Protein AF-0000000081153667 (afdb_homodimer)

Sequence (544 aa):
MLESWKVSISFTFALSAQAVTCLVVIIVNDRLPDRKEYPPLPDIILDNLPYASWGSTAAEMCLLILTILILSLTVVHKNRAIMARRVFALMGTMYLLRCVCIIVTSVPVPDPNKECDVFPAANIWHKLFRAFQMFSRMGVAVMGNRTCGDYIFSGHTAMLTILNLFLNEYTPKSWKIFHFFCWTLNIMGMFFILLHRGHYSIDVVVAFYISFQMFGNYHALAESRLASWRERRWSCICFPLLTFFESESDGPVANELCWPNWKSKLSSALSVMLESWKVSISFTFALSAQAVTCLVVIIVNDRLPDRKEYPPLPDIILDNLPYASWGSTAAEMCLLILTILILSLTVVHKNRAIMARRVFALMGTMYLLRCVCIIVTSVPVPDPNKECDVFPAANIWHKLFRAFQMFSRMGVAVMGNRTCGDYIFSGHTAMLTILNLFLNEYTPKSWKIFHFFCWTLNIMGMFFILLHRGHYSIDVVVAFYISFQMFGNYHALAESRLASWRERRWSCICFPLLTFFESESDGPVANELCWPNWKSKLSSALSV

Organism: Pinctada imbricata (NCBI:txid66713)

Radius of gyration: 24.71 Å; Cα contacts (8 Å, |Δi|>4): 793; chains: 2; bounding box: 78×56×61 Å

Nearest PDB structures (foldseek):
  8ijq-assembly1_A  TM=9.021E-01  e=1.041E-17  Homo sapiens
  9jq0-assembly1_A  TM=6.361E-01  e=3.289E-01  Klebsiella pneumoniae 342
  8ijq-assembly1_A  TM=8.998E-01  e=7.095E-18  Homo sapiens
  9jq0-assembly1_A  TM=7.270E-01  e=5.706E-01  Klebsiella pneumoniae 342

Structure (mmCIF, N/CA/C/O backbone):
data_AF-0000000081153667-model_v1
#
loop_
_entity.id
_entity.type
_entity.pdbx_description
1 polymer 'Sphingomyelin synthase-like domain-containing protein'
#
loop_
_atom_site.group_PDB
_atom_site.id
_atom_site.type_symbol
_atom_site.label_atom_id
_atom_site.label_alt_id
_atom_site.label_comp_id
_atom_site.label_asym_id
_atom_site.label_entity_id
_atom_site.label_seq_id
_atom_site.pdbx_PDB_ins_code
_atom_site.Cartn_x
_atom_site.Cartn_y
_atom_site.Cartn_z
_atom_site.occupancy
_atom_site.B_iso_or_equiv
_atom_site.auth_seq_id
_atom_site.auth_comp_id
_atom_site.auth_asym_id
_atom_site.auth_atom_id
_atom_site.pdbx_PDB_model_num
ATOM 1 N N . MET A 1 1 ? 19.984 19.281 22.797 1 43.62 1 MET A N 1
ATOM 2 C CA . MET A 1 1 ? 20.219 18.188 23.734 1 43.62 1 MET A CA 1
ATOM 3 C C . MET A 1 1 ? 19.047 17.219 23.734 1 43.62 1 MET A C 1
ATOM 5 O O . MET A 1 1 ? 19.234 16 23.734 1 43.62 1 MET A O 1
ATOM 9 N N . LEU A 1 2 ? 17.766 17.859 23.734 1 51.84 2 LEU A N 1
ATOM 10 C CA . LEU A 1 2 ? 16.5 17.188 24.047 1 51.84 2 LEU A CA 1
ATOM 11 C C . LEU A 1 2 ? 16.094 16.25 22.922 1 51.84 2 LEU A C 1
ATOM 13 O O . LEU A 1 2 ? 15.484 15.203 23.172 1 51.84 2 LEU A O 1
ATOM 17 N N . GLU A 1 3 ? 16.766 16.406 21.641 1 70.25 3 GLU A N 1
ATOM 18 C CA . GLU A 1 3 ? 16.266 15.641 20.5 1 70.25 3 GLU A CA 1
ATOM 19 C C . GLU A 1 3 ? 17.141 14.422 20.219 1 70.25 3 GLU A C 1
ATOM 21 O O . GLU A 1 3 ? 16.688 13.453 19.609 1 70.25 3 GLU A O 1
ATOM 26 N N . SER A 1 4 ? 18.156 14.242 21.109 1 78.25 4 SER A N 1
ATOM 27 C CA . SER A 1 4 ? 19.125 13.188 20.781 1 78.25 4 SER A CA 1
ATOM 28 C C . SER A 1 4 ? 18.625 11.828 21.281 1 78.25 4 SER A C 1
ATOM 30 O O . SER A 1 4 ? 18.844 10.805 20.625 1 78.25 4 SER A O 1
ATOM 32 N N . TRP A 1 5 ? 17.938 11.852 22.375 1 89.31 5 TRP A N 1
ATOM 33 C CA . TRP A 1 5 ? 17.484 10.555 22.891 1 89.31 5 TRP A CA 1
ATOM 34 C C . TRP A 1 5 ? 16.406 9.961 22 1 89.31 5 TRP A C 1
ATOM 36 O O . TRP A 1 5 ? 16.297 8.734 21.859 1 89.31 5 TRP A O 1
ATOM 46 N N . LYS A 1 6 ? 15.664 10.719 21.359 1 90.94 6 LYS A N 1
ATOM 47 C CA . LYS A 1 6 ? 14.641 10.234 20.438 1 90.94 6 LYS A CA 1
ATOM 48 C C . LYS A 1 6 ? 15.281 9.602 19.203 1 90.94 6 LYS A C 1
ATOM 50 O O . LYS A 1 6 ? 14.727 8.664 18.625 1 90.94 6 LYS A O 1
ATOM 55 N N . VAL A 1 7 ? 16.438 10.125 18.859 1 93.19 7 VAL A N 1
ATOM 56 C CA . VAL A 1 7 ? 17.172 9.547 17.734 1 93.19 7 VAL A CA 1
ATOM 57 C C . VAL A 1 7 ? 17.625 8.133 18.094 1 93.19 7 VAL A C 1
ATOM 59 O O . VAL A 1 7 ? 17.531 7.215 17.266 1 93.19 7 VAL A O 1
ATOM 62 N N . SER A 1 8 ? 18.031 7.98 19.359 1 94.81 8 SER A N 1
ATOM 63 C CA . SER A 1 8 ? 18.453 6.66 19.812 1 94.81 8 SER A CA 1
ATOM 64 C C . SER A 1 8 ? 17.281 5.676 19.828 1 94.81 8 SER A C 1
ATOM 66 O O . SER A 1 8 ? 17.438 4.516 19.438 1 94.81 8 SER A O 1
ATOM 68 N N . ILE A 1 9 ? 16.188 6.113 20.203 1 95.19 9 ILE A N 1
ATOM 69 C CA . ILE A 1 9 ? 15.016 5.258 20.25 1 95.19 9 ILE A CA 1
ATOM 70 C C . ILE A 1 9 ? 14.609 4.867 18.828 1 95.19 9 ILE A C 1
ATOM 72 O O . ILE A 1 9 ? 14.297 3.703 18.562 1 95.19 9 ILE A O 1
ATOM 76 N N . SER A 1 10 ? 14.562 5.84 17.953 1 95.69 10 SER A N 1
ATOM 77 C CA . SER A 1 10 ? 14.195 5.543 16.578 1 95.69 10 SER A CA 1
ATOM 78 C C . SER A 1 10 ? 15.219 4.621 15.922 1 95.69 10 SER A C 1
ATOM 80 O O . SER A 1 10 ? 14.859 3.762 15.109 1 95.69 10 SER A O 1
ATOM 82 N N . PHE A 1 11 ? 16.469 4.82 16.312 1 96 11 PHE A N 1
ATOM 83 C CA . PHE A 1 11 ? 17.531 3.957 15.797 1 96 11 PHE A CA 1
ATOM 84 C C . PHE A 1 11 ? 17.328 2.521 16.281 1 96 11 PHE A C 1
ATOM 86 O O . PHE A 1 11 ? 17.422 1.583 15.477 1 96 11 PHE A O 1
ATOM 93 N N . THR A 1 12 ? 17.094 2.371 17.5 1 96.56 12 THR A N 1
ATOM 94 C CA . THR A 1 12 ? 16.859 1.045 18.062 1 96.56 12 THR A CA 1
ATOM 95 C C . THR A 1 12 ? 15.617 0.408 17.453 1 96.56 12 THR A C 1
ATOM 97 O O . THR A 1 12 ? 15.594 -0.795 17.188 1 96.56 12 THR A O 1
ATOM 100 N N . PHE A 1 13 ? 14.633 1.198 17.234 1 96.88 13 PHE A N 1
ATOM 101 C CA . PHE A 1 13 ? 13.422 0.724 16.594 1 96.88 13 PHE A CA 1
ATOM 102 C C . PHE A 1 13 ? 13.719 0.196 15.188 1 96.88 13 PHE A C 1
ATOM 104 O O . PHE A 1 13 ? 13.312 -0.911 14.836 1 96.88 13 PHE A O 1
ATOM 111 N N . ALA A 1 14 ? 14.445 0.937 14.438 1 95.81 14 ALA A N 1
ATOM 112 C CA . ALA A 1 14 ? 14.789 0.54 13.078 1 95.81 14 ALA A CA 1
ATOM 113 C C . ALA A 1 14 ? 15.633 -0.728 13.07 1 95.81 14 ALA A C 1
ATOM 115 O O . ALA A 1 14 ? 15.406 -1.631 12.258 1 95.81 14 ALA A O 1
ATOM 116 N N . LEU A 1 15 ? 16.609 -0.778 13.992 1 95.38 15 LEU A N 1
ATOM 117 C CA . LEU A 1 15 ? 17.484 -1.942 14.078 1 95.38 15 LEU A CA 1
ATOM 118 C C . LEU A 1 15 ? 16.688 -3.188 14.469 1 95.38 15 LEU A C 1
ATOM 120 O O . LEU A 1 15 ? 16.906 -4.27 13.914 1 95.38 15 LEU A O 1
ATOM 124 N N . SER A 1 16 ? 15.82 -3.035 15.406 1 96.56 16 SER A N 1
ATOM 125 C CA . SER A 1 16 ? 14.992 -4.156 15.828 1 96.56 16 SER A CA 1
ATOM 126 C C . SER A 1 16 ? 14.07 -4.621 14.703 1 96.56 16 SER A C 1
ATOM 128 O O . SER A 1 16 ? 13.906 -5.824 14.492 1 96.56 16 SER A O 1
ATOM 130 N N . ALA A 1 17 ? 13.484 -3.652 14.047 1 96.25 17 ALA A N 1
ATOM 131 C CA . ALA A 1 17 ? 12.617 -3.982 12.922 1 96.25 17 ALA A CA 1
ATOM 132 C C . ALA A 1 17 ? 13.391 -4.715 11.828 1 96.25 17 ALA A C 1
ATOM 134 O O . ALA A 1 17 ? 12.883 -5.672 11.234 1 96.25 17 ALA A O 1
ATOM 135 N N . GLN A 1 18 ? 14.586 -4.258 11.586 1 94.5 18 GLN A N 1
ATOM 136 C CA . GLN A 1 18 ? 15.422 -4.91 10.586 1 94.5 18 GLN A CA 1
ATOM 137 C C . GLN A 1 18 ? 15.773 -6.332 11.008 1 94.5 18 GLN A C 1
ATOM 139 O O . GLN A 1 18 ? 15.789 -7.25 10.188 1 94.5 18 GLN A O 1
ATOM 144 N N . ALA A 1 19 ? 16.078 -6.5 12.219 1 94.31 19 ALA A N 1
ATOM 145 C CA . ALA A 1 19 ? 16.391 -7.828 12.742 1 94.31 19 ALA A CA 1
ATOM 146 C C . ALA A 1 19 ? 15.203 -8.773 12.602 1 94.31 19 ALA A C 1
ATOM 148 O O . ALA A 1 19 ? 15.359 -9.914 12.172 1 94.31 19 ALA A O 1
ATOM 149 N N . VAL A 1 20 ? 14.062 -8.32 12.945 1 95.62 20 VAL A N 1
ATOM 150 C CA . VAL A 1 20 ? 12.852 -9.117 12.805 1 95.62 20 VAL A CA 1
ATOM 151 C C . VAL A 1 20 ? 12.617 -9.461 11.336 1 95.62 20 VAL A C 1
ATOM 153 O O . VAL A 1 20 ? 12.234 -10.586 11 1 95.62 20 VAL A O 1
ATOM 156 N N . THR A 1 21 ? 12.82 -8.492 10.508 1 94.31 21 THR A N 1
ATOM 157 C CA . THR A 1 21 ? 12.633 -8.711 9.078 1 94.31 21 THR A CA 1
ATOM 158 C C . THR A 1 21 ? 13.578 -9.797 8.57 1 94.31 21 THR A C 1
ATOM 160 O O . THR A 1 21 ? 13.195 -10.641 7.754 1 94.31 21 THR A O 1
ATOM 163 N N . CYS A 1 22 ? 14.828 -9.773 9.031 1 92.75 22 CYS A N 1
ATOM 164 C CA . CYS A 1 22 ? 15.766 -10.812 8.633 1 92.75 22 CYS A CA 1
ATOM 165 C C . CYS A 1 22 ? 15.266 -12.188 9.047 1 92.75 22 CYS A C 1
ATOM 167 O O . CYS A 1 22 ? 15.352 -13.148 8.273 1 92.75 22 CYS A O 1
ATOM 169 N N . LEU A 1 23 ? 14.758 -12.266 10.203 1 92.44 23 LEU A N 1
ATOM 170 C CA . LEU A 1 23 ? 14.219 -13.531 10.68 1 92.44 23 LEU A CA 1
ATOM 171 C C . LEU A 1 23 ? 13.031 -13.969 9.82 1 92.44 23 LEU A C 1
ATOM 173 O O . LEU A 1 23 ? 12.945 -15.133 9.43 1 92.44 23 LEU A O 1
ATOM 177 N N . VAL A 1 24 ? 12.172 -13.062 9.555 1 93.38 24 VAL A N 1
ATOM 178 C CA . VAL A 1 24 ? 10.984 -13.375 8.773 1 93.38 24 VAL A CA 1
ATOM 179 C C . VAL A 1 24 ? 11.383 -13.797 7.359 1 93.38 24 VAL A C 1
ATOM 181 O O . VAL A 1 24 ? 10.805 -14.727 6.793 1 93.38 24 VAL A O 1
ATOM 184 N N . VAL A 1 25 ? 12.328 -13.148 6.82 1 92.12 25 VAL A N 1
ATOM 185 C CA . VAL A 1 25 ? 12.797 -13.484 5.48 1 92.12 25 VAL A CA 1
ATOM 186 C C . VAL A 1 25 ? 13.336 -14.914 5.465 1 92.12 25 VAL A C 1
ATOM 188 O O . VAL A 1 25 ? 13.109 -15.656 4.508 1 92.12 25 VAL A O 1
ATOM 191 N N . ILE A 1 26 ? 14.055 -15.312 6.508 1 90.62 26 ILE A N 1
ATOM 192 C CA . ILE A 1 26 ? 14.586 -16.672 6.602 1 90.62 26 ILE A CA 1
ATOM 193 C C . ILE A 1 26 ? 13.43 -17.672 6.688 1 90.62 26 ILE A C 1
ATOM 195 O O . ILE A 1 26 ? 13.461 -18.719 6.039 1 90.62 26 ILE A O 1
ATOM 199 N N . ILE A 1 27 ? 12.453 -17.312 7.445 1 90 27 ILE A N 1
ATOM 200 C CA . ILE A 1 27 ? 11.297 -18.188 7.609 1 90 27 ILE A CA 1
ATOM 201 C C . ILE A 1 27 ? 10.578 -18.344 6.27 1 90 27 ILE A C 1
ATOM 203 O O . ILE A 1 27 ? 10.195 -19.453 5.895 1 90 27 ILE A O 1
ATOM 207 N N . VAL A 1 28 ? 10.406 -17.312 5.555 1 90.56 28 VAL A N 1
ATOM 208 C CA . VAL A 1 28 ? 9.688 -17.328 4.285 1 90.56 28 VAL A CA 1
ATOM 209 C C . VAL A 1 28 ? 10.516 -18.062 3.23 1 90.56 28 VAL A C 1
ATOM 211 O O . VAL A 1 28 ? 9.969 -18.75 2.371 1 90.56 28 VAL A O 1
ATOM 214 N N . ASN A 1 29 ? 11.773 -17.875 3.309 1 89 29 ASN A N 1
ATOM 215 C CA . ASN A 1 29 ? 12.656 -18.594 2.402 1 89 29 ASN A CA 1
ATOM 216 C C . ASN A 1 29 ? 12.484 -20.109 2.531 1 89 29 ASN A C 1
ATOM 218 O O . ASN A 1 29 ? 12.586 -20.828 1.543 1 89 29 ASN A O 1
ATOM 222 N N . ASP A 1 30 ? 12.195 -20.531 3.658 1 85.69 30 ASP A N 1
ATOM 223 C CA . ASP A 1 30 ? 12.008 -21.953 3.92 1 85.69 30 ASP A CA 1
ATOM 224 C C . ASP A 1 30 ? 10.688 -22.453 3.33 1 85.69 30 ASP A C 1
ATOM 226 O O . ASP A 1 30 ? 10.516 -23.641 3.082 1 85.69 30 ASP A O 1
ATOM 230 N N . ARG A 1 31 ? 9.836 -21.562 3.074 1 86.94 31 ARG A N 1
ATOM 231 C CA . ARG A 1 31 ? 8.508 -21.938 2.584 1 86.94 31 ARG A CA 1
ATOM 232 C C . ARG A 1 31 ? 8.359 -21.609 1.103 1 86.94 31 ARG A C 1
ATOM 234 O O . ARG A 1 31 ? 7.246 -21.516 0.589 1 86.94 31 ARG A O 1
ATOM 241 N N . LEU A 1 32 ? 9.406 -21.484 0.433 1 88 32 LEU A N 1
ATOM 242 C CA . LEU A 1 32 ? 9.375 -21.156 -0.989 1 88 32 LEU A CA 1
ATOM 243 C C . LEU A 1 32 ? 8.703 -22.266 -1.784 1 88 32 LEU A C 1
ATOM 245 O O . LEU A 1 32 ? 8.961 -23.453 -1.546 1 88 32 LEU A O 1
ATOM 249 N N . PRO A 1 33 ? 7.828 -21.844 -2.682 1 88.31 33 PRO A N 1
ATOM 250 C CA . PRO A 1 33 ? 7.223 -22.875 -3.539 1 88.31 33 PRO A CA 1
ATOM 251 C C . PRO A 1 33 ? 8.25 -23.578 -4.43 1 88.31 33 PRO A C 1
ATOM 253 O O . PRO A 1 33 ? 9.203 -22.953 -4.895 1 88.31 33 PRO A O 1
ATOM 256 N N . ASP A 1 34 ? 7.98 -24.844 -4.621 1 87.38 34 ASP A N 1
ATOM 257 C CA . ASP A 1 34 ? 8.844 -25.625 -5.5 1 87.38 34 ASP A CA 1
ATOM 258 C C . ASP A 1 34 ? 8.82 -25.078 -6.926 1 87.38 34 ASP A C 1
ATOM 260 O O . ASP A 1 34 ? 7.754 -24.969 -7.535 1 87.38 34 ASP A O 1
ATOM 264 N N . ARG A 1 35 ? 9.898 -24.859 -7.492 1 86.38 35 ARG A N 1
ATOM 265 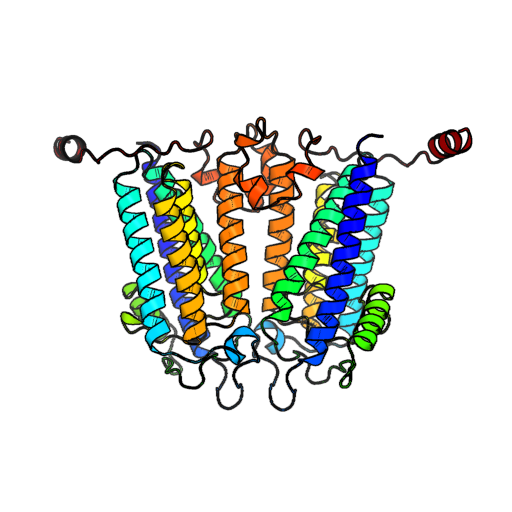C CA . ARG A 1 35 ? 10.023 -24.25 -8.812 1 86.38 35 ARG A CA 1
ATOM 266 C C . ARG A 1 35 ? 9.5 -25.172 -9.898 1 86.38 35 ARG A C 1
ATOM 268 O O . ARG A 1 35 ? 9.094 -24.719 -10.969 1 86.38 35 ARG A O 1
ATOM 275 N N . LYS A 1 36 ? 9.539 -26.359 -9.617 1 86.56 36 LYS A N 1
ATOM 276 C CA . LYS A 1 36 ? 9.047 -27.328 -10.586 1 86.56 36 LYS A CA 1
ATOM 277 C C . LYS A 1 36 ? 7.523 -27.312 -10.648 1 86.56 36 LYS A C 1
ATOM 279 O O . LYS A 1 36 ? 6.938 -27.484 -11.719 1 86.56 36 LYS A O 1
ATOM 284 N N . GLU A 1 37 ? 6.961 -27.016 -9.547 1 89.5 37 GLU A N 1
ATOM 285 C CA . GLU A 1 37 ? 5.504 -27.016 -9.453 1 89.5 37 GLU A CA 1
ATOM 286 C C . GLU A 1 37 ? 4.926 -25.625 -9.688 1 89.5 37 GLU A C 1
ATOM 288 O O . GLU A 1 37 ? 3.807 -25.5 -10.188 1 89.5 37 GLU A O 1
ATOM 293 N N . TYR A 1 38 ? 5.742 -24.656 -9.336 1 91.31 38 TYR A N 1
ATOM 294 C CA . TYR A 1 38 ? 5.273 -23.281 -9.43 1 91.31 38 TYR A CA 1
ATOM 295 C C . TYR A 1 38 ? 6.172 -22.453 -10.352 1 91.31 38 TYR A C 1
ATOM 297 O O . TYR A 1 38 ? 7.125 -21.828 -9.898 1 91.31 38 TYR A O 1
ATOM 305 N N . PRO A 1 39 ? 5.785 -22.422 -11.578 1 92.06 39 PRO A N 1
ATOM 306 C CA . PRO A 1 39 ? 6.562 -21.594 -12.5 1 92.06 39 PRO A CA 1
ATOM 307 C C . PRO A 1 39 ? 6.41 -20.094 -12.227 1 92.06 39 PRO A C 1
ATOM 309 O O . PRO A 1 39 ? 5.504 -19.688 -11.484 1 92.06 39 PRO A O 1
ATOM 312 N N . PRO A 1 40 ? 7.32 -19.281 -12.836 1 93.5 40 PRO A N 1
ATOM 313 C CA . PRO A 1 40 ? 7.18 -17.844 -12.641 1 93.5 40 PRO A CA 1
ATOM 314 C C . PRO A 1 40 ? 5.844 -17.312 -13.148 1 93.5 40 PRO A C 1
ATOM 316 O O . PRO A 1 40 ? 5.344 -17.766 -14.18 1 93.5 40 PRO A O 1
ATOM 319 N N . LEU A 1 41 ? 5.312 -16.391 -12.477 1 94.81 41 LEU A N 1
ATOM 320 C CA . LEU A 1 41 ? 4.016 -15.812 -12.812 1 94.81 41 LEU A CA 1
ATOM 321 C C . LEU A 1 41 ? 4.121 -14.93 -14.055 1 94.81 41 LEU A C 1
ATOM 323 O O . LEU A 1 41 ? 5.152 -14.297 -14.281 1 94.81 41 LEU A O 1
ATOM 327 N N . PRO A 1 42 ? 3.045 -14.953 -14.836 1 94.25 42 PRO A N 1
ATOM 328 C CA . PRO A 1 42 ? 3.027 -14 -15.945 1 94.25 42 PRO A CA 1
ATOM 329 C C . PRO A 1 42 ? 3.082 -12.547 -15.477 1 94.25 42 PRO A C 1
ATOM 331 O O . PRO A 1 42 ? 2.361 -12.164 -14.555 1 94.25 42 PRO A O 1
ATOM 334 N N . ASP A 1 43 ? 3.938 -11.781 -16.047 1 95.94 43 ASP A N 1
ATOM 335 C CA . ASP A 1 43 ? 4.191 -10.391 -15.695 1 95.94 43 ASP A CA 1
ATOM 336 C C . ASP A 1 43 ? 4.422 -9.547 -16.953 1 95.94 43 ASP A C 1
ATOM 338 O O . ASP A 1 43 ? 5.277 -9.875 -17.781 1 95.94 43 ASP A O 1
ATOM 342 N N . ILE A 1 44 ? 3.721 -8.5 -17.031 1 95.06 44 ILE A N 1
ATOM 343 C CA . ILE A 1 44 ? 3.701 -7.715 -18.25 1 95.06 44 ILE A CA 1
ATOM 344 C C . ILE A 1 44 ? 5.09 -7.141 -18.531 1 95.06 44 ILE A C 1
ATOM 346 O O . ILE A 1 44 ? 5.551 -7.125 -19.672 1 95.06 44 ILE A O 1
ATOM 350 N N . ILE A 1 45 ? 5.781 -6.68 -17.516 1 96 45 ILE A N 1
ATOM 351 C CA . ILE A 1 45 ? 7.082 -6.047 -17.703 1 96 45 ILE A CA 1
ATOM 352 C C . ILE A 1 45 ? 8.156 -7.121 -17.859 1 96 45 ILE A C 1
ATOM 354 O O . ILE A 1 45 ? 8.977 -7.066 -18.781 1 96 45 ILE A O 1
ATOM 358 N N . LEU A 1 46 ? 8.133 -8.109 -17.031 1 95.94 46 LEU A N 1
ATOM 359 C CA . LEU A 1 46 ? 9.148 -9.156 -17.062 1 95.94 46 LEU A CA 1
ATOM 360 C C . LEU A 1 46 ? 9.078 -9.938 -18.375 1 95.94 46 LEU A C 1
ATOM 362 O O . LEU A 1 46 ? 10.109 -10.328 -18.922 1 95.94 46 LEU A O 1
ATOM 366 N N . ASP A 1 47 ? 7.91 -10.141 -18.844 1 95.12 47 ASP A N 1
ATOM 367 C CA . ASP A 1 47 ? 7.715 -10.914 -20.062 1 95.12 47 ASP A CA 1
ATOM 368 C C . ASP A 1 47 ? 8.219 -10.148 -21.281 1 95.12 47 ASP A C 1
ATOM 370 O O . ASP A 1 47 ? 8.477 -10.742 -22.344 1 95.12 47 ASP A O 1
ATOM 374 N N . ASN A 1 48 ? 8.344 -8.859 -21.188 1 95.25 48 ASN A N 1
ATOM 375 C CA . ASN A 1 48 ? 8.75 -8.039 -22.328 1 95.25 48 ASN A CA 1
ATOM 376 C C . ASN A 1 48 ? 10.125 -7.422 -22.125 1 95.25 48 ASN A C 1
ATOM 378 O O . ASN A 1 48 ? 10.555 -6.559 -22.891 1 95.25 48 ASN A O 1
ATOM 382 N N . LEU A 1 49 ? 10.789 -7.793 -21.094 1 94.06 49 LEU A N 1
ATOM 383 C CA . LEU A 1 49 ? 12.125 -7.301 -20.797 1 94.06 49 LEU A CA 1
ATOM 384 C C . LEU A 1 49 ? 13.148 -8.43 -20.891 1 94.06 49 LEU A C 1
ATOM 386 O O . LEU A 1 49 ? 12.891 -9.547 -20.453 1 94.06 49 LEU A O 1
ATOM 390 N N . PRO A 1 50 ? 14.273 -8.125 -21.562 1 94.56 50 PRO A N 1
ATOM 391 C CA . PRO A 1 50 ? 15.328 -9.141 -21.562 1 94.56 50 PRO A CA 1
ATOM 392 C C . PRO A 1 50 ? 15.922 -9.367 -20.172 1 94.56 50 PRO A C 1
ATOM 394 O O . PRO A 1 50 ? 15.844 -8.484 -19.312 1 94.56 50 PRO A O 1
ATOM 397 N N . TYR A 1 51 ? 16.469 -10.508 -19.938 1 94.56 51 TYR A N 1
ATOM 398 C CA . TYR A 1 51 ? 17.109 -10.836 -18.672 1 94.56 51 TYR A CA 1
ATOM 399 C C . TYR A 1 51 ? 18.562 -10.383 -18.656 1 94.56 51 TYR A C 1
ATOM 401 O O . TYR A 1 51 ? 19.266 -10.547 -19.641 1 94.56 51 TYR A O 1
ATOM 409 N N . ALA A 1 52 ? 19 -9.758 -17.562 1 94.19 52 ALA A N 1
ATOM 410 C CA . ALA A 1 52 ? 20.391 -9.391 -17.359 1 94.19 52 ALA A CA 1
ATOM 411 C C . ALA A 1 52 ? 20.828 -9.656 -15.914 1 94.19 52 ALA A C 1
ATOM 413 O O . ALA A 1 52 ? 20.359 -8.992 -14.984 1 94.19 52 ALA A O 1
ATOM 414 N N . SER A 1 53 ? 21.781 -10.492 -15.727 1 90.06 53 SER A N 1
ATOM 415 C CA . SER A 1 53 ? 22.234 -10.875 -14.391 1 90.06 53 SER A CA 1
ATOM 416 C C . SER A 1 53 ? 22.922 -9.719 -13.68 1 90.06 53 SER A C 1
ATOM 418 O O . SER A 1 53 ? 22.875 -9.609 -12.453 1 90.06 53 SER A O 1
ATOM 420 N N . TRP A 1 54 ? 23.562 -8.891 -14.461 1 92.06 54 TRP A N 1
ATOM 421 C CA . TRP A 1 54 ? 24.297 -7.781 -13.859 1 92.06 54 TRP A CA 1
ATOM 422 C C . TRP A 1 54 ? 23.344 -6.766 -13.242 1 92.06 54 TRP A C 1
ATOM 424 O O . TRP A 1 54 ? 23.766 -5.852 -12.539 1 92.06 54 TRP A O 1
ATOM 434 N N . GLY A 1 55 ? 22.047 -6.895 -13.5 1 93.56 55 GLY A N 1
ATOM 435 C CA . GLY A 1 55 ? 21.047 -5.996 -12.953 1 93.56 55 GLY A CA 1
ATOM 436 C C . GLY A 1 55 ? 21 -5.996 -11.438 1 93.56 55 GLY A C 1
ATOM 437 O O . GLY A 1 55 ? 20.703 -4.973 -10.82 1 93.56 55 GLY A O 1
ATOM 438 N N . SER A 1 56 ? 21.25 -7.152 -10.852 1 91.44 56 SER A N 1
ATOM 439 C CA . SER A 1 56 ? 21.25 -7.246 -9.398 1 91.44 56 SER A CA 1
ATOM 440 C C . SER A 1 56 ? 22.312 -6.348 -8.781 1 91.44 56 SER A C 1
ATOM 442 O O . SER A 1 56 ? 22.031 -5.562 -7.875 1 91.44 56 SER A O 1
ATOM 444 N N . THR A 1 57 ? 23.531 -6.418 -9.305 1 93 57 THR A N 1
ATOM 445 C CA . THR A 1 57 ? 24.625 -5.59 -8.812 1 93 57 THR A CA 1
ATOM 446 C C . THR A 1 57 ? 24.359 -4.113 -9.078 1 93 57 THR A C 1
ATOM 448 O O . THR A 1 57 ? 24.609 -3.264 -8.227 1 93 57 THR A O 1
ATOM 451 N N . ALA A 1 58 ? 23.828 -3.818 -10.211 1 96.25 58 ALA A N 1
ATOM 452 C CA . ALA A 1 58 ? 23.531 -2.436 -10.57 1 96.25 58 ALA A CA 1
ATOM 453 C C . ALA A 1 58 ? 22.469 -1.849 -9.633 1 96.25 58 ALA A C 1
ATOM 455 O O . ALA A 1 58 ? 22.578 -0.692 -9.219 1 96.25 58 ALA A O 1
ATOM 456 N N . ALA A 1 59 ? 21.453 -2.629 -9.359 1 95.5 59 ALA A N 1
ATOM 457 C CA . ALA A 1 59 ? 20.422 -2.172 -8.43 1 95.5 59 ALA A CA 1
ATOM 458 C C . ALA A 1 59 ? 21.016 -1.88 -7.055 1 95.5 59 ALA A C 1
ATOM 460 O O . ALA A 1 59 ? 20.703 -0.858 -6.441 1 95.5 59 ALA A O 1
ATOM 461 N N . GLU A 1 60 ? 21.891 -2.693 -6.57 1 94.31 60 GLU A N 1
ATOM 462 C CA . GLU A 1 60 ? 22.5 -2.52 -5.262 1 94.31 60 GLU A CA 1
ATOM 463 C C . GLU A 1 60 ? 23.438 -1.317 -5.246 1 94.31 60 GLU A C 1
ATOM 465 O O . GLU A 1 60 ? 23.562 -0.637 -4.227 1 94.31 60 GLU A O 1
ATOM 470 N N . MET A 1 61 ? 24.094 -1.12 -6.363 1 96.31 61 MET A N 1
ATOM 471 C CA . MET A 1 61 ? 24.953 0.06 -6.461 1 96.31 61 MET A CA 1
ATOM 472 C C . MET A 1 61 ? 24.125 1.338 -6.359 1 96.31 61 MET A C 1
ATOM 474 O O . MET A 1 61 ? 24.547 2.303 -5.715 1 96.31 61 MET A O 1
ATOM 478 N N . CYS A 1 62 ? 22.984 1.356 -7.062 1 97.56 62 CYS A N 1
ATOM 479 C CA . CYS A 1 62 ? 22.094 2.508 -6.941 1 97.56 62 CYS A CA 1
ATOM 480 C C . CYS A 1 62 ? 21.703 2.74 -5.484 1 97.56 62 CYS A C 1
ATOM 482 O O . CYS A 1 62 ? 21.734 3.873 -5.004 1 97.56 62 CYS A O 1
ATOM 484 N N . LEU A 1 63 ? 21.375 1.688 -4.836 1 96.31 63 LEU A N 1
ATOM 485 C CA . LEU A 1 63 ? 20.984 1.763 -3.432 1 96.31 63 LEU A CA 1
ATOM 486 C C . LEU A 1 63 ? 22.141 2.234 -2.566 1 96.31 63 LEU A C 1
ATOM 488 O O . LEU A 1 63 ? 21.953 3.062 -1.671 1 96.31 63 LEU A O 1
ATOM 492 N N . LEU A 1 64 ? 23.312 1.728 -2.822 1 95.56 64 LEU A N 1
ATOM 493 C CA . LEU A 1 64 ? 24.5 2.098 -2.061 1 95.56 64 LEU A CA 1
ATOM 494 C C . LEU A 1 64 ? 24.812 3.582 -2.227 1 95.56 64 LEU A C 1
ATOM 496 O O . LEU A 1 64 ? 25.109 4.27 -1.248 1 95.56 64 LEU A O 1
ATOM 500 N N . ILE A 1 65 ? 24.75 4.023 -3.416 1 97.88 65 ILE A N 1
ATOM 501 C CA . ILE A 1 65 ? 25.031 5.43 -3.686 1 97.88 65 ILE A CA 1
ATOM 502 C C . ILE A 1 65 ? 24.047 6.309 -2.924 1 97.88 65 ILE A C 1
ATOM 504 O O . ILE A 1 65 ? 24.438 7.262 -2.252 1 97.88 65 ILE A O 1
ATOM 508 N N . LEU A 1 66 ? 22.75 5.988 -2.988 1 98.19 66 LEU A N 1
ATOM 509 C CA . LEU A 1 66 ? 21.75 6.766 -2.277 1 98.19 66 LEU A CA 1
ATOM 510 C C . LEU A 1 66 ? 21.984 6.711 -0.771 1 98.19 66 LEU A C 1
ATOM 512 O O . LEU A 1 66 ? 21.781 7.707 -0.071 1 98.19 66 LEU A O 1
ATOM 516 N N . THR A 1 67 ? 22.391 5.547 -0.296 1 96.38 67 THR A N 1
ATOM 517 C CA . THR A 1 67 ? 22.672 5.387 1.128 1 96.38 67 THR A CA 1
ATOM 518 C C . THR A 1 67 ? 23.828 6.27 1.557 1 96.38 67 THR A C 1
ATOM 520 O O . THR A 1 67 ? 23.75 6.957 2.576 1 96.38 67 THR A O 1
ATOM 523 N N . ILE A 1 68 ? 24.875 6.289 0.778 1 97.44 68 ILE A N 1
ATOM 524 C CA . ILE A 1 68 ? 26.047 7.105 1.079 1 97.44 68 ILE A CA 1
ATOM 525 C C . ILE A 1 68 ? 25.656 8.586 1.062 1 97.44 68 ILE A C 1
ATOM 527 O O . ILE A 1 68 ? 26.094 9.352 1.92 1 97.44 68 ILE A O 1
ATOM 531 N N . LEU A 1 69 ? 24.859 8.938 0.123 1 97.69 69 LEU A N 1
ATOM 532 C CA . LEU A 1 69 ? 24.422 10.328 0.013 1 97.69 69 LEU A CA 1
ATOM 533 C C . LEU A 1 69 ? 23.594 10.742 1.232 1 97.69 69 LEU A C 1
ATOM 535 O O . LEU A 1 69 ? 23.781 11.836 1.766 1 97.69 69 LEU A O 1
ATOM 539 N N . ILE A 1 70 ? 22.703 9.906 1.688 1 97.06 70 ILE A N 1
ATOM 540 C CA . ILE A 1 70 ? 21.875 10.227 2.848 1 97.06 70 ILE A CA 1
ATOM 541 C C . ILE A 1 70 ? 22.734 10.297 4.098 1 97.06 70 ILE A C 1
ATOM 543 O O . ILE A 1 70 ? 22.531 11.156 4.957 1 97.06 70 ILE A O 1
ATOM 547 N N . LEU A 1 71 ? 23.719 9.375 4.238 1 95.69 71 LEU A N 1
ATOM 548 C CA . LEU A 1 71 ? 24.625 9.406 5.379 1 95.69 71 LEU A CA 1
ATOM 549 C C . LEU A 1 71 ? 25.453 10.68 5.383 1 95.69 71 LEU A C 1
ATOM 551 O O . LEU A 1 71 ? 25.609 11.32 6.426 1 95.69 71 LEU A O 1
ATOM 555 N N . SER A 1 72 ? 25.922 11.07 4.285 1 95.88 72 SER A N 1
ATOM 556 C CA . SER A 1 72 ? 26.688 12.305 4.156 1 95.88 72 SER A CA 1
ATOM 557 C C . SER A 1 72 ? 25.828 13.523 4.484 1 95.88 72 SER A C 1
ATOM 559 O O . SER A 1 72 ? 26.281 14.43 5.191 1 95.88 72 SER A O 1
ATOM 561 N N . LEU A 1 73 ? 24.609 13.508 3.967 1 95.38 73 LEU A N 1
ATOM 562 C CA . LEU A 1 73 ? 23.688 14.625 4.219 1 95.38 73 LEU A CA 1
ATOM 563 C C . LEU A 1 73 ? 23.359 14.727 5.703 1 95.38 73 LEU A C 1
ATOM 565 O O . LEU A 1 73 ? 23.281 15.836 6.246 1 95.38 73 LEU A O 1
ATOM 569 N N . THR A 1 74 ? 23.172 13.617 6.309 1 92.62 74 THR A N 1
ATOM 570 C CA . THR A 1 74 ? 22.828 13.602 7.727 1 92.62 74 THR A CA 1
ATOM 571 C C . THR A 1 74 ? 23.953 14.211 8.555 1 92.62 74 THR A C 1
ATOM 573 O O . THR A 1 74 ? 23.703 14.883 9.562 1 92.62 74 THR A O 1
ATOM 576 N N . VAL A 1 75 ? 25.156 14.07 8.156 1 90.88 75 VAL A N 1
ATOM 577 C CA . VAL A 1 75 ? 26.297 14.594 8.883 1 90.88 75 VAL A CA 1
ATOM 578 C C . VAL A 1 75 ? 26.391 16.109 8.711 1 90.88 75 VAL A C 1
ATOM 580 O O . VAL A 1 75 ? 26.688 16.828 9.664 1 90.88 75 VAL A O 1
ATOM 583 N N . VAL A 1 76 ? 26 16.609 7.625 1 92.25 76 VAL A N 1
ATOM 584 C CA . VAL A 1 76 ? 26.266 18.016 7.316 1 92.25 76 VAL A CA 1
ATOM 585 C C . VAL A 1 76 ? 25 18.844 7.539 1 92.25 76 VAL A C 1
ATOM 587 O O . VAL A 1 76 ? 25.047 20.078 7.559 1 92.25 76 VAL A O 1
ATOM 590 N N . HIS A 1 77 ? 23.875 18.219 7.688 1 91.94 77 HIS A N 1
ATOM 591 C CA . HIS A 1 77 ? 22.625 18.953 7.844 1 91.94 77 HIS A CA 1
ATOM 592 C C . HIS A 1 77 ? 22.5 19.547 9.242 1 91.94 77 HIS A C 1
ATOM 594 O O . HIS A 1 77 ? 22.828 18.891 10.234 1 91.94 77 HIS A O 1
ATOM 600 N N . LYS A 1 78 ? 22.062 20.75 9.383 1 89.81 78 LYS A N 1
ATOM 601 C CA . LYS A 1 78 ? 21.938 21.453 10.656 1 89.81 78 LYS A CA 1
ATOM 602 C C . LYS A 1 78 ? 20.953 20.734 11.57 1 89.81 78 LYS A C 1
ATOM 604 O O . LYS A 1 78 ? 21.172 20.641 12.781 1 89.81 78 LYS A O 1
ATOM 609 N N . ASN A 1 79 ? 19.906 20.25 10.953 1 89.88 79 ASN A N 1
ATOM 610 C CA . ASN A 1 79 ? 18.891 19.516 11.695 1 89.88 79 ASN A CA 1
ATOM 611 C C . ASN A 1 79 ? 19.031 18.016 11.539 1 89.88 79 ASN A C 1
ATOM 613 O O . ASN A 1 79 ? 18.047 17.312 11.32 1 89.88 79 ASN A O 1
ATOM 617 N N . ARG A 1 80 ? 20.203 17.516 11.727 1 91.12 80 ARG A N 1
ATOM 618 C CA . ARG A 1 80 ? 20.547 16.125 11.453 1 91.12 80 ARG A CA 1
ATOM 619 C C . ARG A 1 80 ? 19.812 15.18 12.398 1 91.12 80 ARG A C 1
ATOM 621 O O . ARG A 1 80 ? 19.469 14.062 12.031 1 91.12 80 ARG A O 1
ATOM 628 N N . ALA A 1 81 ? 19.531 15.625 13.547 1 90.31 81 ALA A N 1
ATOM 629 C CA . ALA A 1 81 ? 18.859 14.758 14.516 1 90.31 81 ALA A CA 1
ATOM 630 C C . ALA A 1 81 ? 17.422 14.477 14.086 1 90.31 81 ALA A C 1
ATOM 632 O O . ALA A 1 81 ? 16.969 13.336 14.164 1 90.31 81 ALA A O 1
ATOM 633 N N . ILE A 1 82 ? 16.703 15.461 13.641 1 90.5 82 ILE A N 1
ATOM 634 C CA . ILE A 1 82 ? 15.336 15.297 13.172 1 90.5 82 ILE A CA 1
ATOM 635 C C . ILE A 1 82 ? 15.32 14.422 11.914 1 90.5 82 ILE A C 1
ATOM 637 O O . ILE A 1 82 ? 14.492 13.523 11.797 1 90.5 82 ILE A O 1
ATOM 641 N N . MET A 1 83 ? 16.219 14.75 11.102 1 92 83 MET A N 1
ATOM 642 C CA . MET A 1 83 ? 16.312 13.984 9.859 1 92 83 MET A CA 1
ATOM 643 C C . MET A 1 83 ? 16.578 12.516 10.141 1 92 83 MET A C 1
ATOM 645 O O . MET A 1 83 ? 15.883 11.641 9.617 1 92 83 MET A O 1
ATOM 649 N N . ALA A 1 84 ? 17.578 12.266 10.977 1 94.19 84 ALA A N 1
ATOM 650 C CA . ALA A 1 84 ? 17.938 10.891 11.305 1 94.19 84 ALA A CA 1
ATOM 651 C C . ALA A 1 84 ? 16.766 10.164 11.969 1 94.19 84 ALA A C 1
ATOM 653 O O . ALA A 1 84 ? 16.469 9.016 11.641 1 94.19 84 ALA A O 1
ATOM 654 N N . ARG A 1 85 ? 16.125 10.828 12.852 1 94.5 85 ARG A N 1
ATOM 655 C CA . ARG A 1 85 ? 14.984 10.242 13.547 1 94.5 85 ARG A CA 1
ATOM 656 C C . ARG A 1 85 ? 13.891 9.844 12.555 1 94.5 85 ARG A C 1
ATOM 658 O O . ARG A 1 85 ? 13.328 8.758 12.664 1 94.5 85 ARG A O 1
ATOM 665 N N . ARG A 1 86 ? 13.648 10.648 11.617 1 93.75 86 ARG A N 1
ATOM 666 C CA . ARG A 1 86 ? 12.609 10.391 10.625 1 93.75 86 ARG A CA 1
ATOM 667 C C . ARG A 1 86 ? 13 9.242 9.703 1 93.75 86 ARG A C 1
ATOM 669 O O . ARG A 1 86 ? 12.164 8.414 9.344 1 93.75 86 ARG A O 1
ATOM 676 N N . VAL A 1 87 ? 14.266 9.242 9.352 1 96.12 87 VAL A N 1
ATOM 677 C CA . VAL A 1 87 ? 14.75 8.164 8.5 1 96.12 87 VAL A CA 1
ATOM 678 C C . VAL A 1 87 ? 14.57 6.82 9.211 1 96.12 87 VAL A C 1
ATOM 680 O O . VAL A 1 87 ? 14.008 5.883 8.641 1 96.12 87 VAL A O 1
ATOM 683 N N . PHE A 1 88 ? 14.977 6.785 10.453 1 96.31 88 PHE A N 1
ATOM 684 C CA . PHE A 1 88 ? 14.906 5.543 11.211 1 96.31 88 PHE A CA 1
ATOM 685 C C . PHE A 1 88 ? 13.461 5.145 11.469 1 96.31 88 PHE A C 1
ATOM 687 O O . PHE A 1 88 ? 13.109 3.967 11.383 1 96.31 88 PHE A O 1
ATOM 694 N N . ALA A 1 89 ? 12.633 6.059 11.742 1 94.94 89 ALA A N 1
ATOM 695 C CA . ALA A 1 89 ? 11.227 5.781 12.023 1 94.94 89 ALA A CA 1
ATOM 696 C C . ALA A 1 89 ? 10.531 5.203 10.797 1 94.94 89 ALA A C 1
ATOM 698 O O . ALA A 1 89 ? 9.789 4.223 10.898 1 94.94 89 ALA A O 1
ATOM 699 N N . LEU A 1 90 ? 10.766 5.797 9.695 1 96.31 90 LEU A N 1
ATOM 700 C CA . LEU A 1 90 ? 10.102 5.348 8.477 1 96.31 90 LEU A CA 1
ATOM 701 C C . LEU A 1 90 ? 10.672 4.016 8 1 96.31 90 LEU A C 1
ATOM 703 O O . LEU A 1 90 ? 9.93 3.145 7.543 1 96.31 90 LEU A O 1
ATOM 707 N N . MET A 1 91 ? 11.969 3.865 8.117 1 95.62 91 MET A N 1
ATOM 708 C CA . MET A 1 91 ? 12.586 2.594 7.742 1 95.62 91 MET A CA 1
ATOM 709 C C . MET A 1 91 ? 12.055 1.457 8.609 1 95.62 91 MET A C 1
ATOM 711 O O . MET A 1 91 ? 11.695 0.395 8.102 1 95.62 91 MET A O 1
ATOM 715 N N . GLY A 1 92 ? 12.07 1.725 9.898 1 95.88 92 GLY A N 1
ATOM 716 C CA . GLY A 1 92 ? 11.555 0.708 10.805 1 95.88 92 GLY A CA 1
ATOM 717 C C . GLY A 1 92 ? 10.117 0.327 10.516 1 95.88 92 GLY A C 1
ATOM 718 O O . GLY A 1 92 ? 9.766 -0.856 10.516 1 95.88 92 GLY A O 1
ATOM 719 N N . THR A 1 93 ? 9.25 1.296 10.297 1 95.81 93 THR A N 1
ATOM 720 C CA . THR A 1 93 ? 7.848 1.056 9.992 1 95.81 93 THR A CA 1
ATOM 721 C C . THR A 1 93 ? 7.703 0.259 8.695 1 95.81 93 THR A C 1
ATOM 723 O O . THR A 1 93 ? 6.891 -0.667 8.617 1 95.81 93 THR A O 1
ATOM 726 N N . MET A 1 94 ? 8.492 0.6 7.73 1 95.81 94 MET A N 1
ATOM 727 C CA . MET A 1 94 ? 8.461 -0.097 6.449 1 95.81 94 MET A CA 1
ATOM 728 C C . MET A 1 94 ? 8.867 -1.557 6.613 1 95.81 94 MET A C 1
ATOM 730 O O . MET A 1 94 ? 8.258 -2.447 6.02 1 95.81 94 MET A O 1
ATOM 734 N N . TYR A 1 95 ? 9.867 -1.795 7.418 1 95.19 95 TYR A N 1
ATOM 735 C CA . TYR A 1 95 ? 10.344 -3.154 7.648 1 95.19 95 TYR A CA 1
ATOM 736 C C . TYR A 1 95 ? 9.281 -3.996 8.344 1 95.19 95 TYR A C 1
ATOM 738 O O . TYR A 1 95 ? 9.055 -5.152 7.98 1 95.19 95 TYR A O 1
ATOM 746 N N . LEU A 1 96 ? 8.648 -3.447 9.258 1 96.12 96 LEU A N 1
ATOM 747 C CA . LEU A 1 96 ? 7.621 -4.188 9.977 1 96.12 96 LEU A CA 1
ATOM 748 C C . LEU A 1 96 ? 6.43 -4.48 9.07 1 96.12 96 LEU A C 1
ATOM 750 O O . LEU A 1 96 ? 5.863 -5.574 9.117 1 96.12 96 LEU A O 1
ATOM 754 N N . LEU A 1 97 ? 6.051 -3.486 8.305 1 96.19 97 LEU A N 1
ATOM 755 C CA . LEU A 1 97 ? 4.973 -3.703 7.352 1 96.19 97 LEU A CA 1
ATOM 756 C C . LEU A 1 97 ? 5.332 -4.816 6.371 1 96.19 97 LEU A C 1
ATOM 758 O O . LEU A 1 97 ? 4.484 -5.641 6.027 1 96.19 97 LEU A O 1
ATOM 762 N N . ARG A 1 98 ? 6.512 -4.812 5.926 1 96.06 98 ARG A N 1
ATOM 763 C CA . ARG A 1 98 ? 6.996 -5.844 5.012 1 96.06 98 ARG A CA 1
ATOM 764 C C . ARG A 1 98 ? 6.871 -7.23 5.633 1 96.06 98 ARG A C 1
ATOM 766 O O . ARG A 1 98 ? 6.496 -8.188 4.957 1 96.06 98 ARG A O 1
ATOM 773 N N . CYS A 1 99 ? 7.188 -7.359 6.906 1 95.88 99 CYS A N 1
ATOM 774 C CA . CYS A 1 99 ? 7.086 -8.641 7.602 1 95.88 99 CYS A CA 1
ATOM 775 C C . CYS A 1 99 ? 5.668 -9.195 7.52 1 95.88 99 CYS A C 1
ATOM 777 O O . CYS A 1 99 ? 5.477 -10.367 7.203 1 95.88 99 CYS A O 1
ATOM 779 N N . VAL A 1 100 ? 4.715 -8.375 7.688 1 95.88 100 VAL A N 1
ATOM 780 C CA . VAL A 1 100 ? 3.311 -8.773 7.656 1 95.88 100 VAL A CA 1
ATOM 781 C C . VAL A 1 100 ? 2.936 -9.234 6.25 1 95.88 100 VAL A C 1
ATOM 783 O O . VAL A 1 100 ? 2.199 -10.203 6.078 1 95.88 100 VAL A O 1
ATOM 786 N N . CYS A 1 101 ? 3.482 -8.625 5.27 1 95.56 101 CYS A N 1
ATOM 787 C CA . CYS A 1 101 ? 3.092 -8.883 3.889 1 95.56 101 CYS A CA 1
ATOM 788 C C . CYS A 1 101 ? 3.75 -10.148 3.359 1 95.56 101 CYS A C 1
ATOM 790 O O . CYS A 1 101 ? 3.09 -10.984 2.742 1 95.56 101 CYS A O 1
ATOM 792 N N . ILE A 1 102 ? 5.008 -10.336 3.66 1 95.38 102 ILE A N 1
ATOM 793 C CA . ILE A 1 102 ? 5.734 -11.398 2.984 1 95.38 102 ILE A CA 1
ATOM 794 C C . ILE A 1 102 ? 5.402 -12.742 3.631 1 95.38 102 ILE A C 1
ATOM 796 O O . ILE A 1 102 ? 5.602 -13.797 3.023 1 95.38 102 ILE A O 1
ATOM 800 N N . ILE A 1 103 ? 4.879 -12.742 4.832 1 94.81 103 ILE A N 1
ATOM 801 C CA . ILE A 1 103 ? 4.699 -13.992 5.559 1 94.81 103 ILE A CA 1
ATOM 802 C C . ILE A 1 103 ? 3.398 -14.656 5.117 1 94.81 103 ILE A C 1
ATOM 804 O O . ILE A 1 103 ? 3.244 -15.875 5.25 1 94.81 103 ILE A O 1
ATOM 808 N N . VAL A 1 104 ? 2.461 -13.977 4.535 1 95.5 104 VAL A N 1
ATOM 809 C CA . VAL A 1 104 ? 1.099 -14.492 4.445 1 95.5 104 VAL A CA 1
ATOM 810 C C . VAL A 1 104 ? 0.946 -15.328 3.178 1 95.5 104 VAL A C 1
ATOM 812 O O . VAL A 1 104 ? 0.275 -16.359 3.188 1 95.5 104 VAL A O 1
ATOM 815 N N . THR A 1 105 ? 1.479 -14.922 2.098 1 95.81 105 THR A N 1
ATOM 816 C CA . THR A 1 105 ? 1.374 -15.641 0.834 1 95.81 105 THR A CA 1
ATOM 817 C C . THR A 1 105 ? 2.75 -15.828 0.203 1 95.81 105 THR A C 1
ATOM 819 O O . THR A 1 105 ? 3.543 -14.891 0.136 1 95.81 105 THR A O 1
ATOM 822 N N . SER A 1 106 ? 3.066 -17.016 -0.246 1 93.88 106 SER A N 1
ATOM 823 C CA . SER A 1 106 ? 4.336 -17.297 -0.906 1 93.88 106 SER A CA 1
ATOM 824 C C . SER A 1 106 ? 4.199 -17.219 -2.422 1 93.88 106 SER A C 1
ATOM 826 O O . SER A 1 106 ? 3.359 -17.906 -3.014 1 93.88 106 SER A O 1
ATOM 828 N N . VAL A 1 107 ? 4.984 -16.453 -3.018 1 94.12 107 VAL A N 1
ATOM 829 C CA . VAL A 1 107 ? 4.988 -16.25 -4.461 1 94.12 107 VAL A CA 1
ATOM 830 C C . VAL A 1 107 ? 6.215 -16.922 -5.078 1 94.12 107 VAL A C 1
ATOM 832 O O . VAL A 1 107 ? 7.297 -16.906 -4.492 1 94.12 107 VAL A O 1
ATOM 835 N N . PRO A 1 108 ? 6.031 -17.531 -6.258 1 93.94 108 PRO A N 1
ATOM 836 C CA . PRO A 1 108 ? 7.176 -18.203 -6.887 1 93.94 108 PRO A CA 1
ATOM 837 C C . PRO A 1 108 ? 8.289 -17.219 -7.258 1 93.94 108 PRO A C 1
ATOM 839 O O . PRO A 1 108 ? 8.039 -16.031 -7.43 1 93.94 108 PRO A O 1
ATOM 842 N N . VAL A 1 109 ? 9.469 -17.766 -7.359 1 92.75 109 VAL A N 1
ATOM 843 C CA . VAL A 1 109 ? 10.641 -16.969 -7.699 1 92.75 109 VAL A CA 1
ATOM 844 C C . VAL A 1 109 ? 10.555 -16.516 -9.156 1 92.75 109 VAL A C 1
ATOM 846 O O . VAL A 1 109 ? 10.305 -17.344 -10.047 1 92.75 109 VAL A O 1
ATOM 849 N N . PRO A 1 110 ? 10.68 -15.273 -9.391 1 93.12 110 PRO A N 1
ATOM 850 C CA . PRO A 1 110 ? 10.555 -14.773 -10.766 1 93.12 110 PRO A CA 1
ATOM 851 C C . PRO A 1 110 ? 11.648 -15.305 -11.688 1 93.12 110 PRO A C 1
ATOM 853 O O . PRO A 1 110 ? 11.414 -15.461 -12.891 1 93.12 110 PRO A O 1
ATOM 856 N N . ASP A 1 111 ? 12.812 -15.484 -11.172 1 89.12 111 ASP A N 1
ATOM 857 C CA . ASP A 1 111 ? 13.914 -16.062 -11.938 1 89.12 111 ASP A CA 1
ATOM 858 C C . ASP A 1 111 ? 14.023 -17.562 -11.688 1 89.12 111 ASP A C 1
ATOM 860 O O . ASP A 1 111 ? 14.43 -18 -10.609 1 89.12 111 ASP A O 1
ATOM 864 N N . PRO A 1 112 ? 13.758 -18.312 -12.719 1 82 112 PRO A N 1
ATOM 865 C CA . PRO A 1 112 ? 13.805 -19.75 -12.516 1 82 112 PRO A CA 1
ATOM 866 C C . PRO A 1 112 ? 15.219 -20.281 -12.281 1 82 112 PRO A C 1
ATOM 868 O O . PRO A 1 112 ? 15.398 -21.359 -11.727 1 82 112 PRO A O 1
ATOM 871 N N . ASN A 1 113 ? 16.188 -19.5 -12.656 1 81.19 113 ASN A N 1
ATOM 872 C CA . ASN A 1 113 ? 17.562 -19.984 -12.547 1 81.19 113 ASN A CA 1
ATOM 873 C C . ASN A 1 113 ? 18.281 -19.375 -11.352 1 81.19 113 ASN A C 1
ATOM 875 O O . ASN A 1 113 ? 19.484 -19.594 -11.156 1 81.19 113 ASN A O 1
ATOM 879 N N . LYS A 1 114 ? 17.5 -18.688 -10.609 1 82 114 LYS A N 1
ATOM 880 C CA . LYS A 1 114 ? 18.125 -18.047 -9.453 1 82 114 LYS A CA 1
ATOM 881 C C . LYS A 1 114 ? 18.5 -19.062 -8.383 1 82 114 LYS A C 1
ATOM 883 O O . LYS A 1 114 ? 17.703 -19.969 -8.078 1 82 114 LYS A O 1
ATOM 888 N N . GLU A 1 115 ? 19.703 -18.922 -7.93 1 80.56 115 GLU A N 1
ATOM 889 C CA . GLU A 1 115 ? 20.141 -19.781 -6.832 1 80.56 115 GLU A CA 1
ATOM 890 C C . GLU A 1 115 ? 19.656 -19.234 -5.488 1 80.56 115 GLU A C 1
ATOM 892 O O . GLU A 1 115 ? 19.938 -18.094 -5.133 1 80.56 115 GLU A O 1
ATOM 897 N N . CYS A 1 116 ? 18.828 -20 -4.801 1 82.06 116 CYS A N 1
ATOM 898 C CA . CYS A 1 116 ? 18.281 -19.609 -3.502 1 82.06 116 CYS A CA 1
ATOM 899 C C . CYS A 1 116 ? 18.906 -20.422 -2.379 1 82.06 116 CYS A C 1
ATOM 901 O O . CYS A 1 116 ? 19.172 -21.609 -2.541 1 82.06 116 CYS A O 1
ATOM 903 N N . ASP A 1 117 ? 19.156 -19.719 -1.366 1 77.56 117 ASP A N 1
ATOM 904 C CA . ASP A 1 117 ? 19.688 -20.406 -0.194 1 77.56 117 ASP A CA 1
ATOM 905 C C . ASP A 1 117 ? 18.719 -21.469 0.306 1 77.56 117 ASP A C 1
ATOM 907 O O . ASP A 1 117 ? 17.5 -21.266 0.302 1 77.56 117 ASP A O 1
ATOM 911 N N . VAL A 1 118 ? 19.234 -22.656 0.516 1 70.19 118 VAL A N 1
ATOM 912 C CA . VAL A 1 118 ? 18.438 -23.734 1.064 1 70.19 118 VAL A CA 1
ATOM 913 C C . VAL A 1 118 ? 18.766 -23.922 2.547 1 70.19 118 VAL A C 1
ATOM 915 O O . VAL A 1 118 ? 19.922 -23.984 2.934 1 70.19 118 VAL A O 1
ATOM 918 N N . PHE A 1 119 ? 17.703 -23.594 3.264 1 67 119 PHE A N 1
ATOM 919 C CA . PHE A 1 119 ? 17.906 -23.797 4.695 1 67 119 PHE A CA 1
ATOM 920 C C . PHE A 1 119 ? 17.266 -25.094 5.156 1 67 119 PHE A C 1
ATOM 922 O O . PHE A 1 119 ? 16.078 -25.109 5.516 1 67 119 PHE A O 1
ATOM 929 N N . PRO A 1 120 ? 17.953 -26.188 4.973 1 60 120 PRO A N 1
ATOM 930 C CA . PRO A 1 120 ? 17.344 -27.438 5.414 1 60 120 PRO A CA 1
ATOM 931 C C . PRO A 1 120 ? 16.812 -27.359 6.844 1 60 120 PRO A C 1
ATOM 933 O O . PRO A 1 120 ? 17.406 -26.688 7.691 1 60 120 PRO A O 1
ATOM 936 N N . ALA A 1 121 ? 15.578 -28.078 7.164 1 60.34 121 ALA A N 1
ATOM 937 C CA . ALA A 1 121 ? 14.789 -28.328 8.367 1 60.34 121 ALA A CA 1
ATOM 938 C C . ALA A 1 121 ? 15.5 -27.781 9.609 1 60.34 121 ALA A C 1
ATOM 940 O O . ALA A 1 121 ? 15.945 -28.547 10.461 1 60.34 121 ALA A O 1
ATOM 941 N N . ALA A 1 122 ? 15.812 -26.516 9.477 1 66.88 122 ALA A N 1
ATOM 942 C CA . ALA A 1 122 ? 16.688 -26 10.531 1 66.88 122 ALA A CA 1
ATOM 943 C C . ALA A 1 122 ? 15.883 -25.625 11.773 1 66.88 122 ALA A C 1
ATOM 945 O O . ALA A 1 122 ? 14.711 -25.234 11.672 1 66.88 122 ALA A O 1
ATOM 946 N N . ASN A 1 123 ? 16.203 -26.094 12.922 1 82.88 123 ASN A N 1
ATOM 947 C CA . ASN A 1 123 ? 15.672 -25.672 14.219 1 82.88 123 ASN A CA 1
ATOM 948 C C . ASN A 1 123 ? 15.711 -24.156 14.391 1 82.88 123 ASN A C 1
ATOM 950 O O . ASN A 1 123 ? 16.234 -23.453 13.523 1 82.88 123 ASN A O 1
ATOM 954 N N . ILE A 1 124 ? 14.984 -23.672 15.289 1 85.12 124 ILE A N 1
ATOM 955 C CA . ILE A 1 124 ? 14.805 -22.25 15.523 1 85.12 124 ILE A CA 1
ATOM 956 C C . ILE A 1 124 ? 16.156 -21.578 15.727 1 85.12 124 ILE A C 1
ATOM 958 O O . ILE A 1 124 ? 16.375 -20.438 15.297 1 85.12 124 ILE A O 1
ATOM 962 N N . TRP A 1 125 ? 17.109 -22.25 16.281 1 87.5 125 TRP A N 1
ATOM 963 C CA . TRP A 1 125 ? 18.438 -21.672 16.531 1 87.5 125 TRP A CA 1
ATOM 964 C C . TRP A 1 125 ? 19.203 -21.469 15.234 1 87.5 125 TRP A C 1
ATOM 966 O O . TRP A 1 125 ? 19.891 -20.453 15.07 1 87.5 125 TRP A O 1
ATOM 976 N N . HIS A 1 126 ? 19.031 -22.375 14.422 1 87.12 126 HIS A N 1
ATOM 977 C CA . HIS A 1 126 ? 19.672 -22.25 13.117 1 87.12 126 HIS A CA 1
ATOM 978 C C . HIS A 1 126 ? 19.094 -21.078 12.328 1 87.12 126 HIS A C 1
ATOM 980 O O . HIS A 1 126 ? 19.828 -20.359 11.656 1 87.12 126 HIS A O 1
ATOM 986 N N . LYS A 1 127 ? 17.875 -20.969 12.438 1 87.88 127 LYS A N 1
ATOM 987 C CA . LYS A 1 127 ? 17.219 -19.859 11.734 1 87.88 127 LYS A CA 1
ATOM 988 C C . LYS A 1 127 ? 17.656 -18.516 12.305 1 87.88 127 LYS A C 1
ATOM 990 O O . LYS A 1 127 ? 17.891 -17.562 11.555 1 87.88 127 LYS A O 1
ATOM 995 N N . LEU A 1 128 ? 17.781 -18.5 13.602 1 90.06 128 LEU A N 1
ATOM 996 C CA . LEU A 1 128 ? 18.234 -17.281 14.258 1 90.06 128 LEU A CA 1
ATOM 997 C C . LEU A 1 128 ? 19.656 -16.953 13.852 1 90.06 128 LEU A C 1
ATOM 999 O O . LEU A 1 128 ? 19.984 -15.781 13.625 1 90.06 128 LEU A O 1
ATOM 1003 N N . PHE A 1 129 ? 20.453 -17.906 13.734 1 88.25 129 PHE A N 1
ATOM 1004 C CA . PHE A 1 129 ? 21.844 -17.703 13.328 1 88.25 129 PHE A CA 1
ATOM 1005 C C . PHE A 1 129 ? 21.922 -17.188 11.898 1 88.25 129 PHE A C 1
ATOM 1007 O O . PHE A 1 129 ? 22.688 -16.266 11.609 1 88.25 129 PHE A O 1
ATOM 1014 N N . ARG A 1 130 ? 21.172 -17.703 11.102 1 86.19 130 ARG A N 1
ATOM 1015 C CA . ARG A 1 130 ? 21.141 -17.25 9.711 1 86.19 130 ARG A CA 1
ATOM 1016 C C . ARG A 1 130 ? 20.609 -15.828 9.602 1 86.19 130 ARG A C 1
ATOM 1018 O O . ARG A 1 130 ? 21.078 -15.047 8.773 1 86.19 130 ARG A O 1
ATOM 1025 N N . ALA A 1 131 ? 19.625 -15.648 10.352 1 88.94 131 ALA A N 1
ATOM 1026 C CA . ALA A 1 131 ? 19.078 -14.289 10.391 1 88.94 131 ALA A CA 1
ATOM 1027 C C . ALA A 1 131 ? 20.156 -13.289 10.828 1 88.94 131 ALA A C 1
ATOM 1029 O O . ALA A 1 131 ? 20.25 -12.195 10.273 1 88.94 131 ALA A O 1
ATOM 1030 N N . PHE A 1 132 ? 20.906 -13.695 11.781 1 89.25 132 PHE A N 1
ATOM 1031 C CA . PHE A 1 132 ? 21.984 -12.844 12.258 1 89.25 132 PHE A CA 1
ATOM 1032 C C . PHE A 1 132 ? 23.031 -12.633 11.164 1 89.25 132 PHE A C 1
ATOM 1034 O O . PHE A 1 132 ? 23.547 -11.531 11 1 89.25 132 PHE A O 1
ATOM 1041 N N . GLN A 1 133 ? 23.312 -13.633 10.445 1 86.19 133 GLN A N 1
ATOM 1042 C CA . GLN A 1 133 ? 24.25 -13.516 9.328 1 86.19 133 GLN A CA 1
ATOM 1043 C C . GLN A 1 133 ? 23.734 -12.547 8.281 1 86.19 133 GLN A C 1
ATOM 1045 O O . GLN A 1 133 ? 24.484 -11.703 7.773 1 86.19 133 GLN A O 1
ATOM 1050 N N . MET A 1 134 ? 22.516 -12.695 7.996 1 85.5 134 MET A N 1
ATOM 1051 C CA . MET A 1 134 ? 21.906 -11.805 7.023 1 85.5 134 MET A 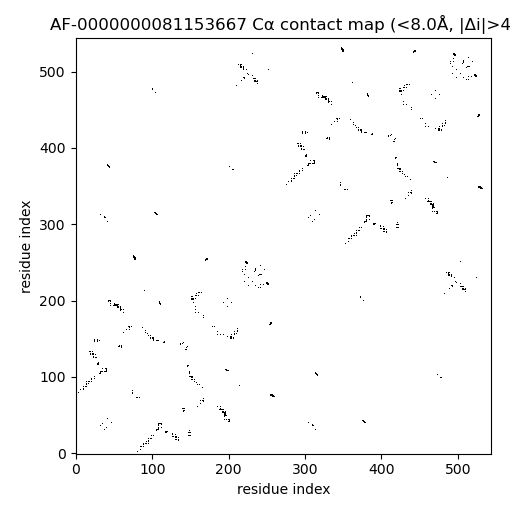CA 1
ATOM 1052 C C . MET A 1 134 ? 21.922 -10.359 7.52 1 85.5 134 MET A C 1
ATOM 1054 O O . MET A 1 134 ? 22.234 -9.445 6.758 1 85.5 134 MET A O 1
ATOM 1058 N N . PHE A 1 135 ? 21.578 -10.242 8.719 1 86.88 135 PHE A N 1
ATOM 1059 C CA . PHE A 1 135 ? 21.578 -8.93 9.344 1 86.88 135 PHE A CA 1
ATOM 1060 C C . PHE A 1 135 ? 22.953 -8.281 9.266 1 86.88 135 PHE A C 1
ATOM 1062 O O . PHE A 1 135 ? 23.078 -7.113 8.906 1 86.88 135 PHE A O 1
ATOM 1069 N N . SER A 1 136 ? 23.953 -9.039 9.547 1 82.69 136 SER A N 1
ATOM 1070 C CA . SER A 1 136 ? 25.328 -8.539 9.555 1 82.69 136 SER A CA 1
ATOM 1071 C C . SER A 1 136 ? 25.797 -8.188 8.148 1 82.69 136 SER A C 1
ATOM 1073 O O . SER A 1 136 ? 26.656 -7.32 7.977 1 82.69 136 SER A O 1
ATOM 1075 N N . ARG A 1 137 ? 25.141 -8.789 7.211 1 77.5 137 ARG A N 1
ATOM 1076 C CA . ARG A 1 137 ? 25.484 -8.539 5.816 1 77.5 137 ARG A CA 1
ATOM 1077 C C . ARG A 1 137 ? 24.547 -7.504 5.199 1 77.5 137 ARG A C 1
ATOM 1079 O O . ARG A 1 137 ? 24.531 -7.32 3.979 1 77.5 137 ARG A O 1
ATOM 1086 N N . MET A 1 138 ? 23.766 -6.941 5.973 1 74.38 138 MET A N 1
ATOM 1087 C CA . MET A 1 138 ? 22.859 -5.855 5.598 1 74.38 138 MET A CA 1
ATOM 1088 C C . MET A 1 138 ? 21.859 -6.324 4.555 1 74.38 138 MET A C 1
ATOM 1090 O O . MET A 1 138 ? 21.344 -5.52 3.771 1 74.38 138 MET A O 1
ATOM 1094 N N . GLY A 1 139 ? 21.797 -7.605 4.43 1 70.88 139 GLY A N 1
ATOM 1095 C CA . GLY A 1 139 ? 20.766 -8.188 3.578 1 70.88 139 GLY A CA 1
ATOM 1096 C C . GLY A 1 139 ? 21.047 -7.984 2.1 1 70.88 139 GLY A C 1
ATOM 1097 O O . GLY A 1 139 ? 20.109 -8.016 1.286 1 70.88 139 GLY A O 1
ATOM 1098 N N . VAL A 1 140 ? 22.219 -7.676 1.712 1 75.12 140 VAL A N 1
ATOM 1099 C CA . VAL A 1 140 ? 22.5 -7.355 0.316 1 75.12 140 VAL A CA 1
ATOM 1100 C C . VAL A 1 140 ? 23.172 -8.547 -0.365 1 75.12 140 VAL A C 1
ATOM 1102 O O . VAL A 1 140 ? 23.922 -9.289 0.271 1 75.12 140 VAL A O 1
ATOM 1105 N N . ALA A 1 141 ? 22.891 -8.742 -1.592 1 74.06 141 ALA A N 1
ATOM 1106 C CA . ALA A 1 141 ? 23.328 -9.891 -2.379 1 74.06 141 ALA A CA 1
ATOM 1107 C C . ALA A 1 141 ? 24.844 -9.859 -2.592 1 74.06 141 ALA A C 1
ATOM 1109 O O . ALA A 1 141 ? 25.5 -10.898 -2.574 1 74.06 141 ALA A O 1
ATOM 1110 N N . VAL A 1 142 ? 25.375 -8.797 -2.715 1 70.94 142 VAL A N 1
ATOM 1111 C CA . VAL A 1 142 ? 26.797 -8.672 -2.986 1 70.94 142 VAL A CA 1
ATOM 1112 C C . VAL A 1 142 ? 27.609 -9.219 -1.805 1 70.94 142 VAL A C 1
ATOM 1114 O O . VAL A 1 142 ? 28.703 -9.734 -1.981 1 70.94 142 VAL A O 1
ATOM 1117 N N . MET A 1 143 ? 26.969 -9.203 -0.721 1 72.69 143 MET A N 1
ATOM 1118 C CA . MET A 1 143 ? 27.641 -9.711 0.472 1 72.69 143 MET A CA 1
ATOM 1119 C C . MET A 1 143 ? 27.328 -11.188 0.684 1 72.69 143 MET A C 1
ATOM 1121 O O . MET A 1 143 ? 27.625 -11.742 1.746 1 72.69 143 MET A O 1
ATOM 1125 N N . GLY A 1 144 ? 26.625 -11.797 -0.35 1 72.31 144 GLY A N 1
ATOM 1126 C CA . GLY A 1 144 ? 26.453 -13.242 -0.319 1 72.31 144 GLY A CA 1
ATOM 1127 C C . GLY A 1 144 ? 25.047 -13.672 0.06 1 72.31 144 GLY A C 1
ATOM 1128 O O . GLY A 1 144 ? 24.766 -14.867 0.161 1 72.31 144 GLY A O 1
ATOM 1129 N N . ASN A 1 145 ? 24.25 -12.742 0.294 1 74.5 145 ASN A N 1
ATOM 1130 C CA . ASN A 1 145 ? 22.875 -13.109 0.629 1 74.5 145 ASN A CA 1
ATOM 1131 C C . ASN A 1 145 ? 22.094 -13.562 -0.606 1 74.5 145 ASN A C 1
ATOM 1133 O O . ASN A 1 145 ? 22.016 -12.828 -1.592 1 74.5 145 ASN A O 1
ATOM 1137 N N . ARG A 1 146 ? 21.672 -14.875 -0.593 1 77.31 146 ARG A N 1
ATOM 1138 C CA . ARG A 1 146 ? 20.906 -15.422 -1.704 1 77.31 146 ARG A CA 1
ATOM 1139 C C . ARG A 1 146 ? 19.531 -15.922 -1.235 1 77.31 146 ARG A C 1
ATOM 1141 O O . ARG A 1 146 ? 19.125 -17.031 -1.577 1 77.31 146 ARG A O 1
ATOM 1148 N N . THR A 1 147 ? 18.938 -15.047 -0.384 1 78.94 147 THR A N 1
ATOM 1149 C CA . THR A 1 147 ? 17.594 -15.391 0.064 1 78.94 147 THR A CA 1
ATOM 1150 C C . THR A 1 147 ? 16.562 -15.008 -0.991 1 78.94 147 THR A C 1
ATOM 1152 O O . THR A 1 147 ? 16.734 -14.016 -1.701 1 78.94 147 THR A O 1
ATOM 1155 N N . CYS A 1 148 ? 15.664 -15.945 -1.041 1 81.5 148 CYS A N 1
ATOM 1156 C CA . CYS A 1 148 ? 14.555 -15.711 -1.954 1 81.5 148 CYS A CA 1
ATOM 1157 C C . CYS A 1 148 ? 13.219 -15.75 -1.212 1 81.5 148 CYS A C 1
ATOM 1159 O O . CYS A 1 148 ? 13.18 -16.016 -0.01 1 81.5 148 CYS A O 1
ATOM 1161 N N . GLY A 1 149 ? 12.195 -15.195 -1.784 1 81.56 149 GLY A N 1
ATOM 1162 C CA . GLY A 1 149 ? 10.867 -15.375 -1.229 1 81.56 149 GLY A CA 1
ATOM 1163 C C . GLY A 1 149 ? 10.297 -14.102 -0.635 1 81.56 149 GLY A C 1
ATOM 1164 O O . GLY A 1 149 ? 9.117 -14.047 -0.271 1 81.56 149 GLY A O 1
ATOM 1165 N N . ASP A 1 150 ? 11.141 -13.188 -0.461 1 83.56 150 ASP A N 1
ATOM 1166 C CA . ASP A 1 150 ? 10.633 -11.938 0.11 1 83.56 150 ASP A CA 1
ATOM 1167 C C . ASP A 1 150 ? 9.961 -11.078 -0.957 1 83.56 150 ASP A C 1
ATOM 1169 O O . ASP A 1 150 ? 10.383 -9.953 -1.217 1 83.56 150 ASP A O 1
ATOM 1173 N N . TYR A 1 151 ? 8.773 -11.773 -1.337 1 88.88 151 TYR A N 1
ATOM 1174 C CA . TYR A 1 151 ? 8.031 -11.109 -2.404 1 88.88 151 TYR A CA 1
ATOM 1175 C C . TYR A 1 151 ? 6.809 -10.391 -1.851 1 88.88 151 TYR A C 1
ATOM 1177 O O . TYR A 1 151 ? 6.188 -10.859 -0.894 1 88.88 151 TYR A O 1
ATOM 1185 N N . ILE A 1 152 ? 6.391 -9.289 -2.473 1 88.5 152 ILE A N 1
ATOM 1186 C CA . ILE A 1 152 ? 5.324 -8.336 -2.184 1 88.5 152 ILE A CA 1
ATOM 1187 C C . ILE A 1 152 ? 5.488 -7.789 -0.768 1 88.5 152 ILE A C 1
ATOM 1189 O O . ILE A 1 152 ? 4.945 -8.344 0.189 1 88.5 152 ILE A O 1
ATOM 1193 N N . PHE A 1 153 ? 6.125 -6.93 -0.609 1 93.25 153 PHE A N 1
ATOM 1194 C CA . PHE A 1 153 ? 6.641 -6.035 -1.637 1 93.25 153 PHE A CA 1
ATOM 1195 C C . PHE A 1 153 ? 8.156 -5.914 -1.54 1 93.25 153 PHE A C 1
ATOM 1197 O O . PHE A 1 153 ? 8.766 -6.41 -0.589 1 93.25 153 PHE A O 1
ATOM 1204 N N . SER A 1 154 ? 8.758 -5.301 -2.477 1 95.38 154 SER A N 1
ATOM 1205 C CA . SER A 1 154 ? 10.203 -5.199 -2.623 1 95.38 154 SER A CA 1
ATOM 1206 C C . SER A 1 154 ? 10.797 -4.234 -1.601 1 95.38 154 SER A C 1
ATOM 1208 O O . SER A 1 154 ? 10.547 -3.029 -1.656 1 95.38 154 SER A O 1
ATOM 1210 N N . GLY A 1 155 ? 11.633 -4.734 -0.78 1 93.56 155 GLY A N 1
ATOM 1211 C CA . GLY A 1 155 ? 12.32 -3.898 0.191 1 93.56 155 GLY A CA 1
ATOM 1212 C C . GLY A 1 155 ? 13.297 -2.932 -0.443 1 93.56 155 GLY A C 1
ATOM 1213 O O . GLY A 1 155 ? 13.422 -1.786 -0.006 1 93.56 155 GLY A O 1
ATOM 1214 N N . HIS A 1 156 ? 14.039 -3.41 -1.449 1 94.12 156 HIS A N 1
ATOM 1215 C CA . HIS A 1 156 ? 14.992 -2.561 -2.154 1 94.12 156 HIS A CA 1
ATOM 1216 C C . HIS A 1 156 ? 14.297 -1.359 -2.785 1 94.12 156 HIS A C 1
ATOM 1218 O O . HIS A 1 156 ? 14.781 -0.231 -2.684 1 94.12 156 HIS A O 1
ATOM 1224 N N . THR A 1 157 ? 13.18 -1.641 -3.375 1 97.19 157 THR A N 1
ATOM 1225 C CA . THR A 1 157 ? 12.43 -0.549 -3.979 1 97.19 157 THR A CA 1
ATOM 1226 C C . THR A 1 157 ? 11.984 0.454 -2.916 1 97.19 157 THR A C 1
ATOM 1228 O O . THR A 1 157 ? 12.094 1.666 -3.115 1 97.19 157 THR A O 1
ATOM 1231 N N . ALA A 1 158 ? 11.453 -0.075 -1.835 1 96.94 158 ALA A N 1
ATOM 1232 C CA . ALA A 1 158 ? 11 0.798 -0.753 1 96.94 158 ALA A CA 1
ATOM 1233 C C . ALA A 1 158 ? 12.141 1.676 -0.246 1 96.94 158 ALA A C 1
ATOM 1235 O O . ALA A 1 158 ? 11.969 2.881 -0.05 1 96.94 158 ALA A O 1
ATOM 1236 N N . MET A 1 159 ? 13.32 1.094 -0.106 1 95.88 159 MET A N 1
ATOM 1237 C CA . MET A 1 159 ? 14.461 1.836 0.415 1 95.88 159 MET A CA 1
ATOM 1238 C C . MET A 1 159 ? 14.969 2.846 -0.609 1 95.88 159 MET A C 1
ATOM 1240 O O . MET A 1 159 ? 15.305 3.979 -0.257 1 95.88 159 MET A O 1
ATOM 1244 N N . LEU A 1 160 ? 15.031 2.418 -1.852 1 98 160 LEU A N 1
ATOM 1245 C CA . LEU A 1 160 ? 15.398 3.342 -2.918 1 98 160 LEU A CA 1
ATOM 1246 C C . LEU A 1 160 ? 14.523 4.586 -2.887 1 98 160 LEU A C 1
ATOM 1248 O O . LEU A 1 160 ? 15.023 5.711 -2.938 1 98 160 LEU A O 1
ATOM 1252 N N . THR A 1 161 ? 13.25 4.352 -2.729 1 98.31 161 THR A N 1
ATOM 1253 C CA . THR A 1 161 ? 12.273 5.434 -2.795 1 98.31 161 THR A CA 1
ATOM 1254 C C . THR A 1 161 ? 12.375 6.332 -1.564 1 98.31 161 THR A C 1
ATOM 1256 O O . THR A 1 161 ? 12.422 7.555 -1.686 1 98.31 161 THR A O 1
ATOM 1259 N N . ILE A 1 162 ? 12.43 5.727 -0.411 1 97.81 162 ILE A N 1
ATOM 1260 C CA . ILE A 1 162 ? 12.484 6.488 0.831 1 97.81 162 ILE A CA 1
ATOM 1261 C C . ILE A 1 162 ? 13.75 7.344 0.854 1 97.81 162 ILE A C 1
ATOM 1263 O O . ILE A 1 162 ? 13.695 8.531 1.167 1 97.81 162 ILE A O 1
ATOM 1267 N N . LEU A 1 163 ? 14.883 6.754 0.502 1 98 163 LEU A N 1
ATOM 1268 C CA . LEU A 1 163 ? 16.141 7.488 0.513 1 98 163 LEU A CA 1
ATOM 1269 C C . LEU A 1 163 ? 16.125 8.625 -0.499 1 98 163 LEU A C 1
ATOM 1271 O O . LEU A 1 163 ? 16.562 9.742 -0.198 1 98 163 LEU A O 1
ATOM 1275 N N . ASN A 1 164 ? 15.617 8.344 -1.62 1 98.44 164 ASN A N 1
ATOM 1276 C CA . ASN A 1 164 ? 15.469 9.375 -2.645 1 98.44 164 ASN A CA 1
ATOM 1277 C C . ASN A 1 164 ? 14.617 10.539 -2.154 1 98.44 164 ASN A C 1
ATOM 1279 O O . ASN A 1 164 ? 14.992 11.703 -2.332 1 98.44 164 ASN A O 1
ATOM 1283 N N . LEU A 1 165 ? 13.508 10.227 -1.534 1 97.69 165 LEU A N 1
ATOM 1284 C CA . LEU A 1 165 ? 12.586 11.258 -1.08 1 97.69 165 LEU A CA 1
ATOM 1285 C C . LEU A 1 165 ? 13.211 12.078 0.047 1 97.69 165 LEU A C 1
ATOM 1287 O O . LEU A 1 165 ? 13 13.297 0.126 1 97.69 165 LEU A O 1
ATOM 1291 N N . PHE A 1 166 ? 13.961 11.422 0.891 1 97.38 166 PHE A N 1
ATOM 1292 C CA . PHE A 1 166 ? 14.641 12.156 1.95 1 97.38 166 PHE A CA 1
ATOM 1293 C C . PHE A 1 166 ? 15.664 13.125 1.367 1 97.38 166 PHE A C 1
ATOM 1295 O O . PHE A 1 166 ? 15.773 14.266 1.824 1 97.38 166 PHE A O 1
ATOM 1302 N N . LEU A 1 167 ? 16.406 12.68 0.388 1 97.69 167 LEU A N 1
ATOM 1303 C CA . LEU A 1 167 ? 17.391 13.547 -0.249 1 97.69 167 LEU A CA 1
ATOM 1304 C C . LEU A 1 167 ? 16.734 14.742 -0.914 1 97.69 167 LEU A C 1
ATOM 1306 O O . LEU A 1 167 ? 17.234 15.859 -0.834 1 97.69 167 LEU A O 1
ATOM 1310 N N . ASN A 1 168 ? 15.617 14.516 -1.479 1 95.44 168 ASN A N 1
ATOM 1311 C CA . ASN A 1 168 ? 14.875 15.594 -2.127 1 95.44 168 ASN A CA 1
ATOM 1312 C C . ASN A 1 168 ? 14.305 16.578 -1.104 1 95.44 168 ASN A C 1
ATOM 1314 O O . ASN A 1 168 ? 14.273 17.781 -1.345 1 95.44 168 ASN A O 1
ATOM 1318 N N . GLU A 1 169 ? 13.898 16.078 0.02 1 93.75 169 GLU A N 1
ATOM 1319 C CA . GLU A 1 169 ? 13.211 16.891 1.02 1 93.75 169 GLU A CA 1
ATOM 1320 C C . GLU A 1 169 ? 14.203 17.719 1.842 1 93.75 169 GLU A C 1
ATOM 1322 O O . GLU A 1 169 ? 13.906 18.844 2.234 1 93.75 169 GLU A O 1
ATOM 1327 N N . TYR A 1 170 ? 15.398 17.203 2.07 1 94.44 170 TYR A N 1
ATOM 1328 C CA . TYR A 1 170 ? 16.266 17.812 3.068 1 94.44 170 TYR A CA 1
ATOM 1329 C C . TYR A 1 170 ? 17.484 18.453 2.412 1 94.44 170 TYR A C 1
ATOM 1331 O O . TYR A 1 170 ? 18.5 18.688 3.068 1 94.44 170 TYR A O 1
ATOM 1339 N N . THR A 1 171 ? 17.406 18.656 1.138 1 95.19 171 THR A N 1
ATOM 1340 C CA . THR A 1 171 ? 18.375 19.484 0.414 1 95.19 171 THR A CA 1
ATOM 1341 C C . THR A 1 171 ? 17.703 20.703 -0.19 1 95.19 171 THR A C 1
ATOM 1343 O O . THR A 1 171 ? 16.484 20.719 -0.38 1 95.19 171 THR A O 1
ATOM 1346 N N . PRO A 1 172 ? 18.438 21.766 -0.379 1 92.12 172 PRO A N 1
ATOM 1347 C CA . PRO A 1 172 ? 17.844 22.984 -0.93 1 92.12 172 PRO A CA 1
ATOM 1348 C C . PRO A 1 172 ? 17.094 22.734 -2.236 1 92.12 172 PRO A C 1
ATOM 1350 O O . PRO A 1 172 ? 17.547 21.938 -3.072 1 92.12 172 PRO A O 1
ATOM 1353 N N . LYS A 1 173 ? 15.984 23.344 -2.434 1 90.38 173 LYS A N 1
ATOM 1354 C CA . LYS A 1 173 ? 15.125 23.156 -3.602 1 90.38 173 LYS A CA 1
ATOM 1355 C C . LYS A 1 173 ? 15.82 23.641 -4.875 1 90.38 173 LYS A C 1
ATOM 1357 O O . LYS A 1 173 ? 15.461 23.219 -5.977 1 90.38 173 LYS A O 1
ATOM 1362 N N . SER A 1 174 ? 16.859 24.469 -4.762 1 93.62 174 SER A N 1
ATOM 1363 C CA . SER A 1 174 ? 17.594 24.984 -5.91 1 93.62 174 SER A CA 1
ATOM 1364 C C . SER A 1 174 ? 18.469 23.906 -6.531 1 93.62 174 SER A C 1
ATOM 1366 O O . SER A 1 174 ? 18.953 24.078 -7.656 1 93.62 174 SER A O 1
ATOM 1368 N N . TRP A 1 175 ? 18.766 22.812 -5.82 1 95.94 175 TRP A N 1
ATOM 1369 C CA . TRP A 1 175 ? 19.625 21.75 -6.316 1 95.94 175 TRP A CA 1
ATOM 1370 C C . TRP A 1 175 ? 18.875 20.844 -7.293 1 95.94 175 TRP A C 1
ATOM 1372 O O . TRP A 1 175 ? 18.859 19.625 -7.129 1 95.94 175 TRP A O 1
ATOM 1382 N N . LYS A 1 176 ? 18.438 21.344 -8.391 1 96.44 176 LYS A N 1
ATOM 1383 C CA . LYS A 1 176 ? 17.578 20.641 -9.336 1 96.44 176 LYS A CA 1
ATOM 1384 C C . LYS A 1 176 ? 18.328 19.484 -9.992 1 96.44 176 LYS A C 1
ATOM 1386 O O . LYS A 1 176 ? 17.766 18.406 -10.195 1 96.44 176 LYS A O 1
ATOM 1391 N N . ILE A 1 177 ? 19.547 19.703 -10.375 1 97.44 177 ILE A N 1
ATOM 1392 C CA . ILE A 1 177 ? 20.344 18.656 -11.023 1 97.44 177 ILE A CA 1
ATOM 1393 C C . ILE A 1 177 ? 20.562 17.5 -10.055 1 97.44 177 ILE A C 1
ATOM 1395 O O . ILE A 1 177 ? 20.5 16.328 -10.453 1 97.44 177 ILE A O 1
ATOM 1399 N N . PHE A 1 178 ? 20.828 17.844 -8.773 1 97.5 178 PHE A N 1
ATOM 1400 C CA . PHE A 1 178 ? 21.016 16.828 -7.75 1 97.5 178 PHE A CA 1
ATOM 1401 C C . PHE A 1 178 ? 19.75 16.016 -7.555 1 97.5 178 PHE A C 1
ATOM 1403 O O . PHE A 1 178 ? 19.797 14.781 -7.473 1 97.5 178 PHE A O 1
ATOM 1410 N N . HIS A 1 179 ? 18.656 16.656 -7.504 1 97.81 179 HIS A N 1
ATOM 1411 C CA . HIS A 1 179 ? 17.375 15.961 -7.359 1 97.81 179 HIS A CA 1
ATOM 1412 C C . HIS A 1 179 ? 17.109 15.047 -8.555 1 97.81 179 HIS A C 1
ATOM 1414 O O . HIS A 1 179 ? 16.625 13.922 -8.383 1 97.81 179 HIS A O 1
ATOM 1420 N N . PHE A 1 180 ? 17.391 15.609 -9.719 1 98.06 180 PHE A N 1
ATOM 1421 C CA . PHE A 1 180 ? 17.234 14.812 -10.93 1 98.06 180 PHE A CA 1
ATOM 1422 C C . PHE A 1 180 ? 18.109 13.562 -10.883 1 98.06 180 PHE A C 1
ATOM 1424 O O . PHE A 1 180 ? 17.656 12.469 -11.234 1 98.06 180 PHE A O 1
ATOM 1431 N N . PHE A 1 181 ? 19.281 13.727 -10.469 1 98.56 181 PHE A N 1
ATOM 1432 C CA . PHE A 1 181 ? 20.219 12.609 -10.336 1 98.56 181 PHE A CA 1
ATOM 1433 C C . PHE A 1 181 ? 19.688 11.57 -9.359 1 98.56 181 PHE A C 1
ATOM 1435 O O . PHE A 1 181 ? 19.719 10.375 -9.648 1 98.56 181 PHE A O 1
ATOM 1442 N N . CYS A 1 182 ? 19.156 11.969 -8.195 1 98.44 182 CYS A N 1
ATOM 1443 C CA . CYS A 1 182 ? 18.625 11.055 -7.195 1 98.44 182 CYS A CA 1
ATOM 1444 C C . CYS A 1 182 ? 17.422 10.297 -7.734 1 98.44 182 CYS A C 1
ATOM 1446 O O . CYS A 1 182 ? 17.297 9.086 -7.531 1 98.44 182 CYS A O 1
ATOM 1448 N N . TRP A 1 183 ? 16.562 10.992 -8.438 1 98.56 183 TRP A N 1
ATOM 1449 C CA . TRP A 1 183 ? 15.406 10.344 -9.031 1 98.56 183 TRP A CA 1
ATOM 1450 C C . TRP A 1 183 ? 15.828 9.344 -10.102 1 98.56 183 TRP A C 1
ATOM 1452 O O . TRP A 1 183 ? 15.211 8.289 -10.25 1 98.56 183 TRP A O 1
ATOM 1462 N N . THR A 1 184 ? 16.828 9.695 -10.859 1 98.69 184 THR A N 1
ATOM 1463 C CA . THR A 1 184 ? 17.344 8.773 -11.867 1 98.69 184 THR A CA 1
ATOM 1464 C C . THR A 1 184 ? 17.859 7.496 -11.211 1 98.69 184 THR A C 1
ATOM 1466 O O . THR A 1 184 ? 17.578 6.391 -11.688 1 98.69 184 THR A O 1
ATOM 1469 N N . LEU A 1 185 ? 18.594 7.633 -10.109 1 98.69 185 LEU A N 1
ATOM 1470 C CA . LEU A 1 185 ? 19.078 6.469 -9.383 1 98.69 185 LEU A CA 1
ATOM 1471 C C . LEU A 1 185 ? 17.922 5.617 -8.883 1 98.69 185 LEU A C 1
ATOM 1473 O O . LEU A 1 185 ? 17.969 4.387 -8.953 1 98.69 185 LEU A O 1
ATOM 1477 N N . ASN A 1 186 ? 16.875 6.262 -8.375 1 98.69 186 ASN A N 1
ATOM 1478 C CA . ASN A 1 186 ? 15.688 5.57 -7.891 1 98.69 186 ASN A CA 1
ATOM 1479 C C . ASN A 1 186 ? 15.016 4.766 -9 1 98.69 186 ASN A C 1
ATOM 1481 O O . ASN A 1 186 ? 14.82 3.557 -8.867 1 98.69 186 ASN A O 1
ATOM 1485 N N . ILE A 1 187 ? 14.789 5.426 -10.133 1 98.56 187 ILE A N 1
ATOM 1486 C CA . ILE A 1 187 ? 14.07 4.816 -11.25 1 98.56 187 ILE A CA 1
ATOM 1487 C C . ILE A 1 187 ? 14.938 3.734 -11.891 1 98.56 187 ILE A C 1
ATOM 1489 O O . ILE A 1 187 ? 14.453 2.646 -12.203 1 98.56 187 ILE A O 1
ATOM 1493 N N . MET A 1 188 ? 16.203 4.004 -12.031 1 98.44 188 MET A N 1
ATOM 1494 C CA . MET A 1 188 ? 17.125 3.01 -12.586 1 98.44 188 MET A CA 1
ATOM 1495 C C . MET A 1 188 ? 17.25 1.812 -11.648 1 98.44 188 MET A C 1
ATOM 1497 O O . MET A 1 188 ? 17.297 0.667 -12.094 1 98.44 188 MET A O 1
ATOM 1501 N N . GLY A 1 189 ? 17.375 2.094 -10.367 1 98.38 189 GLY A N 1
ATOM 1502 C CA . GLY A 1 189 ? 17.406 0.993 -9.414 1 98.38 189 GLY A CA 1
ATOM 1503 C C . GLY A 1 189 ? 16.203 0.072 -9.531 1 98.38 189 GLY A C 1
ATOM 1504 O O . GLY A 1 189 ? 16.359 -1.151 -9.562 1 98.38 189 GLY A O 1
ATOM 1505 N N . MET A 1 190 ? 15.016 0.67 -9.617 1 98.25 190 MET A N 1
ATOM 1506 C CA . MET A 1 190 ? 13.789 -0.112 -9.781 1 98.25 190 MET A CA 1
ATOM 1507 C C . MET A 1 190 ? 13.82 -0.899 -11.094 1 98.25 190 MET A C 1
ATOM 1509 O O . MET A 1 190 ? 13.422 -2.064 -11.125 1 98.25 190 MET A O 1
ATOM 1513 N N . PHE A 1 191 ? 14.305 -0.247 -12.117 1 98.12 191 PHE A N 1
ATOM 1514 C CA . PHE A 1 191 ? 14.406 -0.892 -13.414 1 98.12 191 PHE A CA 1
ATOM 1515 C C . PHE A 1 191 ? 15.352 -2.09 -13.359 1 98.12 191 PHE A C 1
ATOM 1517 O O . PHE A 1 191 ? 15.047 -3.152 -13.906 1 98.12 191 PHE A O 1
ATOM 1524 N N . PHE A 1 192 ? 16.438 -1.976 -12.703 1 97.81 192 PHE A N 1
ATOM 1525 C CA . PHE A 1 192 ? 17.422 -3.051 -12.617 1 97.81 192 PHE A CA 1
ATOM 1526 C C . PHE A 1 192 ? 16.891 -4.207 -11.781 1 97.81 192 PHE A C 1
ATOM 1528 O O . PHE A 1 192 ? 17.188 -5.371 -12.055 1 97.81 192 PHE A O 1
ATOM 1535 N N . ILE A 1 193 ? 16.062 -3.9 -10.758 1 96.25 193 ILE A N 1
ATOM 1536 C CA . ILE A 1 193 ? 15.422 -4.941 -9.953 1 96.25 193 ILE A CA 1
ATOM 1537 C C . ILE A 1 193 ? 14.555 -5.82 -10.852 1 96.25 193 ILE A C 1
ATOM 1539 O O . ILE A 1 193 ? 14.531 -7.043 -10.695 1 96.25 193 ILE A O 1
ATOM 1543 N N . LEU A 1 194 ? 13.883 -5.168 -11.805 1 97.44 194 LEU A N 1
ATOM 1544 C CA . LEU A 1 194 ? 13.023 -5.902 -12.727 1 97.44 194 LEU A CA 1
ATOM 1545 C C . LEU A 1 194 ? 13.852 -6.578 -13.812 1 97.44 194 LEU A C 1
ATOM 1547 O O . LEU A 1 194 ? 13.547 -7.699 -14.227 1 97.44 194 LEU A O 1
ATOM 1551 N N . LEU A 1 195 ? 14.914 -5.961 -14.172 1 96.69 195 LEU A N 1
ATOM 1552 C CA . LEU A 1 195 ? 15.75 -6.449 -15.258 1 96.69 195 LEU A CA 1
ATOM 1553 C C . LEU A 1 195 ? 16.375 -7.793 -14.906 1 96.69 195 LEU A C 1
ATOM 1555 O O . LEU A 1 195 ? 16.484 -8.68 -15.758 1 96.69 195 LEU A O 1
ATOM 1559 N N . HIS A 1 196 ? 16.766 -7.977 -13.719 1 93.62 196 HIS A N 1
ATOM 1560 C CA . HIS A 1 196 ? 17.391 -9.242 -13.336 1 93.62 196 HIS A CA 1
ATOM 1561 C C . HIS A 1 196 ? 1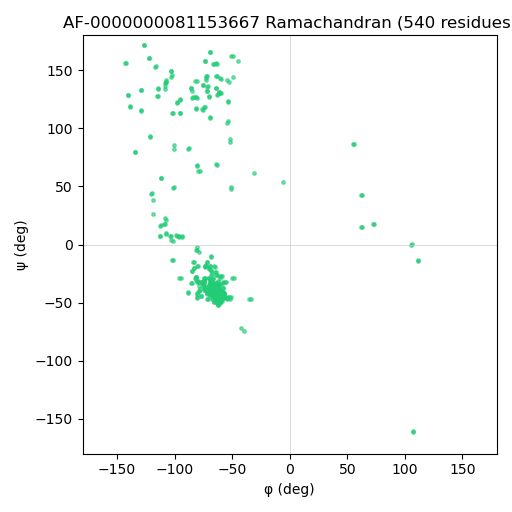6.375 -10.188 -12.711 1 93.62 196 HIS A C 1
ATOM 1563 O O . HIS A 1 196 ? 16.75 -11.195 -12.102 1 93.62 196 HIS A O 1
ATOM 1569 N N . ARG A 1 197 ? 15.102 -9.805 -12.742 1 94.88 197 ARG A N 1
ATOM 1570 C CA . ARG A 1 197 ? 13.992 -10.625 -12.273 1 94.88 197 ARG A CA 1
ATOM 1571 C C . ARG A 1 197 ? 14.117 -10.922 -10.781 1 94.88 197 ARG A C 1
ATOM 1573 O O . ARG A 1 197 ? 13.914 -12.055 -10.352 1 94.88 197 ARG A O 1
ATOM 1580 N N . GLY A 1 198 ? 14.492 -9.891 -10.07 1 92.25 198 GLY A N 1
ATOM 1581 C CA . GLY A 1 198 ? 14.555 -10.016 -8.617 1 92.25 198 GLY A CA 1
ATOM 1582 C C . GLY A 1 198 ? 13.188 -9.977 -7.957 1 92.25 198 GLY A C 1
ATOM 1583 O O . GLY A 1 198 ? 12.984 -10.562 -6.895 1 92.25 198 GLY A O 1
ATOM 1584 N N . HIS A 1 199 ? 12.305 -9.234 -8.547 1 95.38 199 HIS A N 1
ATOM 1585 C CA . HIS A 1 199 ? 10.938 -9.062 -8.07 1 95.38 199 HIS A CA 1
ATOM 1586 C C . HIS A 1 199 ? 9.953 -8.977 -9.234 1 95.38 199 HIS A C 1
ATOM 1588 O O . HIS A 1 199 ? 10.344 -8.703 -10.367 1 95.38 199 HIS A O 1
ATOM 1594 N N . TYR A 1 200 ? 8.727 -9.297 -8.945 1 96.81 200 TYR A N 1
ATOM 1595 C CA . TYR A 1 200 ? 7.656 -9.055 -9.898 1 96.81 200 TYR A CA 1
ATOM 1596 C C . TYR A 1 200 ? 7.32 -7.566 -9.977 1 96.81 200 TYR A C 1
ATOM 1598 O O . TYR A 1 200 ? 7.621 -6.812 -9.047 1 96.81 200 TYR A O 1
ATOM 1606 N N . SER A 1 201 ? 6.715 -7.168 -11.078 1 97.56 201 SER A N 1
ATOM 1607 C CA . SER A 1 201 ? 6.332 -5.77 -11.258 1 97.56 201 SER A CA 1
ATOM 1608 C C . SER A 1 201 ? 5.395 -5.305 -10.148 1 97.56 201 SER A C 1
ATOM 1610 O O . SER A 1 201 ? 5.488 -4.168 -9.688 1 97.56 201 SER A O 1
ATOM 1612 N N . ILE A 1 202 ? 4.5 -6.18 -9.703 1 97.12 202 ILE A N 1
ATOM 1613 C CA . ILE A 1 202 ? 3.541 -5.812 -8.664 1 97.12 202 ILE A CA 1
ATOM 1614 C C . ILE A 1 202 ? 4.281 -5.512 -7.367 1 97.12 202 ILE A C 1
ATOM 1616 O O . ILE A 1 202 ? 3.883 -4.625 -6.609 1 97.12 202 ILE A O 1
ATOM 1620 N N . ASP A 1 203 ? 5.43 -6.211 -7.082 1 97.31 203 ASP A N 1
ATOM 1621 C CA . ASP A 1 203 ? 6.25 -5.949 -5.906 1 97.31 203 ASP A CA 1
ATOM 1622 C C . ASP A 1 203 ? 6.789 -4.52 -5.918 1 97.31 203 ASP A C 1
ATOM 1624 O O . ASP A 1 203 ? 6.762 -3.832 -4.898 1 97.31 203 ASP A O 1
ATOM 1628 N N . VAL A 1 204 ? 7.23 -4.211 -7.062 1 97.94 204 VAL A N 1
ATOM 1629 C CA . VAL A 1 204 ? 7.875 -2.912 -7.23 1 97.94 204 VAL A CA 1
ATOM 1630 C C . VAL A 1 204 ? 6.824 -1.804 -7.168 1 97.94 204 VAL A C 1
ATOM 1632 O O . VAL A 1 204 ? 7.023 -0.79 -6.496 1 97.94 204 VAL A O 1
ATOM 1635 N N . VAL A 1 205 ? 5.68 -2.02 -7.777 1 97.44 205 VAL A N 1
ATOM 1636 C CA . VAL A 1 205 ? 4.617 -1.021 -7.828 1 97.44 205 VAL A CA 1
ATOM 1637 C C . VAL A 1 205 ? 4.074 -0.777 -6.422 1 97.44 205 VAL A C 1
ATOM 1639 O O . VAL A 1 205 ? 3.955 0.37 -5.984 1 97.44 205 VAL A O 1
ATOM 1642 N N . VAL A 1 206 ? 3.771 -1.799 -5.75 1 96.88 206 VAL A N 1
ATOM 1643 C CA . VAL A 1 206 ? 3.207 -1.681 -4.41 1 96.88 206 VAL A CA 1
ATOM 1644 C C . VAL A 1 206 ? 4.234 -1.06 -3.467 1 96.88 206 VAL A C 1
ATOM 1646 O O . VAL A 1 206 ? 3.9 -0.184 -2.664 1 96.88 206 VAL A O 1
ATOM 1649 N N . ALA A 1 207 ? 5.496 -1.48 -3.621 1 97.81 207 ALA A N 1
ATOM 1650 C CA . ALA A 1 207 ? 6.555 -0.939 -2.775 1 97.81 207 ALA A CA 1
ATOM 1651 C C . ALA A 1 207 ? 6.727 0.561 -3 1 97.81 207 ALA A C 1
ATOM 1653 O O . ALA A 1 207 ? 6.859 1.326 -2.043 1 97.81 207 ALA A O 1
ATOM 1654 N N . PHE A 1 208 ? 6.766 0.915 -4.246 1 97.94 208 PHE A N 1
ATOM 1655 C CA . PHE A 1 208 ? 6.914 2.326 -4.582 1 97.94 208 PHE A CA 1
ATOM 1656 C C . PHE A 1 208 ? 5.766 3.143 -4.004 1 97.94 208 PHE A C 1
ATOM 1658 O O . PHE A 1 208 ? 5.988 4.176 -3.369 1 97.94 208 PHE A O 1
ATOM 1665 N N . TYR A 1 209 ? 4.586 2.699 -4.211 1 96.81 209 TYR A N 1
ATOM 1666 C CA . TYR A 1 209 ? 3.41 3.438 -3.756 1 96.81 209 TYR A CA 1
ATOM 1667 C C . TYR A 1 209 ? 3.402 3.564 -2.236 1 96.81 209 TYR A C 1
ATOM 1669 O O . TYR A 1 209 ? 3.219 4.66 -1.7 1 96.81 209 TYR A O 1
ATOM 1677 N N . ILE A 1 210 ? 3.537 2.479 -1.502 1 95.69 210 ILE A N 1
ATOM 1678 C CA . ILE A 1 210 ? 3.445 2.48 -0.046 1 95.69 210 ILE A CA 1
ATOM 1679 C C . ILE A 1 210 ? 4.547 3.359 0.539 1 95.69 210 ILE A C 1
ATOM 1681 O O . ILE A 1 210 ? 4.297 4.168 1.437 1 95.69 210 ILE A O 1
ATOM 1685 N N . SER A 1 211 ? 5.781 3.23 0.003 1 96.69 211 SER A N 1
ATOM 1686 C CA . SER A 1 211 ? 6.883 4.027 0.534 1 96.69 211 SER A CA 1
ATOM 1687 C C . SER A 1 211 ? 6.695 5.508 0.219 1 96.69 211 SER A C 1
ATOM 1689 O O . SER A 1 211 ? 6.949 6.367 1.067 1 96.69 211 SER A O 1
ATOM 1691 N N . PHE A 1 212 ? 6.207 5.789 -0.948 1 96.44 212 PHE A N 1
ATOM 1692 C CA . PHE A 1 212 ? 5.965 7.168 -1.353 1 96.44 212 PHE A CA 1
ATOM 1693 C C . PHE A 1 212 ? 4.895 7.809 -0.475 1 96.44 212 PHE A C 1
ATOM 1695 O O . PHE A 1 212 ? 5.094 8.906 0.047 1 96.44 212 PHE A O 1
ATOM 1702 N N . GLN A 1 213 ? 3.84 7.055 -0.289 1 94.5 213 GLN A N 1
ATOM 1703 C CA . GLN A 1 213 ? 2.73 7.566 0.508 1 94.5 213 GLN A CA 1
ATOM 1704 C C . GLN A 1 213 ? 3.117 7.684 1.979 1 94.5 213 GLN A C 1
ATOM 1706 O O . GLN A 1 213 ? 2.715 8.625 2.66 1 94.5 213 GLN A O 1
ATOM 1711 N N . MET A 1 214 ? 3.814 6.727 2.459 1 94.19 214 MET A N 1
ATOM 1712 C CA . MET A 1 214 ? 4.238 6.766 3.855 1 94.19 214 MET A CA 1
ATOM 1713 C C . MET A 1 214 ? 5.125 7.98 4.121 1 94.19 214 MET A C 1
ATOM 1715 O O . MET A 1 214 ? 4.91 8.703 5.094 1 94.19 214 MET A O 1
ATOM 1719 N N . PHE A 1 215 ? 6.102 8.219 3.232 1 95 215 PHE A N 1
ATOM 1720 C CA . PHE A 1 215 ? 6.984 9.367 3.381 1 95 215 PHE A CA 1
ATOM 1721 C C . PHE A 1 215 ? 6.199 10.664 3.285 1 95 215 PHE A C 1
ATOM 1723 O O . PHE A 1 215 ? 6.328 11.539 4.145 1 95 215 PHE A O 1
ATOM 1730 N N . GLY A 1 216 ? 5.402 10.797 2.285 1 91.31 216 GLY A N 1
ATOM 1731 C CA . GLY A 1 216 ? 4.656 12.016 2.047 1 91.31 216 GLY A CA 1
ATOM 1732 C C . GLY A 1 216 ? 3.686 12.352 3.166 1 91.31 216 GLY A C 1
ATOM 1733 O O . GLY A 1 216 ? 3.635 13.492 3.631 1 91.31 216 GLY A O 1
ATOM 1734 N N . ASN A 1 217 ? 2.936 11.359 3.568 1 88.5 217 ASN A N 1
ATOM 1735 C CA . ASN A 1 217 ? 1.95 11.602 4.617 1 88.5 217 ASN A CA 1
ATOM 1736 C C . ASN A 1 217 ? 2.617 11.891 5.961 1 88.5 217 ASN A C 1
ATOM 1738 O O . ASN A 1 217 ? 2.131 12.719 6.734 1 88.5 217 ASN A O 1
ATOM 1742 N N . TYR A 1 218 ? 3.678 11.18 6.227 1 89.31 218 TYR A N 1
ATOM 1743 C CA . TYR A 1 218 ? 4.418 11.453 7.449 1 89.31 218 TYR A CA 1
ATOM 1744 C C . TYR A 1 218 ? 4.895 12.898 7.492 1 89.31 218 TYR A C 1
ATOM 1746 O O . TYR A 1 218 ? 4.734 13.586 8.508 1 89.31 218 TYR A O 1
ATOM 1754 N N . HIS A 1 219 ? 5.438 13.398 6.43 1 88.69 219 HIS A N 1
ATOM 1755 C CA . HIS A 1 219 ? 5.984 14.742 6.387 1 88.69 219 HIS A CA 1
ATOM 1756 C C . HIS A 1 219 ? 4.875 15.789 6.324 1 88.69 219 HIS A C 1
ATOM 1758 O O . HIS A 1 219 ? 5.02 16.891 6.871 1 88.69 219 HIS A O 1
ATOM 1764 N N . ALA A 1 220 ? 3.787 15.43 5.645 1 83.94 220 ALA A N 1
ATOM 1765 C CA . ALA A 1 220 ? 2.643 16.344 5.641 1 83.94 220 ALA A CA 1
ATOM 1766 C C . ALA A 1 220 ? 2.111 16.562 7.055 1 83.94 220 ALA A C 1
ATOM 1768 O O . ALA A 1 220 ? 1.808 17.688 7.441 1 83.94 220 ALA A O 1
ATOM 1769 N N . LEU A 1 221 ? 2.07 15.539 7.746 1 80.62 221 LEU A N 1
ATOM 1770 C CA . LEU A 1 221 ? 1.55 15.609 9.109 1 80.62 221 LEU A CA 1
ATOM 1771 C C . LEU A 1 221 ? 2.562 16.266 10.039 1 80.62 221 LEU A C 1
ATOM 1773 O O . LEU A 1 221 ? 2.188 17.031 10.938 1 80.62 221 LEU A O 1
ATOM 1777 N N . ALA A 1 222 ? 3.816 15.969 9.852 1 81.31 222 ALA A N 1
ATOM 1778 C CA . ALA A 1 222 ? 4.863 16.547 10.68 1 81.31 222 ALA A CA 1
ATOM 1779 C C . ALA A 1 222 ? 4.945 18.062 10.484 1 81.31 222 ALA A C 1
ATOM 1781 O O . ALA A 1 222 ? 5.273 18.797 11.414 1 81.31 222 ALA A O 1
ATOM 1782 N N . GLU A 1 223 ? 4.688 18.453 9.328 1 77.81 223 GLU A N 1
ATOM 1783 C CA . GLU A 1 223 ? 4.801 19.875 9.008 1 77.81 223 GLU A CA 1
ATOM 1784 C C . GLU A 1 223 ? 3.523 20.625 9.375 1 77.81 223 GLU A C 1
ATOM 1786 O O . GLU A 1 223 ? 3.525 21.859 9.461 1 77.81 223 GLU A O 1
ATOM 1791 N N . SER A 1 224 ? 2.514 19.859 9.43 1 71.5 224 SER A N 1
ATOM 1792 C CA . SER A 1 224 ? 1.257 20.516 9.781 1 71.5 224 SER A CA 1
ATOM 1793 C C . SER A 1 224 ? 1.268 20.984 11.234 1 71.5 224 SER A C 1
ATOM 1795 O O . SER A 1 224 ? 1.897 20.359 12.094 1 71.5 224 SER A O 1
ATOM 1797 N N . ARG A 1 225 ? 1.337 22.359 11.484 1 56.97 225 ARG A N 1
ATOM 1798 C CA . ARG A 1 225 ? 1.292 22.953 12.812 1 56.97 225 ARG A CA 1
ATOM 1799 C C . ARG A 1 225 ? 0.105 22.422 13.609 1 56.97 225 ARG A C 1
ATOM 1801 O O . ARG A 1 225 ? -0.97 23.016 13.609 1 56.97 225 ARG A O 1
ATOM 1808 N N . LEU A 1 226 ? 0.009 21.219 13.57 1 53.25 226 LEU A N 1
ATOM 1809 C CA . LEU A 1 226 ? -1.197 20.703 14.203 1 53.25 226 LEU A CA 1
ATOM 1810 C C . LEU A 1 226 ? -1.351 21.266 15.617 1 53.25 226 LEU A C 1
ATOM 1812 O O . LEU A 1 226 ? -0.432 21.156 16.438 1 53.25 226 LEU A O 1
ATOM 1816 N N . ALA A 1 227 ? -2.035 22.359 15.719 1 49.75 227 ALA A N 1
ATOM 1817 C CA . ALA A 1 227 ? -2.254 22.984 17.016 1 49.75 227 ALA A CA 1
ATOM 1818 C C . ALA A 1 227 ? -2.512 21.938 18.094 1 49.75 227 ALA A C 1
ATOM 1820 O O . ALA A 1 227 ? -1.889 21.953 19.172 1 49.75 227 ALA A O 1
ATOM 1821 N N . SER A 1 228 ? -3.867 21.234 18.125 1 50.69 228 SER A N 1
ATOM 1822 C CA . SER A 1 228 ? -4.145 20.375 19.266 1 50.69 228 SER A CA 1
ATOM 1823 C C . SER A 1 228 ? -4.129 18.891 18.875 1 50.69 228 SER A C 1
ATOM 1825 O O . SER A 1 228 ? -4.387 18.562 17.719 1 50.69 228 SER A O 1
ATOM 1827 N N . TRP A 1 229 ? -3.418 18.016 19.719 1 49.84 229 TRP A N 1
ATOM 1828 C CA . TRP A 1 229 ? -3.336 16.562 19.703 1 49.84 229 TRP A CA 1
ATOM 1829 C C . TRP A 1 229 ? -4.652 15.945 19.25 1 49.84 229 TRP A C 1
ATOM 1831 O O . TRP A 1 229 ? -4.656 14.984 18.469 1 49.84 229 TRP A O 1
ATOM 1841 N N . ARG A 1 230 ? -5.723 16.469 19.859 1 49.59 230 ARG A N 1
ATOM 1842 C CA . ARG A 1 230 ? -7.086 15.969 19.688 1 49.59 230 ARG A CA 1
ATOM 1843 C C . ARG A 1 230 ? -7.543 16.078 18.25 1 49.59 230 ARG A C 1
ATOM 1845 O O . ARG A 1 230 ? -8.281 15.227 17.75 1 49.59 230 ARG A O 1
ATOM 1852 N N . GLU A 1 231 ? -6.902 17.094 17.578 1 56.44 231 GLU A N 1
ATOM 1853 C CA . GLU A 1 231 ? -7.309 17.406 16.203 1 56.44 231 GLU A CA 1
ATOM 1854 C C . GLU A 1 231 ? -6.656 16.453 15.211 1 56.44 231 GLU A C 1
ATOM 1856 O O . GLU A 1 231 ? -7.164 16.266 14.102 1 56.44 231 GLU A O 1
ATOM 1861 N N . ARG A 1 232 ? -5.711 15.531 15.805 1 63.81 232 ARG A N 1
ATOM 1862 C CA . ARG A 1 232 ? -4.957 14.742 14.836 1 63.81 232 ARG A CA 1
ATOM 1863 C C . ARG A 1 232 ? -5.223 13.25 15.016 1 63.81 232 ARG A C 1
ATOM 1865 O O . ARG A 1 232 ? -4.285 12.453 15.094 1 63.81 232 ARG A O 1
ATOM 1872 N N . ARG A 1 233 ? -6.434 12.836 15.312 1 74.06 233 ARG A N 1
ATOM 1873 C CA . ARG A 1 233 ? -6.777 11.445 15.609 1 74.06 233 ARG A CA 1
ATOM 1874 C C . ARG A 1 233 ? -6.246 10.508 14.531 1 74.06 233 ARG A C 1
ATOM 1876 O O . ARG A 1 233 ? -5.523 9.555 14.836 1 74.06 233 ARG A O 1
ATOM 1883 N N . TRP A 1 234 ? -6.441 10.898 13.414 1 75.62 234 TRP A N 1
ATOM 1884 C CA . TRP A 1 234 ? -6.062 10.008 12.32 1 75.62 234 TRP A CA 1
ATOM 1885 C C . TRP A 1 234 ? -4.551 9.984 12.133 1 75.62 234 TRP A C 1
ATOM 1887 O O . TRP A 1 234 ? -3.982 8.969 11.734 1 75.62 234 TRP A O 1
ATOM 1897 N N . SER A 1 235 ? -3.893 11.062 12.469 1 72.75 235 SER A N 1
ATOM 1898 C CA . SER A 1 235 ? -2.436 11.055 12.406 1 72.75 235 SER A CA 1
ATOM 1899 C C . SER A 1 235 ? -1.842 10.086 13.422 1 72.75 235 SER A C 1
ATOM 1901 O O . SER A 1 235 ? -0.89 9.359 13.117 1 72.75 235 SER A O 1
ATOM 1903 N N . CYS A 1 236 ? -2.572 10.039 14.562 1 75.56 236 CYS A N 1
ATOM 1904 C CA . CYS A 1 236 ? -2.104 9.141 15.617 1 75.56 236 CYS A CA 1
ATOM 1905 C C . CYS A 1 236 ? -2.393 7.688 15.258 1 75.56 236 CYS A C 1
ATOM 1907 O O . CYS A 1 236 ? -1.598 6.797 15.57 1 75.56 236 CYS A O 1
ATOM 1909 N N . ILE A 1 237 ? -3.432 7.52 14.562 1 76.88 237 ILE A N 1
ATOM 1910 C CA . ILE A 1 237 ? -3.842 6.16 14.211 1 76.88 237 ILE A CA 1
ATOM 1911 C C . ILE A 1 237 ? -3.002 5.648 13.047 1 76.88 237 ILE A C 1
ATOM 1913 O O . ILE A 1 237 ? -2.52 4.516 13.07 1 76.88 237 ILE A O 1
ATOM 1917 N N . CYS A 1 238 ? -2.73 6.523 12.062 1 78.88 238 CYS A N 1
ATOM 1918 C CA . CYS A 1 238 ? -2.002 6.113 10.867 1 78.88 238 CYS A CA 1
ATOM 1919 C C . CYS A 1 238 ? -0.502 6.074 11.125 1 78.88 238 CYS A C 1
ATOM 1921 O O . CYS A 1 238 ? 0.219 5.277 10.523 1 78.88 238 CYS A O 1
ATOM 1923 N N . PHE A 1 239 ? -0.091 6.992 12.062 1 82 239 PHE A N 1
ATOM 1924 C CA . PHE A 1 239 ? 1.32 7.062 12.414 1 82 239 PHE A CA 1
ATOM 1925 C C . PHE A 1 239 ? 1.495 7.145 13.93 1 82 239 PHE A C 1
ATOM 1927 O O . PHE A 1 239 ? 1.879 8.188 14.461 1 82 239 PHE A O 1
ATOM 1934 N N . PRO A 1 240 ? 1.396 6.082 14.555 1 78.62 240 PRO A N 1
ATOM 1935 C CA . PRO A 1 240 ? 1.435 6.102 16.016 1 78.62 240 PRO A CA 1
ATOM 1936 C C . PRO A 1 240 ? 2.771 6.594 16.562 1 78.62 240 PRO A C 1
ATOM 1938 O O . PRO A 1 240 ? 2.82 7.16 17.656 1 78.62 240 PRO A O 1
ATOM 1941 N N . LEU A 1 241 ? 3.832 6.453 15.859 1 82.38 241 LEU A N 1
ATOM 1942 C CA . LEU A 1 241 ? 5.145 6.879 16.328 1 82.38 241 LEU A CA 1
ATOM 1943 C C . LEU A 1 241 ? 5.352 8.367 16.078 1 82.38 241 LEU A C 1
ATOM 1945 O O . LEU A 1 241 ? 6.262 8.977 16.656 1 82.38 241 LEU A O 1
ATOM 1949 N N . LEU A 1 242 ? 4.535 8.914 15.266 1 80.69 242 LEU A N 1
ATOM 1950 C CA . LEU A 1 242 ? 4.691 10.305 14.852 1 80.69 242 LEU A CA 1
ATOM 1951 C C . LEU A 1 242 ? 4.492 11.242 16.047 1 80.69 242 LEU A C 1
ATOM 1953 O O . LEU A 1 242 ? 5.254 12.195 16.219 1 80.69 242 LEU A O 1
ATOM 1957 N N . THR A 1 243 ? 3.441 10.898 16.797 1 76 243 THR A N 1
ATOM 1958 C CA . THR A 1 243 ? 3.119 11.773 17.922 1 76 243 THR A CA 1
ATOM 1959 C C . THR A 1 243 ? 4.266 11.812 18.922 1 76 243 THR A C 1
ATOM 1961 O O . THR A 1 243 ? 4.551 12.859 19.516 1 76 243 THR A O 1
ATOM 1964 N N . PHE A 1 244 ? 4.871 10.734 19.047 1 82.81 244 PHE A N 1
ATOM 1965 C CA . PHE A 1 244 ? 5.992 10.656 19.969 1 82.81 244 PHE A CA 1
ATOM 1966 C C . PHE A 1 244 ? 7.238 11.297 19.375 1 82.81 244 PHE A C 1
ATOM 1968 O O . PHE A 1 244 ? 7.855 12.164 20 1 82.81 244 PHE A O 1
ATOM 1975 N N . PHE A 1 245 ? 7.586 11.102 18.203 1 85.56 245 PHE A N 1
ATOM 1976 C CA . PHE A 1 245 ? 8.828 11.547 17.594 1 85.56 245 PHE A CA 1
ATOM 1977 C C . PHE A 1 245 ? 8.734 13.008 17.172 1 85.56 245 PHE A C 1
ATOM 1979 O O . PHE A 1 245 ? 9.742 13.719 17.125 1 85.56 245 PHE A O 1
ATOM 1986 N N . GLU A 1 246 ? 7.492 13.445 16.859 1 83.38 246 GLU A N 1
ATOM 1987 C CA . GLU A 1 246 ? 7.336 14.805 16.359 1 83.38 246 GLU A CA 1
ATOM 1988 C C . GLU A 1 246 ? 6.676 15.703 17.406 1 83.38 246 GLU A C 1
ATOM 1990 O O . GLU A 1 246 ? 6.133 16.75 17.062 1 83.38 246 GLU A O 1
ATOM 1995 N N . SER A 1 247 ? 6.641 15.359 18.625 1 77.06 247 SER A N 1
ATOM 1996 C CA . SER A 1 247 ? 5.98 16.125 19.672 1 77.06 247 SER A CA 1
ATOM 1997 C C . SER A 1 247 ? 6.562 17.531 19.797 1 77.06 247 SER A C 1
ATOM 1999 O O . SER A 1 247 ? 5.855 18.469 20.156 1 77.06 247 SER A O 1
ATOM 2001 N N . GLU A 1 248 ? 7.859 17.641 19.391 1 72.69 248 GLU A N 1
ATOM 2002 C CA . GLU A 1 248 ? 8.5 18.938 19.547 1 72.69 248 GLU A CA 1
ATOM 2003 C C . GLU A 1 248 ? 8.695 19.625 18.203 1 72.69 248 GLU A C 1
ATOM 2005 O O . GLU A 1 248 ? 9.344 20.672 18.109 1 72.69 248 GLU A O 1
ATOM 2010 N N . SER A 1 249 ? 8.125 19.078 17.219 1 72.38 249 SER A N 1
ATOM 2011 C CA . SER A 1 249 ? 8.336 19.641 15.883 1 72.38 249 SER A CA 1
ATOM 2012 C C . SER A 1 249 ? 7.383 20.797 15.617 1 72.38 249 SER A C 1
ATOM 2014 O O . SER A 1 249 ? 6.215 20.75 15.992 1 72.38 249 SER A O 1
ATOM 2016 N N . ASP A 1 250 ? 7.98 21.875 15.242 1 67.88 250 ASP A N 1
ATOM 2017 C CA . ASP A 1 250 ? 7.199 23.078 14.992 1 67.88 250 ASP A CA 1
ATOM 2018 C C . ASP A 1 250 ? 7.207 23.438 13.508 1 67.88 250 ASP A C 1
ATOM 2020 O O . ASP A 1 250 ? 7.699 24.5 13.133 1 67.88 250 ASP A O 1
ATOM 2024 N N . GLY A 1 251 ? 6.742 22.484 12.609 1 69.19 251 GLY A N 1
ATOM 2025 C CA . GLY A 1 251 ? 6.625 22.875 11.211 1 69.19 251 GLY A CA 1
ATOM 2026 C C . GLY A 1 251 ? 7.695 22.25 10.336 1 69.19 251 GLY A C 1
ATOM 2027 O O . GLY A 1 251 ? 8.336 21.281 10.719 1 69.19 251 GLY A O 1
ATOM 2028 N N . PRO A 1 252 ? 7.852 22.891 9.172 1 75.06 252 PRO A N 1
ATOM 2029 C CA . PRO A 1 252 ? 8.836 22.344 8.227 1 75.06 252 PRO A CA 1
ATOM 2030 C C . PRO A 1 252 ? 10.273 22.594 8.664 1 75.06 252 PRO A C 1
ATOM 2032 O O . PRO A 1 252 ? 10.57 23.641 9.25 1 75.06 252 PRO A O 1
ATOM 2035 N N . VAL A 1 253 ? 11.133 21.656 8.422 1 79.25 253 VAL A N 1
ATOM 2036 C CA . VAL A 1 253 ? 12.547 21.734 8.766 1 79.25 253 VAL A CA 1
ATOM 2037 C C . VAL A 1 253 ? 13.305 22.531 7.707 1 79.25 253 VAL A C 1
ATOM 2039 O O . VAL A 1 253 ? 13.156 22.281 6.508 1 79.25 253 VAL A O 1
ATOM 2042 N N . ALA A 1 254 ? 14.016 23.516 8.148 1 80.81 254 ALA A N 1
ATOM 2043 C CA . ALA A 1 254 ? 14.812 24.328 7.223 1 80.81 254 ALA A CA 1
ATOM 2044 C C . ALA A 1 254 ? 16.016 23.547 6.699 1 80.81 254 ALA A C 1
ATOM 2046 O O . ALA A 1 254 ? 16.656 22.812 7.449 1 80.81 254 ALA A O 1
ATOM 2047 N N . ASN A 1 255 ? 16.266 23.641 5.402 1 87.06 255 ASN A N 1
ATOM 2048 C CA . ASN A 1 255 ? 17.406 22.969 4.789 1 87.06 255 ASN A CA 1
ATOM 2049 C C . ASN A 1 255 ? 18.656 23.828 4.855 1 87.06 255 ASN A C 1
ATOM 2051 O O . ASN A 1 255 ? 18.969 24.547 3.906 1 87.06 255 ASN A O 1
ATOM 2055 N N . GLU A 1 256 ? 19.328 23.781 5.969 1 86.62 256 GLU A N 1
ATOM 2056 C CA . GLU A 1 256 ? 20.609 24.469 6.191 1 86.62 256 GLU A CA 1
ATOM 2057 C C . GLU A 1 256 ? 21.734 23.469 6.422 1 86.62 256 GLU A C 1
ATOM 2059 O O . GLU A 1 256 ? 21.578 22.5 7.168 1 86.62 256 GLU A O 1
ATOM 2064 N N . LEU A 1 257 ? 22.75 23.719 5.594 1 84.5 257 LEU A N 1
ATOM 2065 C CA . LEU A 1 257 ? 23.891 22.828 5.703 1 84.5 257 LEU A CA 1
ATOM 2066 C C . LEU A 1 257 ? 24.984 23.453 6.562 1 84.5 257 LEU A C 1
ATOM 2068 O O . LEU A 1 257 ? 25.188 24.672 6.531 1 84.5 257 LEU A O 1
ATOM 2072 N N . CYS A 1 258 ? 25.375 22.828 7.586 1 78.31 258 CYS A N 1
ATOM 2073 C CA . CYS A 1 258 ? 26.469 23.297 8.445 1 78.31 258 CYS A CA 1
ATOM 2074 C C . CYS A 1 258 ? 27.484 22.203 8.68 1 78.31 258 CYS A C 1
ATOM 2076 O O . CYS A 1 258 ? 27.125 21.078 9.039 1 78.31 258 CYS A O 1
ATOM 2078 N N . TRP A 1 259 ? 28.734 22.5 8.133 1 71.06 259 TRP A N 1
ATOM 2079 C CA . TRP A 1 259 ? 29.781 21.531 8.43 1 71.06 259 TRP A CA 1
ATOM 2080 C C . TRP A 1 259 ? 29.906 21.297 9.93 1 71.06 259 TRP A C 1
ATOM 2082 O O . TRP A 1 259 ? 29.859 22.25 10.719 1 71.06 259 TRP A O 1
ATOM 2092 N N . PRO A 1 260 ? 29.766 20.047 10.344 1 65.44 260 PRO A N 1
ATOM 2093 C CA . PRO A 1 260 ? 29.859 19.797 11.781 1 65.44 260 PRO A CA 1
ATOM 2094 C C . PRO A 1 260 ? 31.141 20.344 12.398 1 65.44 260 PRO A C 1
ATOM 2096 O O . PRO A 1 260 ? 32.219 20.266 11.781 1 65.44 260 PRO A O 1
ATOM 2099 N N . ASN A 1 261 ? 31.125 21.312 13.07 1 58 261 ASN A N 1
ATOM 2100 C CA . ASN A 1 261 ? 32.312 21.703 13.828 1 58 261 ASN A CA 1
ATOM 2101 C C . ASN A 1 261 ? 32.656 20.656 14.891 1 58 261 ASN A C 1
ATOM 2103 O O . ASN A 1 261 ? 32.062 20.656 15.977 1 58 261 ASN A O 1
ATOM 2107 N N . TRP A 1 262 ? 33.062 19.609 14.391 1 49.06 262 TRP A N 1
ATOM 2108 C CA . TRP A 1 262 ? 33.375 18.547 15.336 1 49.06 262 TRP A CA 1
ATOM 2109 C C . TRP A 1 262 ? 34.281 19.078 16.453 1 49.06 262 TRP A C 1
ATOM 2111 O O . TRP A 1 262 ? 34.281 18.562 17.562 1 49.06 262 TRP A O 1
ATOM 2121 N N . LYS A 1 263 ? 35.062 20.047 16.188 1 50.91 263 LYS A N 1
ATOM 2122 C CA . LYS A 1 263 ? 36.062 20.469 17.156 1 50.91 263 LYS A CA 1
ATOM 2123 C C . LYS A 1 263 ? 35.406 20.969 18.438 1 50.91 263 LYS A C 1
ATOM 2125 O O . LYS A 1 263 ? 35.875 20.688 19.547 1 50.91 263 LYS A O 1
ATOM 2130 N N . SER A 1 264 ? 34.469 21.703 18.234 1 47.62 264 SER A N 1
ATOM 2131 C CA . SER A 1 264 ? 34.031 22.312 19.484 1 47.62 264 SER A CA 1
ATOM 2132 C C . SER A 1 264 ? 33.25 21.312 20.344 1 47.62 264 SER A C 1
ATOM 2134 O O . SER A 1 264 ? 33.375 21.328 21.562 1 47.62 264 SER A O 1
ATOM 2136 N N . LYS A 1 265 ? 32.438 20.391 19.734 1 49.59 265 LYS A N 1
ATOM 2137 C CA . LYS A 1 265 ? 31.625 19.5 20.562 1 49.59 265 LYS A CA 1
ATOM 2138 C C . LYS A 1 265 ? 32.469 18.359 21.109 1 49.59 265 LYS A C 1
ATOM 2140 O O . LYS A 1 265 ? 32.25 17.891 22.234 1 49.59 265 LYS A O 1
ATOM 2145 N N . LEU A 1 266 ? 33.406 17.875 20.344 1 44.22 266 LEU A N 1
ATOM 2146 C CA . LEU A 1 266 ? 34.344 16.922 20.906 1 44.22 266 LEU A CA 1
ATOM 2147 C C . LEU A 1 266 ? 35.156 17.562 22.016 1 44.22 266 LEU A C 1
ATOM 2149 O O . LEU A 1 266 ? 35.438 16.938 23.031 1 44.22 266 LEU A O 1
ATOM 2153 N N . SER A 1 267 ? 35.594 18.719 21.828 1 44.62 267 SER A N 1
ATOM 2154 C CA . SER A 1 267 ? 36.312 19.406 22.891 1 44.62 267 SER A CA 1
ATOM 2155 C C . SER A 1 267 ? 35.406 19.625 24.109 1 44.62 267 SER A C 1
ATOM 2157 O O . SER A 1 267 ? 35.875 19.5 25.25 1 44.62 267 SER A O 1
ATOM 2159 N N . SER A 1 268 ? 34.188 19.922 23.891 1 46.72 268 SER A N 1
ATOM 2160 C CA . SER A 1 268 ? 33.312 20.094 25.031 1 46.72 268 SER A CA 1
ATOM 2161 C C . SER A 1 268 ? 32.938 18.75 25.656 1 46.72 268 SER A C 1
ATOM 2163 O O . SER A 1 268 ? 32.688 18.656 26.859 1 46.72 268 SER A O 1
ATOM 2165 N N . ALA A 1 269 ? 32.75 17.703 24.844 1 45.12 269 ALA A N 1
ATOM 2166 C CA . ALA A 1 269 ? 32.5 16.375 25.375 1 45.12 269 ALA A CA 1
ATOM 2167 C C . ALA A 1 269 ? 33.75 15.805 26.062 1 45.12 269 ALA A C 1
ATOM 2169 O O . ALA A 1 269 ? 33.656 15.102 27.078 1 45.12 269 ALA A O 1
ATOM 2170 N N . LEU A 1 270 ? 34.906 16.141 25.594 1 43.47 270 LEU A N 1
ATOM 2171 C CA . LEU A 1 270 ? 36.156 15.719 26.219 1 43.47 270 LEU A CA 1
ATOM 2172 C C . LEU A 1 270 ? 36.5 16.625 27.391 1 43.47 270 LEU A C 1
ATOM 2174 O O . LEU A 1 270 ? 37.312 16.266 28.234 1 43.47 270 LEU A O 1
ATOM 2178 N N . SER A 1 271 ? 36.094 17.828 27.344 1 39.44 271 SER A N 1
ATOM 2179 C CA . SER A 1 271 ? 36.375 18.672 28.516 1 39.44 271 SER A CA 1
ATOM 2180 C C . SER A 1 271 ? 35.406 18.391 29.641 1 39.44 271 SER A C 1
ATOM 2182 O O . SER A 1 271 ? 35.406 19.078 30.672 1 39.44 271 SER A O 1
ATOM 2184 N N . VAL A 1 272 ? 34.406 17.547 29.344 1 33.69 272 VAL A N 1
ATOM 2185 C CA . VAL A 1 272 ? 33.75 17.156 30.562 1 33.69 272 VAL A CA 1
ATOM 2186 C C . VAL A 1 272 ? 34.469 15.969 31.203 1 33.69 272 VAL A C 1
ATOM 2188 O O . VAL A 1 272 ? 34.844 15.023 30.5 1 33.69 272 VAL A O 1
ATOM 2191 N N . MET B 1 1 ? -24.891 25.906 -1.226 1 43.19 1 MET B N 1
ATOM 2192 C CA . MET B 1 1 ? -25.016 25.906 -2.68 1 43.19 1 MET B CA 1
ATOM 2193 C C . MET B 1 1 ? -23.703 25.531 -3.35 1 43.19 1 MET B C 1
ATOM 2195 O O . MET B 1 1 ? -23.688 24.734 -4.297 1 43.19 1 MET B O 1
ATOM 2199 N N . LEU B 1 2 ? -22.547 26.141 -2.762 1 51.44 2 LEU B N 1
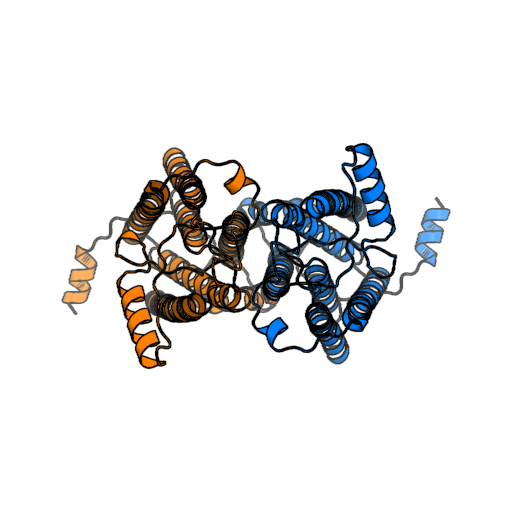ATOM 2200 C CA . LEU B 1 2 ? -21.219 26.203 -3.381 1 51.44 2 LEU B CA 1
ATOM 2201 C C . LEU B 1 2 ? -20.562 24.828 -3.375 1 51.44 2 LEU B C 1
ATOM 2203 O O . LEU B 1 2 ? -19.812 24.5 -4.289 1 51.44 2 LEU B O 1
ATOM 2207 N N . GLU B 1 3 ? -21.156 23.812 -2.498 1 69.81 3 GLU B N 1
ATOM 2208 C CA . GLU B 1 3 ? -20.422 22.562 -2.33 1 69.81 3 GLU B CA 1
ATOM 2209 C C . GLU B 1 3 ? -21.047 21.438 -3.154 1 69.81 3 GLU B C 1
ATOM 2211 O O . GLU B 1 3 ? -20.391 20.438 -3.455 1 69.81 3 GLU B O 1
ATOM 2216 N N . SER B 1 4 ? -22.094 21.812 -3.945 1 78.19 4 SER B N 1
ATOM 2217 C CA . SER B 1 4 ? -22.828 20.75 -4.625 1 78.19 4 SER B CA 1
ATOM 2218 C C . SER B 1 4 ? -22.141 20.375 -5.938 1 78.19 4 SER B C 1
ATOM 2220 O O . SER B 1 4 ? -22.125 19.188 -6.312 1 78.19 4 SER B O 1
ATOM 2222 N N . TRP B 1 5 ? -21.547 21.344 -6.562 1 89.19 5 TRP B N 1
ATOM 2223 C CA . TRP B 1 5 ? -20.922 21.016 -7.844 1 89.19 5 TRP B CA 1
ATOM 2224 C C . TRP B 1 5 ? -19.688 20.156 -7.641 1 89.19 5 TRP B C 1
ATOM 2226 O O . TRP B 1 5 ? -19.359 19.328 -8.492 1 89.19 5 TRP B O 1
ATOM 2236 N N . LYS B 1 6 ? -19.047 20.266 -6.594 1 90.88 6 LYS B N 1
ATOM 2237 C CA . LYS B 1 6 ? -17.891 19.422 -6.297 1 90.88 6 LYS B CA 1
ATOM 2238 C C . LYS B 1 6 ? -18.297 17.984 -6.047 1 90.88 6 LYS B C 1
ATOM 2240 O O . LYS B 1 6 ? -17.547 17.047 -6.355 1 90.88 6 LYS B O 1
ATOM 2245 N N . VAL B 1 7 ? -19.5 17.844 -5.535 1 93.12 7 VAL B N 1
ATOM 2246 C CA . VAL B 1 7 ? -20.016 16.5 -5.32 1 93.12 7 VAL B CA 1
ATOM 2247 C C . VAL B 1 7 ? -20.25 15.812 -6.668 1 93.12 7 VAL B C 1
ATOM 2249 O O . VAL B 1 7 ? -19.922 14.641 -6.84 1 93.12 7 VAL B O 1
ATOM 2252 N N . SER B 1 8 ? -20.719 16.625 -7.617 1 94.69 8 SER B N 1
ATOM 2253 C CA . SER B 1 8 ? -20.953 16.078 -8.953 1 94.69 8 SER B CA 1
ATOM 2254 C C . SER B 1 8 ? -19.641 15.68 -9.617 1 94.69 8 SER B C 1
ATOM 2256 O O . SER B 1 8 ? -19.547 14.641 -10.273 1 94.69 8 SER B O 1
ATOM 2258 N N . ILE B 1 9 ? -18.672 16.438 -9.438 1 95.19 9 ILE B N 1
ATOM 2259 C CA . ILE B 1 9 ? -17.359 16.156 -10.031 1 95.19 9 ILE B CA 1
ATOM 2260 C C . ILE B 1 9 ? -16.781 14.891 -9.391 1 95.19 9 ILE B C 1
ATOM 2262 O O . ILE B 1 9 ? -16.25 14.023 -10.086 1 95.19 9 ILE B O 1
ATOM 2266 N N . SER B 1 10 ? -16.844 14.836 -8.086 1 95.62 10 SER B N 1
ATOM 2267 C CA . SER B 1 10 ? -16.312 13.656 -7.402 1 95.62 10 SER B CA 1
ATOM 2268 C C . SER B 1 10 ? -17.109 12.406 -7.777 1 95.62 10 SER B C 1
ATOM 2270 O O . SER B 1 10 ? -16.531 11.312 -7.891 1 95.62 10 SER B O 1
ATOM 2272 N N . PHE B 1 11 ? -18.391 12.609 -7.98 1 95.94 11 PHE B N 1
ATOM 2273 C CA . PHE B 1 11 ? -19.25 11.5 -8.398 1 95.94 11 PHE B CA 1
ATOM 2274 C C . PHE B 1 11 ? -18.844 11.008 -9.789 1 95.94 11 PHE B C 1
ATOM 2276 O O . PHE B 1 11 ? -18.688 9.805 -10 1 95.94 11 PHE B O 1
ATOM 2283 N N . THR B 1 12 ? -18.672 11.898 -10.664 1 96.5 12 THR B N 1
ATOM 2284 C CA . THR B 1 12 ? -18.266 11.547 -12.016 1 96.5 12 THR B CA 1
ATOM 2285 C C . THR B 1 12 ? -16.875 10.898 -12.008 1 96.5 12 THR B C 1
ATOM 2287 O O . THR B 1 12 ? -16.625 9.953 -12.766 1 96.5 12 THR B O 1
ATOM 2290 N N . PHE B 1 13 ? -16.047 11.398 -11.18 1 96.88 13 PHE B N 1
ATOM 2291 C CA . PHE B 1 13 ? -14.711 10.82 -11.031 1 96.88 13 PHE B CA 1
ATOM 2292 C C . PHE B 1 13 ? -14.797 9.367 -10.57 1 96.88 13 PHE B C 1
ATOM 2294 O O . PHE B 1 13 ? -14.172 8.484 -11.164 1 96.88 13 PHE B O 1
ATOM 2301 N N . ALA B 1 14 ? -15.586 9.117 -9.594 1 95.75 14 ALA B N 1
ATOM 2302 C CA . ALA B 1 14 ? -15.742 7.766 -9.055 1 95.75 14 ALA B CA 1
ATOM 2303 C C . ALA B 1 14 ? -16.359 6.828 -10.094 1 95.75 14 ALA B C 1
ATOM 2305 O O . ALA B 1 14 ? -15.906 5.691 -10.258 1 95.75 14 ALA B O 1
ATOM 2306 N N . LEU B 1 15 ? -17.359 7.336 -10.812 1 95.31 15 LEU B N 1
ATOM 2307 C CA . LEU B 1 15 ? -18.031 6.527 -11.828 1 95.31 15 LEU B CA 1
ATOM 2308 C C . LEU B 1 15 ? -17.062 6.195 -12.969 1 95.31 15 LEU B C 1
ATOM 2310 O O . LEU B 1 15 ? -17.062 5.066 -13.461 1 95.31 15 LEU B O 1
ATOM 2314 N N . SER B 1 16 ? -16.312 7.164 -13.367 1 96.5 16 SER B N 1
ATOM 2315 C CA . SER B 1 16 ? -15.336 6.941 -14.43 1 96.5 16 SER B CA 1
ATOM 2316 C C . SER B 1 16 ? -14.266 5.949 -14 1 96.5 16 SER B C 1
ATOM 2318 O O . SER B 1 16 ? -13.875 5.074 -14.766 1 96.5 16 SER B O 1
ATOM 2320 N N . ALA B 1 17 ? -13.805 6.148 -12.781 1 96.19 17 ALA B N 1
ATOM 2321 C CA . ALA B 1 17 ? -12.797 5.23 -12.25 1 96.19 17 ALA B CA 1
ATOM 2322 C C . ALA B 1 17 ? -13.344 3.807 -12.18 1 96.19 17 ALA B C 1
ATOM 2324 O O . ALA B 1 17 ? -12.633 2.848 -12.492 1 96.19 17 ALA B O 1
ATOM 2325 N N . GLN B 1 18 ? -14.578 3.693 -11.773 1 94.38 18 GLN B N 1
ATOM 2326 C CA . GLN B 1 18 ? -15.203 2.379 -11.711 1 94.38 18 GLN B CA 1
ATOM 2327 C C . GLN B 1 18 ? -15.336 1.766 -13.102 1 94.38 18 GLN B C 1
ATOM 2329 O O . GLN B 1 18 ? -15.133 0.563 -13.273 1 94.38 18 GLN B O 1
ATOM 2334 N N . ALA B 1 19 ? -15.711 2.533 -14.023 1 94.25 19 ALA B N 1
ATOM 2335 C CA . ALA B 1 19 ? -15.836 2.062 -15.398 1 94.25 19 ALA B CA 1
ATOM 2336 C C . ALA B 1 19 ? -14.492 1.572 -15.938 1 94.25 19 ALA B C 1
ATOM 2338 O O . ALA B 1 19 ? -14.406 0.509 -16.547 1 94.25 19 ALA B O 1
ATOM 2339 N N . VAL B 1 20 ? -13.469 2.32 -15.703 1 95.56 20 VAL B N 1
ATOM 2340 C CA . VAL B 1 20 ? -12.125 1.93 -16.125 1 95.56 20 VAL B CA 1
ATOM 2341 C C . VAL B 1 20 ? -11.727 0.63 -15.438 1 95.56 20 VAL B C 1
ATOM 2343 O O . VAL B 1 20 ? -11.125 -0.252 -16.062 1 95.56 20 VAL B O 1
ATOM 2346 N N . THR B 1 21 ? -12.023 0.553 -14.188 1 94.19 21 THR B N 1
ATOM 2347 C CA . THR B 1 21 ? -11.688 -0.647 -13.43 1 94.19 21 THR B CA 1
ATOM 2348 C C . THR B 1 21 ? -12.383 -1.87 -14.023 1 94.19 21 THR B C 1
ATOM 2350 O O . THR B 1 21 ? -11.789 -2.945 -14.117 1 94.19 21 THR B O 1
ATOM 2353 N N . CYS B 1 22 ? -13.648 -1.723 -14.398 1 92.69 22 CYS B N 1
ATOM 2354 C CA . CYS B 1 22 ? -14.359 -2.83 -15.023 1 92.69 22 CYS B CA 1
ATOM 2355 C C . CYS B 1 22 ? -13.664 -3.277 -16.297 1 92.69 22 CYS B C 1
ATOM 2357 O O . CYS B 1 22 ? -13.523 -4.477 -16.547 1 92.69 22 CYS B O 1
ATOM 2359 N N . LEU B 1 23 ? -13.25 -2.332 -17.047 1 92.31 23 LEU B N 1
ATOM 2360 C CA . LEU B 1 23 ? -12.539 -2.656 -18.281 1 92.31 23 LEU B CA 1
ATOM 2361 C C . LEU B 1 23 ? -11.227 -3.379 -17.969 1 92.31 23 LEU B C 1
ATOM 2363 O O . LEU B 1 23 ? -10.906 -4.383 -18.609 1 92.31 23 LEU B O 1
ATOM 2367 N N . VAL B 1 24 ? -10.516 -2.883 -17.031 1 93.38 24 VAL B N 1
ATOM 2368 C CA . VAL B 1 24 ? -9.227 -3.465 -16.672 1 93.38 24 VAL B CA 1
ATOM 2369 C C . VAL B 1 24 ? -9.43 -4.879 -16.141 1 93.38 24 VAL B C 1
ATOM 2371 O O . VAL B 1 24 ? -8.648 -5.785 -16.438 1 93.38 24 VAL B O 1
ATOM 2374 N N . VAL B 1 25 ? -10.43 -5.055 -15.367 1 92 25 VAL B N 1
ATOM 2375 C CA . VAL B 1 25 ? -10.719 -6.375 -14.812 1 92 25 VAL B CA 1
ATOM 2376 C C . VAL B 1 25 ? -11 -7.363 -15.945 1 92 25 VAL B C 1
ATOM 2378 O O . VAL B 1 25 ? -10.562 -8.516 -15.891 1 92 25 VAL B O 1
ATOM 2381 N N . ILE B 1 26 ? -11.719 -6.934 -16.969 1 90.56 26 ILE B N 1
ATOM 2382 C CA . ILE B 1 26 ? -12.016 -7.789 -18.109 1 90.56 26 ILE B CA 1
ATOM 2383 C C . ILE B 1 26 ? -10.719 -8.141 -18.844 1 90.56 26 ILE B C 1
ATOM 2385 O O . ILE B 1 26 ? -10.516 -9.289 -19.234 1 90.56 26 ILE B O 1
ATOM 2389 N N . ILE B 1 27 ? -9.875 -7.172 -18.984 1 89.94 27 ILE B N 1
ATOM 2390 C CA . ILE B 1 27 ? -8.602 -7.379 -19.656 1 89.94 27 ILE B CA 1
ATOM 2391 C C . ILE B 1 27 ? -7.758 -8.383 -18.875 1 89.94 27 ILE B C 1
ATOM 2393 O O . ILE B 1 27 ? -7.16 -9.289 -19.453 1 89.94 27 ILE B O 1
ATOM 2397 N N . VAL B 1 28 ? -7.715 -8.258 -17.594 1 90.56 28 VAL B N 1
ATOM 2398 C CA . VAL B 1 28 ? -6.895 -9.117 -16.75 1 90.56 28 VAL B CA 1
ATOM 2399 C C . VAL B 1 28 ? -7.496 -10.523 -16.703 1 90.56 28 VAL B C 1
ATOM 2401 O O . VAL B 1 28 ? -6.762 -11.516 -16.641 1 90.56 28 VAL B O 1
ATOM 2404 N N . ASN B 1 29 ? -8.766 -10.57 -16.719 1 88.88 29 ASN B N 1
ATOM 2405 C CA . ASN B 1 29 ? -9.438 -11.867 -16.781 1 88.88 29 ASN B CA 1
ATOM 2406 C C . ASN B 1 29 ? -9.016 -12.664 -18 1 88.88 29 ASN B C 1
ATOM 2408 O O . ASN B 1 29 ? -8.906 -13.891 -17.953 1 88.88 29 ASN B O 1
ATOM 2412 N N . ASP B 1 30 ? -8.742 -12.016 -19.031 1 85.56 30 ASP B N 1
ATOM 2413 C CA . ASP B 1 30 ? -8.32 -12.656 -20.266 1 85.56 30 ASP B CA 1
ATOM 2414 C C . ASP B 1 30 ? -6.891 -13.18 -20.156 1 85.56 30 ASP B C 1
ATOM 2416 O O . ASP B 1 30 ? -6.496 -14.078 -20.906 1 85.56 30 ASP B O 1
ATOM 2420 N N . ARG B 1 31 ? -6.188 -12.695 -19.234 1 87 31 ARG B N 1
ATOM 2421 C CA . ARG B 1 31 ? -4.785 -13.07 -19.109 1 87 31 ARG B CA 1
ATOM 2422 C C . ARG B 1 31 ? -4.578 -13.977 -17.891 1 87 31 ARG B C 1
ATOM 2424 O O . ARG B 1 31 ? -3.455 -14.125 -17.406 1 87 31 ARG B O 1
ATOM 2431 N N . LEU B 1 32 ? -5.578 -14.602 -17.469 1 87.88 32 LEU B N 1
ATOM 2432 C CA . LEU B 1 32 ? -5.492 -15.492 -16.312 1 87.88 32 LEU B CA 1
ATOM 2433 C C . LEU B 1 32 ? -4.57 -16.672 -16.609 1 87.88 32 LEU B C 1
ATOM 2435 O O . LEU B 1 32 ? -4.633 -17.266 -17.688 1 87.88 32 LEU B O 1
ATOM 2439 N N . PRO B 1 33 ? -3.711 -16.938 -15.633 1 88.12 33 PRO B N 1
ATOM 2440 C CA . PRO B 1 33 ? -2.869 -18.125 -15.82 1 88.12 33 PRO B CA 1
ATOM 2441 C C . PRO B 1 33 ? -3.678 -19.422 -15.883 1 88.12 33 PRO B C 1
ATOM 2443 O O . PRO B 1 33 ? -4.684 -19.547 -15.18 1 88.12 33 PRO B O 1
ATOM 2446 N N . ASP B 1 34 ? -3.18 -20.312 -16.703 1 87.12 34 ASP B N 1
ATOM 2447 C CA . ASP B 1 34 ? -3.814 -21.609 -16.828 1 87.12 34 ASP B CA 1
ATOM 2448 C C . ASP B 1 34 ? -3.766 -22.375 -15.5 1 87.12 34 ASP B C 1
ATOM 2450 O O . ASP B 1 34 ? -2.688 -22.594 -14.945 1 87.12 34 ASP B O 1
ATOM 2454 N N . ARG B 1 35 ? -4.824 -22.844 -15.047 1 86.25 35 ARG B N 1
ATOM 2455 C CA . ARG B 1 35 ? -4.949 -23.5 -13.742 1 86.25 35 ARG B CA 1
ATOM 2456 C C . ARG B 1 35 ? -4.188 -24.828 -13.719 1 86.25 35 ARG B C 1
ATOM 2458 O O . ARG B 1 35 ? -3.779 -25.297 -12.656 1 86.25 35 ARG B O 1
ATOM 2465 N N . LYS B 1 36 ? -4.043 -25.344 -14.828 1 86.38 36 LYS B N 1
ATOM 2466 C CA . LYS B 1 36 ? -3.307 -26.609 -14.914 1 86.38 36 LYS B CA 1
ATOM 2467 C C . LYS B 1 36 ? -1.808 -26.391 -14.742 1 86.38 36 LYS B C 1
ATOM 2469 O O . LYS B 1 36 ? -1.114 -27.219 -14.148 1 86.38 36 LYS B O 1
ATOM 2474 N N . GLU B 1 37 ? -1.411 -25.25 -15.156 1 89.38 37 GLU B N 1
ATOM 2475 C CA . GLU B 1 37 ? 0.013 -24.938 -15.109 1 89.38 37 GLU B CA 1
ATOM 2476 C C . GLU B 1 37 ? 0.361 -24.156 -13.844 1 89.38 37 GLU B C 1
ATOM 2478 O O . GLU B 1 37 ? 1.483 -24.25 -13.344 1 89.38 37 GLU B O 1
ATOM 2483 N N . TYR B 1 38 ? -0.626 -23.422 -13.383 1 91.31 38 TYR B N 1
ATOM 2484 C CA . TYR B 1 38 ? -0.397 -22.562 -12.227 1 91.31 38 TYR B CA 1
ATOM 2485 C C . TYR B 1 38 ? -1.339 -22.922 -11.086 1 91.31 38 TYR B C 1
ATOM 2487 O O . TYR B 1 38 ? -2.422 -22.344 -10.961 1 91.31 38 TYR B O 1
ATOM 2495 N N . PRO B 1 39 ? -0.859 -23.766 -10.234 1 92.12 39 PRO B N 1
ATOM 2496 C CA . PRO B 1 39 ? -1.688 -24.094 -9.078 1 92.12 39 PRO B CA 1
ATOM 2497 C C . PRO B 1 39 ? -1.823 -22.922 -8.102 1 92.12 39 PRO B C 1
ATOM 2499 O O . PRO B 1 39 ? -1.069 -21.953 -8.188 1 92.12 39 PRO B O 1
ATOM 2502 N N . PRO B 1 40 ? -2.811 -23.047 -7.168 1 93.5 40 PRO B N 1
ATOM 2503 C CA . PRO B 1 40 ? -2.941 -21.984 -6.176 1 93.5 40 PRO B CA 1
ATOM 2504 C C . PRO B 1 40 ? -1.683 -21.797 -5.328 1 93.5 40 PRO B C 1
ATOM 2506 O O . PRO B 1 40 ? -1.026 -22.781 -4.98 1 93.5 40 PRO B O 1
ATOM 2509 N N . LEU B 1 41 ? -1.378 -20.641 -5.02 1 94.81 41 LEU B N 1
ATOM 2510 C CA . LEU B 1 41 ? -0.184 -20.312 -4.25 1 94.81 41 LEU B CA 1
ATOM 2511 C C . LEU B 1 41 ? -0.339 -20.734 -2.795 1 94.81 41 LEU B C 1
ATOM 2513 O O . LEU B 1 41 ? -1.443 -20.703 -2.248 1 94.81 41 LEU B O 1
ATOM 2517 N N . PRO B 1 42 ? 0.783 -21.156 -2.221 1 94.25 42 PRO B N 1
ATOM 2518 C CA . PRO B 1 42 ? 0.726 -21.422 -0.78 1 94.25 42 PRO B CA 1
ATOM 2519 C C . PRO B 1 42 ? 0.38 -20.172 0.032 1 94.25 42 PRO B C 1
ATOM 2521 O O . PRO B 1 42 ? 0.945 -19.094 -0.202 1 94.25 42 PRO B O 1
ATOM 2524 N N . ASP B 1 43 ? -0.544 -20.281 0.912 1 95.94 43 ASP B N 1
ATOM 2525 C CA . ASP B 1 43 ? -1.065 -19.203 1.739 1 95.94 43 ASP B CA 1
ATOM 2526 C C . ASP B 1 43 ? -1.34 -19.672 3.164 1 95.94 43 ASP B C 1
ATOM 2528 O O . ASP B 1 43 ? -2.053 -20.656 3.365 1 95.94 43 ASP B O 1
ATOM 2532 N N . ILE B 1 44 ? -0.835 -18.969 4.074 1 95.06 44 ILE B N 1
ATOM 2533 C CA . ILE B 1 44 ? -0.852 -19.422 5.461 1 95.06 44 ILE B CA 1
ATOM 2534 C C . ILE B 1 44 ? -2.293 -19.516 5.957 1 95.06 44 ILE B C 1
ATOM 2536 O O . ILE B 1 44 ? -2.654 -20.453 6.664 1 95.06 44 ILE B O 1
ATOM 2540 N N . ILE B 1 45 ? -3.133 -18.578 5.609 1 96 45 ILE B N 1
ATOM 2541 C CA . ILE B 1 45 ? -4.508 -18.562 6.102 1 96 45 ILE B CA 1
ATOM 2542 C C . ILE B 1 45 ? -5.363 -19.531 5.285 1 96 45 ILE B C 1
ATOM 2544 O O . ILE B 1 45 ? -6.094 -20.344 5.844 1 96 45 ILE B O 1
ATOM 2548 N N . LEU B 1 46 ? -5.23 -19.5 4.008 1 95.94 46 LEU B N 1
ATOM 2549 C CA . LEU B 1 46 ? -6.047 -20.344 3.143 1 95.94 46 LEU B CA 1
ATOM 2550 C C . LEU B 1 46 ? -5.734 -21.828 3.377 1 95.94 46 LEU B C 1
ATOM 2552 O O . LEU B 1 46 ? -6.637 -22.656 3.338 1 95.94 46 LEU B O 1
ATOM 2556 N N . ASP B 1 47 ? -4.512 -22.109 3.617 1 95.12 47 ASP B N 1
ATOM 2557 C CA . ASP B 1 47 ? -4.09 -23.484 3.811 1 95.12 47 ASP B CA 1
ATOM 2558 C C . ASP B 1 47 ? -4.613 -24.047 5.133 1 95.12 47 ASP B C 1
ATOM 2560 O O . ASP B 1 47 ? -4.676 -25.266 5.32 1 95.12 47 ASP B O 1
ATOM 2564 N N . ASN B 1 48 ? -4.973 -23.188 6.059 1 95.31 48 ASN B N 1
ATOM 2565 C CA . ASN B 1 48 ? -5.418 -23.625 7.375 1 95.31 48 ASN B CA 1
ATOM 2566 C C . ASN B 1 48 ? -6.895 -23.312 7.602 1 95.31 48 ASN B C 1
ATOM 2568 O O . ASN B 1 48 ? -7.395 -23.453 8.719 1 95.31 48 ASN B O 1
ATOM 2572 N N . LEU B 1 49 ? -7.551 -22.875 6.617 1 94.06 49 LEU B N 1
ATOM 2573 C CA . LEU B 1 49 ? -8.977 -22.578 6.688 1 94.06 49 LEU B CA 1
ATOM 2574 C C . LEU B 1 49 ? -9.781 -23.516 5.801 1 94.06 49 LEU B C 1
ATOM 2576 O O . LEU B 1 49 ? -9.367 -23.828 4.68 1 94.06 49 LEU B O 1
ATOM 2580 N N . PRO B 1 50 ? -10.875 -24.047 6.367 1 94.62 50 PRO B N 1
ATOM 2581 C CA . PRO B 1 50 ? -11.734 -24.859 5.496 1 94.62 50 PRO B CA 1
ATOM 2582 C C . PRO B 1 50 ? -12.391 -24.031 4.395 1 94.62 50 PRO B C 1
ATOM 2584 O O . PRO B 1 50 ? -12.539 -22.812 4.531 1 94.62 50 PRO B O 1
ATOM 2587 N N . TYR B 1 51 ? -12.75 -24.656 3.32 1 94.62 51 TYR B N 1
ATOM 2588 C CA . TYR B 1 51 ? -13.422 -24 2.207 1 94.62 51 TYR B CA 1
ATOM 2589 C C . TYR B 1 51 ? -14.93 -23.953 2.426 1 94.62 51 TYR B C 1
ATOM 2591 O O . TYR B 1 51 ? -15.523 -24.938 2.877 1 94.62 51 TYR B O 1
ATOM 2599 N N . ALA B 1 52 ? -15.562 -22.812 2.184 1 94.25 52 ALA B N 1
ATOM 2600 C CA . ALA B 1 52 ? -17.016 -22.672 2.219 1 94.25 52 ALA B CA 1
ATOM 2601 C C . ALA B 1 52 ? -17.516 -21.797 1.062 1 94.25 52 ALA B C 1
ATOM 2603 O O . ALA B 1 52 ? -17.25 -20.594 1.021 1 94.25 52 ALA B O 1
ATOM 2604 N N . SER B 1 53 ? -18.312 -22.344 0.214 1 90.06 53 SER B N 1
ATOM 2605 C CA . SER B 1 53 ? -18.797 -21.641 -0.968 1 90.06 53 SER B CA 1
ATOM 2606 C C . SER B 1 53 ? -19.734 -20.5 -0.587 1 90.06 53 SER B C 1
ATOM 2608 O O . SER B 1 53 ? -19.812 -19.484 -1.284 1 90.06 53 SER B O 1
ATOM 2610 N N . TRP B 1 54 ? -20.438 -20.703 0.498 1 92.12 54 TRP B N 1
ATOM 2611 C CA . TRP B 1 54 ? -21.406 -19.688 0.906 1 92.12 54 TRP B CA 1
ATOM 2612 C C . TRP B 1 54 ? -20.688 -18.406 1.371 1 92.12 54 TRP B C 1
ATOM 2614 O O . TRP B 1 54 ? -21.328 -17.375 1.592 1 92.12 54 TRP B O 1
ATOM 2624 N N . GLY B 1 55 ? -19.391 -18.469 1.548 1 93.62 55 GLY B N 1
ATOM 2625 C CA . GLY B 1 55 ? -18.609 -17.312 1.976 1 93.62 55 GLY B CA 1
ATOM 2626 C C . GLY B 1 55 ? -18.688 -16.156 1.016 1 93.62 55 GLY B C 1
ATOM 2627 O O . GLY B 1 55 ? -18.641 -14.992 1.435 1 93.62 55 GLY B O 1
ATOM 2628 N N . SER B 1 56 ? -18.781 -16.453 -0.27 1 91.38 56 SER B N 1
ATOM 2629 C CA . SER B 1 56 ? -18.875 -15.383 -1.267 1 91.38 56 SER B CA 1
ATOM 2630 C C . SER B 1 56 ? -20.141 -14.547 -1.055 1 91.38 56 SER B C 1
ATOM 2632 O O . SER B 1 56 ? -20.062 -13.312 -1.009 1 91.38 56 SER B O 1
ATOM 2634 N N . THR B 1 57 ? -21.281 -15.203 -0.88 1 92.94 57 THR B N 1
ATOM 2635 C CA . THR B 1 57 ? -22.531 -14.508 -0.649 1 92.94 57 THR B CA 1
ATOM 2636 C C . THR B 1 57 ? -22.5 -13.75 0.678 1 92.94 57 THR B C 1
ATOM 2638 O O . THR B 1 57 ? -22.984 -12.617 0.768 1 92.94 57 THR B O 1
ATOM 2641 N N . ALA B 1 58 ? -21.953 -14.352 1.664 1 96.25 58 ALA B N 1
ATOM 2642 C CA . ALA B 1 58 ? -21.859 -13.727 2.979 1 96.25 58 ALA B CA 1
ATOM 2643 C C . ALA B 1 58 ? -21 -12.461 2.922 1 96.25 58 ALA B C 1
ATOM 2645 O O . ALA B 1 58 ? -21.344 -11.445 3.531 1 96.25 58 ALA B O 1
ATOM 2646 N N . ALA B 1 59 ? -19.891 -12.562 2.238 1 95.5 59 ALA B N 1
ATOM 2647 C CA . ALA B 1 59 ? -19.031 -11.391 2.088 1 95.5 59 ALA B CA 1
ATOM 2648 C C . ALA B 1 59 ? -19.766 -10.258 1.387 1 95.5 59 ALA B C 1
ATOM 2650 O O . ALA B 1 59 ? -19.688 -9.102 1.809 1 95.5 59 ALA B O 1
ATOM 2651 N N . GLU B 1 60 ? -20.516 -10.531 0.387 1 94.25 60 GLU B N 1
ATOM 265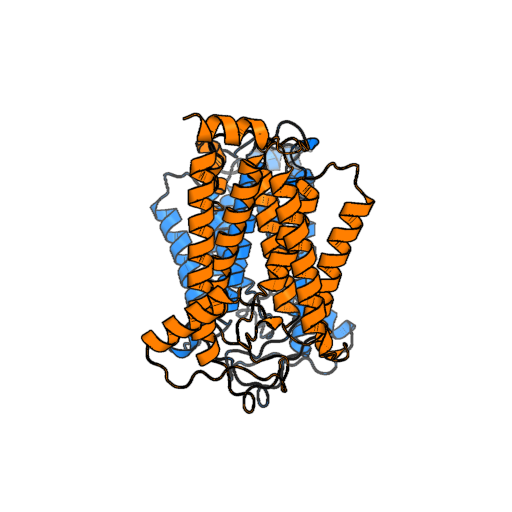2 C CA . GLU B 1 60 ? -21.266 -9.523 -0.365 1 94.25 60 GLU B CA 1
ATOM 2653 C C . GLU B 1 60 ? -22.391 -8.93 0.471 1 94.25 60 GLU B C 1
ATOM 2655 O O . GLU B 1 60 ? -22.734 -7.75 0.335 1 94.25 60 GLU B O 1
ATOM 2660 N N . MET B 1 61 ? -22.984 -9.781 1.278 1 96.25 61 MET B N 1
ATOM 2661 C CA . MET B 1 61 ? -24.016 -9.273 2.176 1 96.25 61 MET B CA 1
ATOM 2662 C C . MET B 1 61 ? -23.438 -8.266 3.162 1 96.25 61 MET B C 1
ATOM 2664 O O . MET B 1 61 ? -24.062 -7.246 3.459 1 96.25 61 MET B O 1
ATOM 2668 N N . CYS B 1 62 ? -22.281 -8.594 3.715 1 97.56 62 CYS B N 1
ATOM 2669 C CA . CYS B 1 62 ? -21.609 -7.637 4.594 1 97.56 62 CYS B CA 1
ATOM 2670 C C . CYS B 1 62 ? -21.391 -6.309 3.879 1 97.56 62 CYS B C 1
ATOM 2672 O O . CYS B 1 62 ? -21.656 -5.246 4.438 1 97.56 62 CYS B O 1
ATOM 2674 N N . LEU B 1 63 ? -20.922 -6.398 2.686 1 96.31 63 LEU B N 1
ATOM 2675 C CA . LEU B 1 63 ? -20.656 -5.211 1.882 1 96.31 63 LEU B CA 1
ATOM 2676 C C . LEU B 1 63 ? -21.953 -4.453 1.597 1 96.31 63 LEU B C 1
ATOM 2678 O O . LEU B 1 63 ? -22 -3.225 1.68 1 96.31 63 LEU B O 1
ATOM 2682 N N . LEU B 1 64 ? -23 -5.168 1.278 1 95.56 64 LEU B N 1
ATOM 2683 C CA . LEU B 1 64 ? -24.297 -4.559 0.98 1 95.56 64 LEU B CA 1
ATOM 2684 C C . LEU B 1 64 ? -24.844 -3.82 2.199 1 95.56 64 LEU B C 1
ATOM 2686 O O . LEU B 1 64 ? -25.328 -2.697 2.08 1 95.56 64 LEU B O 1
ATOM 2690 N N . ILE B 1 65 ? -24.766 -4.457 3.293 1 97.88 65 ILE B N 1
ATOM 2691 C CA . ILE B 1 65 ? -25.266 -3.844 4.52 1 97.88 65 ILE B CA 1
ATOM 2692 C C . ILE B 1 65 ? -24.5 -2.545 4.793 1 97.88 65 ILE B C 1
ATOM 2694 O O . ILE B 1 65 ? -25.109 -1.509 5.066 1 97.88 65 ILE B O 1
ATOM 2698 N N . LEU B 1 66 ? -23.188 -2.564 4.691 1 98.12 66 LEU B N 1
ATOM 2699 C CA . LEU B 1 66 ? -22.391 -1.364 4.918 1 98.12 66 LEU B CA 1
ATOM 2700 C C . LEU B 1 66 ? -22.734 -0.284 3.898 1 98.12 66 LEU B C 1
ATOM 2702 O O . LEU B 1 66 ? -22.766 0.902 4.23 1 98.12 66 LEU B O 1
ATOM 2706 N N . THR B 1 67 ? -22.969 -0.701 2.668 1 96.31 67 THR B N 1
ATOM 2707 C CA . THR B 1 67 ? -23.328 0.242 1.616 1 96.31 67 THR B CA 1
ATOM 2708 C C . THR B 1 67 ? -24.656 0.914 1.929 1 96.31 67 THR B C 1
ATOM 2710 O O . THR B 1 67 ? -24.797 2.135 1.814 1 96.31 67 THR B O 1
ATOM 2713 N N . ILE B 1 68 ? -25.625 0.145 2.352 1 97.44 68 ILE B N 1
ATOM 2714 C CA . ILE B 1 68 ? -26.938 0.678 2.695 1 97.44 68 ILE B CA 1
ATOM 2715 C C . ILE B 1 68 ? -26.812 1.646 3.869 1 97.44 68 ILE B C 1
ATOM 2717 O O . ILE B 1 68 ? -27.438 2.705 3.879 1 97.44 68 ILE B O 1
ATOM 2721 N N . LEU B 1 69 ? -26.016 1.292 4.809 1 97.69 69 LEU B N 1
ATOM 2722 C CA . LEU B 1 69 ? -25.812 2.141 5.977 1 97.69 69 LEU B CA 1
ATOM 2723 C C . LEU B 1 69 ? -25.172 3.471 5.582 1 97.69 69 LEU B C 1
ATOM 2725 O O . LEU B 1 69 ? -25.594 4.527 6.07 1 97.69 69 LEU B O 1
ATOM 2729 N N . ILE B 1 70 ? -24.172 3.463 4.73 1 97.12 70 ILE B N 1
ATOM 2730 C CA . ILE B 1 70 ? -23.516 4.688 4.301 1 97.12 70 ILE B CA 1
ATOM 2731 C C . ILE B 1 70 ? -24.484 5.543 3.486 1 97.12 70 ILE B C 1
ATOM 2733 O O . ILE B 1 70 ? -24.5 6.77 3.615 1 97.12 70 ILE B O 1
ATOM 2737 N N . LEU B 1 71 ? -25.297 4.91 2.617 1 95.69 71 LEU B N 1
ATOM 2738 C CA . LEU B 1 71 ? -26.281 5.648 1.839 1 95.69 71 LEU B CA 1
ATOM 2739 C C . LEU B 1 71 ? -27.312 6.297 2.75 1 95.69 71 LEU B C 1
ATOM 2741 O O . LEU B 1 71 ? -27.672 7.461 2.561 1 95.69 71 LEU B O 1
ATOM 2745 N N . SER B 1 72 ? -27.781 5.609 3.701 1 95.88 72 SER B N 1
ATOM 2746 C CA . SER B 1 72 ? -28.734 6.141 4.668 1 95.88 72 SER B CA 1
ATOM 2747 C C . SER B 1 72 ? -28.125 7.293 5.465 1 95.88 72 SER B C 1
ATOM 2749 O O . SER B 1 72 ? -28.781 8.32 5.676 1 95.88 72 SER B O 1
ATOM 2751 N N . LEU B 1 73 ? -26.859 7.105 5.887 1 95.38 73 LEU B N 1
ATOM 2752 C CA . LEU B 1 73 ? -26.188 8.141 6.656 1 95.38 73 LEU B CA 1
ATOM 2753 C C . LEU B 1 73 ? -26 9.406 5.82 1 95.38 73 LEU B C 1
ATOM 2755 O O . LEU B 1 73 ? -26.156 10.516 6.328 1 95.38 73 LEU B O 1
ATOM 2759 N N . THR B 1 74 ? -25.672 9.219 4.598 1 92.62 74 THR B N 1
ATOM 2760 C CA . THR B 1 74 ? -25.438 10.352 3.711 1 92.62 74 THR B CA 1
ATOM 2761 C C . THR B 1 74 ? -26.719 11.172 3.553 1 92.62 74 THR B C 1
ATOM 2763 O O . THR B 1 74 ? -26.672 12.398 3.447 1 92.62 74 THR B O 1
ATOM 2766 N N . VAL B 1 75 ? -27.844 10.57 3.607 1 90.88 75 VAL B N 1
ATOM 2767 C CA . VAL B 1 75 ? -29.125 11.258 3.441 1 90.88 75 VAL B CA 1
ATOM 2768 C C . VAL B 1 75 ? -29.453 12.047 4.707 1 90.88 75 VAL B C 1
ATOM 2770 O O . VAL B 1 75 ? -29.953 13.172 4.629 1 90.88 75 VAL B O 1
ATOM 2773 N N . VAL B 1 76 ? -29.078 11.586 5.809 1 92.25 76 VAL B N 1
ATOM 2774 C CA . VAL B 1 76 ? -29.547 12.18 7.055 1 92.25 76 VAL B CA 1
ATOM 2775 C C . VAL B 1 76 ? -28.469 13.078 7.648 1 92.25 76 VAL B C 1
ATOM 2777 O O . VAL B 1 76 ? -28.734 13.844 8.578 1 92.25 76 VAL B O 1
ATOM 2780 N N . HIS B 1 77 ? -27.266 13.016 7.184 1 91.94 77 HIS B N 1
ATOM 2781 C CA . HIS B 1 77 ? -26.188 13.805 7.75 1 91.94 77 HIS B CA 1
ATOM 2782 C C . HIS B 1 77 ? -26.281 15.266 7.324 1 91.94 77 HIS B C 1
ATOM 2784 O O . HIS B 1 77 ? -26.562 15.562 6.16 1 91.94 77 HIS B O 1
ATOM 2790 N N . LYS B 1 78 ? -26.078 16.188 8.195 1 89.69 78 LYS B N 1
ATOM 2791 C CA . LYS B 1 78 ? -26.172 17.625 7.93 1 89.69 78 LYS B CA 1
ATOM 2792 C C . LYS B 1 78 ? -25.156 18.047 6.875 1 89.69 78 LYS B C 1
ATOM 2794 O O . LYS B 1 78 ? -25.453 18.875 6.02 1 89.69 78 LYS B O 1
ATOM 2799 N N . ASN B 1 79 ? -24 17.453 6.98 1 89.88 79 ASN B N 1
ATOM 2800 C CA . ASN B 1 79 ? -22.922 17.75 6.035 1 89.88 79 ASN B CA 1
ATOM 2801 C C . ASN B 1 79 ? -22.797 16.672 4.973 1 89.88 79 ASN B C 1
ATOM 2803 O O . ASN B 1 79 ? -21.688 16.234 4.652 1 89.88 79 ASN B O 1
ATOM 2807 N N . ARG B 1 80 ? -23.875 16.297 4.375 1 91.12 80 ARG B N 1
ATOM 2808 C CA . ARG B 1 80 ? -23.938 15.164 3.455 1 91.12 80 ARG B CA 1
ATOM 2809 C C . ARG B 1 80 ? -23.141 15.438 2.188 1 91.12 80 ARG B C 1
ATOM 2811 O O . ARG B 1 80 ? -22.578 14.516 1.595 1 91.12 80 ARG B O 1
ATOM 2818 N N . ALA B 1 81 ? -23.031 16.641 1.828 1 90.31 81 ALA B N 1
ATOM 2819 C CA . ALA B 1 81 ? -22.312 16.969 0.604 1 90.31 81 ALA B CA 1
ATOM 2820 C C . ALA B 1 81 ? -20.812 16.703 0.773 1 90.31 81 ALA B C 1
ATOM 2822 O O . ALA B 1 81 ? -20.172 16.141 -0.113 1 90.31 81 ALA B O 1
ATOM 2823 N N . ILE B 1 82 ? -20.25 17.094 1.867 1 90.56 82 ILE B N 1
ATOM 2824 C CA . ILE B 1 82 ? -18.828 16.875 2.154 1 90.56 82 ILE B CA 1
ATOM 2825 C C . ILE B 1 82 ? -18.562 15.375 2.285 1 90.56 82 ILE B C 1
ATOM 2827 O O . ILE B 1 82 ? -17.578 14.867 1.737 1 90.56 82 ILE B O 1
ATOM 2831 N N . MET B 1 83 ? -19.438 14.789 2.973 1 92 83 MET B N 1
ATOM 2832 C CA . MET B 1 83 ? -19.281 13.352 3.176 1 92 83 MET B CA 1
ATOM 2833 C C . MET B 1 83 ? -19.312 12.609 1.846 1 92 83 MET B C 1
ATOM 2835 O O . MET B 1 83 ? -18.453 11.781 1.569 1 92 83 MET B O 1
ATOM 2839 N N . ALA B 1 84 ? -20.328 12.93 1.052 1 94.19 84 ALA B N 1
ATOM 2840 C CA . ALA B 1 84 ? -20.469 12.266 -0.243 1 94.19 84 ALA B CA 1
ATOM 2841 C C . ALA B 1 84 ? -19.25 12.531 -1.128 1 94.19 84 ALA B C 1
ATOM 2843 O O . ALA B 1 84 ? -18.734 11.617 -1.775 1 94.19 84 ALA B O 1
ATOM 2844 N N . ARG B 1 85 ? -18.812 13.719 -1.139 1 94.56 85 ARG B N 1
ATOM 2845 C CA . ARG B 1 85 ? -17.641 14.094 -1.931 1 94.56 85 ARG B CA 1
ATOM 2846 C C . ARG B 1 85 ? -16.422 13.273 -1.519 1 94.56 85 ARG B C 1
ATOM 2848 O O . ARG B 1 85 ? -15.68 12.781 -2.371 1 94.56 85 ARG B O 1
ATOM 2855 N N . ARG B 1 86 ? -16.234 13.094 -0.274 1 93.81 86 ARG B N 1
ATOM 2856 C CA . ARG B 1 86 ? -15.094 12.352 0.242 1 93.81 86 ARG B CA 1
ATOM 2857 C C . ARG B 1 86 ? -15.203 10.867 -0.082 1 93.81 86 ARG B C 1
ATOM 2859 O O . ARG B 1 86 ? -14.211 10.219 -0.422 1 93.81 86 ARG B O 1
ATOM 2866 N N . VAL B 1 87 ? -16.422 10.375 0.03 1 96.19 87 VAL B N 1
ATOM 2867 C CA . VAL B 1 87 ? -16.641 8.969 -0.294 1 96.19 87 VAL B CA 1
ATOM 2868 C C . VAL B 1 87 ? -16.297 8.719 -1.759 1 96.19 87 VAL B C 1
ATOM 2870 O O . VAL B 1 87 ? -15.539 7.797 -2.072 1 96.19 87 VAL B O 1
ATOM 2873 N N . PHE B 1 88 ? -16.797 9.578 -2.617 1 96.31 88 PHE B N 1
ATOM 2874 C CA . PHE B 1 88 ? -16.562 9.406 -4.047 1 96.31 88 PHE B CA 1
ATOM 2875 C C . PHE B 1 88 ? -15.102 9.609 -4.398 1 96.31 88 PHE B C 1
ATOM 2877 O O . PHE B 1 88 ? -14.547 8.875 -5.219 1 96.31 88 PHE B O 1
ATOM 2884 N N . ALA B 1 89 ? -14.461 10.531 -3.805 1 95 89 ALA B N 1
ATOM 2885 C CA . ALA B 1 89 ? -13.055 10.812 -4.078 1 95 89 ALA B CA 1
ATOM 2886 C C . ALA B 1 89 ? -12.172 9.633 -3.684 1 95 89 ALA B C 1
ATOM 2888 O O . ALA B 1 89 ? -11.281 9.227 -4.441 1 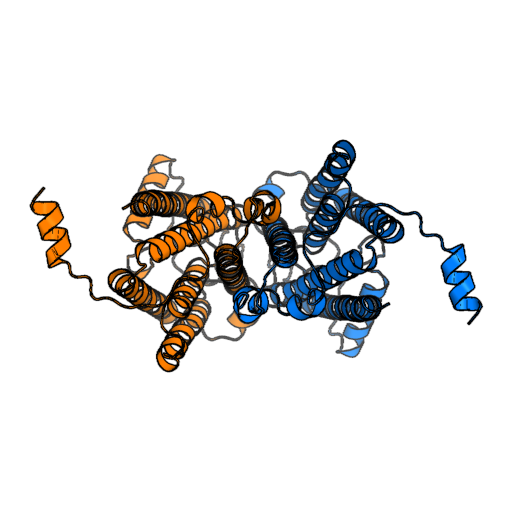95 89 ALA B O 1
ATOM 2889 N N . LEU B 1 90 ? -12.43 9.109 -2.551 1 96.31 90 LEU B N 1
ATOM 2890 C CA . LEU B 1 90 ? -11.602 8.008 -2.062 1 96.31 90 LEU B CA 1
ATOM 2891 C C . LEU B 1 90 ? -11.898 6.727 -2.83 1 96.31 90 LEU B C 1
ATOM 2893 O O . LEU B 1 90 ? -10.977 5.961 -3.143 1 96.31 90 LEU B O 1
ATOM 2897 N N . MET B 1 91 ? -13.141 6.492 -3.121 1 95.69 91 MET B N 1
ATOM 2898 C CA . MET B 1 91 ? -13.492 5.316 -3.91 1 95.69 91 MET B CA 1
ATOM 2899 C C . MET B 1 91 ? -12.852 5.371 -5.289 1 95.69 91 MET B C 1
ATOM 2901 O O . MET B 1 91 ? -12.266 4.383 -5.746 1 95.69 91 MET B O 1
ATOM 2905 N N . GLY B 1 92 ? -13.008 6.527 -5.906 1 95.88 92 GLY B N 1
ATOM 2906 C CA . GLY B 1 92 ? -12.398 6.68 -7.219 1 95.88 92 GLY B CA 1
ATOM 2907 C C . GLY B 1 92 ? -10.898 6.477 -7.211 1 95.88 92 GLY B C 1
ATOM 2908 O O . GLY B 1 92 ? -10.352 5.801 -8.086 1 95.88 92 GLY B O 1
ATOM 2909 N N . THR B 1 93 ? -10.203 7.055 -6.254 1 95.88 93 THR B N 1
ATOM 2910 C CA . THR B 1 93 ? -8.758 6.918 -6.129 1 95.88 93 THR B CA 1
ATOM 2911 C C . THR B 1 93 ? -8.367 5.461 -5.906 1 95.88 93 THR B C 1
ATOM 2913 O O . THR B 1 93 ? -7.41 4.969 -6.5 1 95.88 93 THR B O 1
ATOM 2916 N N . MET B 1 94 ? -9.133 4.785 -5.094 1 95.81 94 MET B N 1
ATOM 2917 C CA . MET B 1 94 ? -8.875 3.379 -4.809 1 95.81 94 MET B CA 1
ATOM 2918 C C . MET B 1 94 ? -9.031 2.529 -6.066 1 95.81 94 MET B C 1
ATOM 2920 O O . MET B 1 94 ? -8.234 1.629 -6.32 1 95.81 94 MET B O 1
ATOM 2924 N N . TYR B 1 95 ? -10.031 2.83 -6.84 1 95.19 95 TYR B N 1
ATOM 2925 C CA . TYR B 1 95 ? -10.289 2.08 -8.07 1 95.19 95 TYR B CA 1
ATOM 2926 C C . TYR B 1 95 ? -9.164 2.283 -9.07 1 95.19 95 TYR B C 1
ATOM 2928 O O . TYR B 1 95 ? -8.711 1.329 -9.711 1 95.19 95 TYR B O 1
ATOM 2936 N N . LEU B 1 96 ? -8.711 3.438 -9.188 1 96.06 96 LEU B N 1
ATOM 2937 C CA . LEU B 1 96 ? -7.629 3.713 -10.125 1 96.06 96 LEU B CA 1
ATOM 2938 C C . LEU B 1 96 ? -6.336 3.041 -9.68 1 96.06 96 LEU B C 1
ATOM 2940 O O . LEU B 1 96 ? -5.59 2.504 -10.5 1 96.06 96 LEU B O 1
ATOM 2944 N N . LEU B 1 97 ? -6.082 3.139 -8.398 1 96.19 97 LEU B N 1
ATOM 2945 C CA . LEU B 1 97 ? -4.906 2.457 -7.863 1 96.19 97 LEU B CA 1
ATOM 2946 C C . LEU B 1 97 ? -4.984 0.957 -8.125 1 96.19 97 LEU B C 1
ATOM 2948 O O . LEU B 1 97 ? -3.979 0.329 -8.469 1 96.19 97 LEU B O 1
ATOM 2952 N N . ARG B 1 98 ? -6.105 0.406 -7.934 1 95.94 98 ARG B N 1
ATOM 2953 C CA . ARG B 1 98 ? -6.324 -1.015 -8.188 1 95.94 98 ARG B CA 1
ATOM 2954 C C . ARG B 1 98 ? -6.012 -1.369 -9.633 1 95.94 98 ARG B C 1
ATOM 2956 O O . ARG B 1 98 ? -5.418 -2.414 -9.906 1 95.94 98 ARG B O 1
ATOM 2963 N N . CYS B 1 99 ? -6.398 -0.531 -10.562 1 95.88 99 CYS B N 1
ATOM 2964 C CA . CYS B 1 99 ? -6.133 -0.767 -11.977 1 95.88 99 CYS B CA 1
ATOM 2965 C C . CYS B 1 99 ? -4.637 -0.928 -12.234 1 95.88 99 CYS B C 1
ATOM 2967 O O . CYS B 1 99 ? -4.219 -1.86 -12.922 1 95.88 99 CYS B O 1
ATOM 2969 N N . VAL B 1 100 ? -3.863 -0.127 -11.641 1 95.81 100 VAL B N 1
ATOM 2970 C CA . VAL B 1 100 ? -2.416 -0.156 -11.812 1 95.81 100 VAL B CA 1
ATOM 2971 C C . VAL B 1 100 ? -1.851 -1.452 -11.234 1 95.81 100 VAL B C 1
ATOM 2973 O O . VAL B 1 100 ? -0.945 -2.055 -11.812 1 95.81 100 VAL B O 1
ATOM 2976 N N . CYS B 1 101 ? -2.408 -1.925 -10.195 1 95.62 101 CYS B N 1
ATOM 2977 C CA . CYS B 1 101 ? -1.864 -3.074 -9.477 1 95.62 101 CYS B CA 1
ATOM 2978 C C . CYS B 1 101 ? -2.246 -4.379 -10.172 1 95.62 101 CYS B C 1
ATOM 2980 O O . CYS B 1 101 ? -1.402 -5.254 -10.359 1 95.62 101 CYS B O 1
ATOM 2982 N N . ILE B 1 102 ? -3.467 -4.473 -10.617 1 95.38 102 ILE B N 1
ATOM 2983 C CA . ILE B 1 102 ? -3.938 -5.781 -11.062 1 95.38 102 ILE B CA 1
ATOM 2984 C C . ILE B 1 102 ? -3.43 -6.055 -12.477 1 95.38 102 ILE B C 1
ATOM 2986 O O . ILE B 1 102 ? -3.393 -7.207 -12.914 1 95.38 102 ILE B O 1
ATOM 2990 N N . ILE B 1 103 ? -3.018 -5.039 -13.18 1 94.75 103 ILE B N 1
ATOM 2991 C CA . ILE B 1 103 ? -2.686 -5.219 -14.594 1 94.75 103 ILE B CA 1
ATOM 2992 C C . ILE B 1 103 ? -1.26 -5.75 -14.727 1 94.75 103 ILE B C 1
ATOM 2994 O O . ILE B 1 103 ? -0.913 -6.375 -15.727 1 94.75 103 ILE B O 1
ATOM 2998 N N . VAL B 1 104 ? -0.409 -5.609 -13.75 1 95.5 104 VAL B N 1
ATOM 2999 C CA . VAL B 1 104 ? 1.024 -5.766 -13.977 1 95.5 104 VAL B CA 1
ATOM 3000 C C . VAL B 1 104 ? 1.421 -7.227 -13.805 1 95.5 104 VAL B C 1
ATOM 3002 O O . VAL B 1 104 ? 2.25 -7.746 -14.555 1 95.5 104 VAL B O 1
ATOM 3005 N N . THR B 1 105 ? 0.92 -7.895 -12.844 1 95.88 105 THR B N 1
ATOM 3006 C CA . THR B 1 105 ? 1.253 -9.297 -12.586 1 95.88 105 THR B CA 1
ATOM 3007 C C . THR B 1 105 ? -0.013 -10.133 -12.445 1 95.88 105 THR B C 1
ATOM 3009 O O . THR B 1 105 ? -0.946 -9.742 -11.734 1 95.88 105 THR B O 1
ATOM 3012 N N . SER B 1 106 ? -0.083 -11.258 -13.094 1 93.88 106 SER B N 1
ATOM 3013 C CA . SER B 1 106 ? -1.223 -12.164 -13.008 1 93.88 106 SER B CA 1
ATOM 3014 C C . SER B 1 106 ? -0.979 -13.258 -11.961 1 93.88 106 SER B C 1
ATOM 3016 O O . SER B 1 106 ? 0.011 -13.984 -12.039 1 93.88 106 SER B O 1
ATOM 3018 N N . VAL B 1 107 ? -1.84 -13.367 -11.062 1 94.12 107 VAL B N 1
ATOM 3019 C CA . VAL B 1 107 ? -1.76 -14.344 -9.984 1 94.12 107 VAL B CA 1
ATOM 3020 C C . VAL B 1 107 ? -2.797 -15.445 -10.203 1 94.12 107 VAL B C 1
ATOM 3022 O O . VAL B 1 107 ? -3.912 -15.172 -10.656 1 94.12 107 VAL B O 1
ATOM 3025 N N . PRO B 1 108 ? -2.396 -16.703 -9.914 1 94 108 PRO B N 1
ATOM 3026 C CA . PRO B 1 108 ? -3.357 -17.797 -10.109 1 94 108 PRO B CA 1
ATOM 3027 C C . PRO B 1 108 ? -4.586 -17.672 -9.211 1 94 108 PRO B C 1
ATOM 3029 O O . PRO B 1 108 ? -4.527 -17.016 -8.164 1 94 108 PRO B O 1
ATOM 3032 N N . VAL B 1 109 ? -5.645 -18.281 -9.672 1 92.75 109 VAL B N 1
ATOM 3033 C CA . VAL B 1 109 ? -6.902 -18.234 -8.93 1 92.75 109 VAL B CA 1
ATOM 3034 C C . VAL B 1 109 ? -6.777 -19.078 -7.656 1 92.75 109 VAL B C 1
ATOM 3036 O O . VAL B 1 109 ? -6.32 -20.219 -7.699 1 92.75 109 VAL B O 1
ATOM 3039 N N . PRO B 1 110 ? -7.102 -18.516 -6.555 1 93.12 110 PRO B N 1
ATOM 3040 C CA . PRO B 1 110 ? -6.957 -19.234 -5.289 1 93.12 110 PRO B CA 1
ATOM 3041 C C . PRO B 1 110 ? -7.852 -20.469 -5.199 1 93.12 110 PRO B C 1
ATOM 3043 O O . PRO B 1 110 ? -7.5 -21.438 -4.535 1 93.12 110 PRO B O 1
ATOM 3046 N N . ASP B 1 111 ? -9.008 -20.375 -5.762 1 89.25 111 ASP B N 1
ATOM 3047 C CA . ASP B 1 111 ? -9.922 -21.516 -5.812 1 89.25 111 ASP B CA 1
ATOM 3048 C C . ASP B 1 111 ? -9.781 -22.281 -7.133 1 89.25 111 ASP B C 1
ATOM 3050 O O . ASP B 1 111 ? -10.203 -21.781 -8.18 1 89.25 111 ASP B O 1
ATOM 3054 N N . PRO B 1 112 ? -9.305 -23.469 -7.031 1 82.44 112 PRO B N 1
ATOM 3055 C CA . PRO B 1 112 ? -9.109 -24.219 -8.273 1 82.44 112 PRO B CA 1
ATOM 3056 C C . PRO B 1 112 ? -10.43 -24.609 -8.938 1 82.44 112 PRO B C 1
ATOM 3058 O O . PRO B 1 112 ? -10.461 -24.891 -10.141 1 82.44 112 PRO B O 1
ATOM 3061 N N . ASN B 1 113 ? -11.492 -24.578 -8.188 1 81.56 113 ASN B N 1
ATOM 3062 C CA . ASN B 1 113 ? -12.758 -25.047 -8.734 1 81.56 113 ASN B CA 1
ATOM 3063 C C . ASN B 1 113 ? -13.672 -23.875 -9.086 1 81.56 113 ASN B C 1
ATOM 3065 O O . ASN B 1 113 ? -14.82 -24.078 -9.484 1 81.56 113 ASN B O 1
ATOM 3069 N N . LYS B 1 114 ? -13.094 -22.734 -8.977 1 82.19 114 LYS B N 1
ATOM 3070 C CA . LYS B 1 114 ? -13.914 -21.562 -9.273 1 82.19 114 LYS B CA 1
ATOM 3071 C C . LYS B 1 114 ? -14.188 -21.438 -10.766 1 82.19 114 LYS B C 1
ATOM 3073 O O . LYS B 1 114 ? -13.289 -21.625 -11.586 1 82.19 114 LYS B O 1
ATOM 3078 N N . GLU B 1 115 ? -15.438 -21.219 -11.039 1 80.69 115 GLU B N 1
ATOM 3079 C CA . GLU B 1 115 ? -15.812 -20.984 -12.43 1 80.69 115 GLU B CA 1
ATOM 3080 C C . GLU B 1 115 ? -15.547 -19.531 -12.836 1 80.69 115 GLU B C 1
ATOM 3082 O O . GLU B 1 115 ? -16.078 -18.609 -12.219 1 80.69 115 GLU B O 1
ATOM 3087 N N . CYS B 1 116 ? -14.656 -19.328 -13.781 1 82.25 116 CYS B N 1
ATOM 3088 C CA . CYS B 1 116 ? -14.312 -17.984 -14.258 1 82.25 116 CYS B CA 1
ATOM 3089 C C . CYS B 1 116 ? -14.883 -17.734 -15.648 1 82.25 116 CYS B C 1
ATOM 3091 O O . CYS B 1 116 ? -14.914 -18.641 -16.484 1 82.25 116 CYS B O 1
ATOM 3093 N N . ASP B 1 117 ? -15.328 -16.578 -15.758 1 77.94 117 ASP B N 1
ATOM 3094 C CA . ASP B 1 117 ? -15.828 -16.203 -17.078 1 77.94 117 ASP B CA 1
ATOM 3095 C C . ASP B 1 117 ? -14.727 -16.297 -18.125 1 77.94 117 ASP B C 1
ATOM 3097 O O . ASP B 1 117 ? -13.57 -15.961 -17.859 1 77.94 117 ASP B O 1
ATOM 3101 N N . VAL B 1 118 ? -15.047 -16.969 -19.219 1 70.88 118 VAL B N 1
ATOM 3102 C CA . VAL B 1 118 ? -14.117 -17.078 -20.328 1 70.88 118 VAL B CA 1
ATOM 3103 C C . VAL B 1 118 ? -14.5 -16.109 -21.438 1 70.88 118 VAL B C 1
ATOM 3105 O O . VAL B 1 118 ? -15.664 -16.047 -21.844 1 70.88 118 VAL B O 1
ATOM 3108 N N . PHE B 1 119 ? -13.562 -15.18 -21.531 1 67.19 119 PHE B N 1
ATOM 3109 C CA . PHE B 1 119 ? -13.812 -14.234 -22.609 1 67.19 119 PHE B CA 1
ATOM 3110 C C . PHE B 1 119 ? -12.969 -14.562 -23.828 1 67.19 119 PHE B C 1
ATOM 3112 O O . PHE B 1 119 ? -11.805 -14.156 -23.922 1 67.19 119 PHE B O 1
ATOM 3119 N N . PRO B 1 120 ? -13.461 -15.453 -24.672 1 61.78 120 PRO B N 1
ATOM 3120 C CA . PRO B 1 120 ? -12.633 -15.789 -25.828 1 61.78 120 PRO B CA 1
ATOM 3121 C C . PRO B 1 120 ? -12.039 -14.555 -26.5 1 61.78 120 PRO B C 1
ATOM 3123 O O . PRO B 1 120 ? -12.539 -13.445 -26.312 1 61.78 120 PRO B O 1
ATOM 3126 N N . ALA B 1 121 ? -10.922 -14.633 -27.281 1 60.44 121 ALA B N 1
ATOM 3127 C CA . ALA B 1 121 ? -10.164 -13.656 -28.062 1 60.44 121 ALA B CA 1
ATOM 3128 C C . ALA B 1 121 ? -11.078 -12.555 -28.594 1 60.44 121 ALA B C 1
ATOM 3130 O O . ALA B 1 121 ? -11.43 -12.547 -29.781 1 60.44 121 ALA B O 1
ATOM 3131 N N . ALA B 1 122 ? -11.656 -11.883 -27.625 1 67.19 122 ALA B N 1
ATOM 3132 C CA . ALA B 1 122 ? -12.695 -10.945 -28.031 1 67.19 122 ALA B CA 1
ATOM 3133 C C . ALA B 1 122 ? -12.094 -9.609 -28.438 1 67.19 122 ALA B C 1
ATOM 3135 O O . ALA B 1 122 ? -11.031 -9.219 -27.953 1 67.19 122 ALA B O 1
ATOM 3136 N N . ASN B 1 123 ? -12.445 -9.039 -29.531 1 82.81 123 ASN B N 1
ATOM 3137 C CA . ASN B 1 123 ? -12.109 -7.691 -30 1 82.81 123 ASN B CA 1
ATOM 3138 C C . ASN B 1 123 ? -12.422 -6.641 -28.938 1 82.81 123 ASN B C 1
ATOM 3140 O O . ASN B 1 123 ? -12.992 -6.957 -27.891 1 82.81 123 ASN B O 1
ATOM 3144 N N . ILE B 1 124 ? -11.891 -5.52 -29.062 1 84.94 124 ILE B N 1
ATOM 3145 C CA . ILE B 1 124 ? -11.984 -4.43 -28.094 1 84.94 124 ILE B CA 1
ATOM 3146 C C . ILE B 1 124 ? -13.453 -4.098 -27.828 1 84.94 124 ILE B C 1
ATOM 3148 O O . ILE B 1 124 ? -13.82 -3.764 -26.703 1 84.94 124 ILE B O 1
ATOM 3152 N N . TRP B 1 125 ? -14.32 -4.246 -28.766 1 87.44 125 TRP B N 1
ATOM 3153 C CA . TRP B 1 125 ? -15.734 -3.92 -28.609 1 87.44 125 TRP B CA 1
ATOM 3154 C C . TRP B 1 125 ? -16.422 -4.926 -27.688 1 87.44 125 TRP B C 1
ATOM 3156 O O . TRP B 1 125 ? -17.266 -4.551 -26.859 1 87.44 125 TRP B O 1
ATOM 3166 N N . HIS B 1 126 ? -16.031 -6.09 -27.844 1 87 126 HIS B N 1
ATOM 3167 C CA . HIS B 1 126 ? -16.578 -7.121 -26.969 1 87 126 HIS B CA 1
ATOM 3168 C C . HIS B 1 126 ? -16.141 -6.906 -25.531 1 87 126 HIS B C 1
ATOM 3170 O O . HIS B 1 126 ? -16.938 -7.098 -24.594 1 87 126 HIS B O 1
ATOM 3176 N N . LYS B 1 127 ? -14.984 -6.547 -25.406 1 87.62 127 LYS B N 1
ATOM 3177 C CA . LYS B 1 127 ? -14.469 -6.289 -24.062 1 87.62 127 LYS B CA 1
ATOM 3178 C C . LYS B 1 127 ? -15.18 -5.098 -23.422 1 87.62 127 LYS B C 1
ATOM 3180 O O . LYS B 1 127 ? -15.508 -5.125 -22.234 1 87.62 127 LYS B O 1
ATOM 3185 N N . LEU B 1 128 ? -15.398 -4.117 -24.25 1 89.88 128 LEU B N 1
ATOM 3186 C CA . LEU B 1 128 ? -16.109 -2.938 -23.766 1 89.88 128 LEU B CA 1
ATOM 3187 C C . LEU B 1 128 ? -17.531 -3.285 -23.375 1 89.88 128 LEU B C 1
ATOM 3189 O O . LEU B 1 128 ? -18.031 -2.791 -22.359 1 89.88 128 LEU B O 1
ATOM 3193 N N . PHE B 1 129 ? -18.141 -4.109 -24.094 1 88.12 129 PHE B N 1
ATOM 3194 C CA . PHE B 1 129 ? -19.5 -4.531 -23.797 1 88.12 129 PHE B CA 1
ATOM 3195 C C . PHE B 1 129 ? -19.547 -5.32 -22.5 1 88.12 129 PHE B C 1
ATOM 3197 O O . PHE B 1 129 ? -20.438 -5.117 -21.672 1 88.12 129 PHE B O 1
ATOM 3204 N N . ARG B 1 130 ? -18.656 -6.125 -22.328 1 85.88 130 ARG B N 1
ATOM 3205 C CA . ARG B 1 130 ? -18.609 -6.91 -21.094 1 85.88 130 ARG B CA 1
ATOM 3206 C C . ARG B 1 130 ? -18.312 -6.023 -19.891 1 85.88 130 ARG B C 1
ATOM 3208 O O . ARG B 1 130 ? -18.844 -6.262 -18.797 1 85.88 130 ARG B O 1
ATOM 3215 N N . ALA B 1 131 ? -17.438 -5.168 -20.141 1 88.75 131 ALA B N 1
ATOM 3216 C CA . ALA B 1 131 ? -17.156 -4.211 -19.078 1 88.75 131 ALA B CA 1
ATOM 3217 C C . ALA B 1 131 ? -18.406 -3.441 -18.672 1 88.75 131 ALA B C 1
ATOM 3219 O O . ALA B 1 131 ? -18.656 -3.209 -17.484 1 88.75 131 ALA B O 1
ATOM 3220 N N . PHE B 1 132 ? -19.141 -3.092 -19.672 1 89.06 132 PHE B N 1
ATOM 3221 C CA . PHE B 1 132 ? -20.391 -2.391 -19.406 1 89.06 132 PHE B CA 1
ATOM 3222 C C . PHE B 1 132 ? -21.359 -3.277 -18.625 1 89.06 132 PHE B C 1
ATOM 3224 O O . PHE B 1 132 ? -22.047 -2.807 -17.719 1 89.06 132 PHE B O 1
ATOM 3231 N N . GLN B 1 133 ? -21.422 -4.496 -18.953 1 85.75 133 GLN B N 1
ATOM 3232 C CA . GLN B 1 133 ? -22.266 -5.441 -18.234 1 85.75 133 GLN B CA 1
ATOM 3233 C C . GLN B 1 133 ? -21.844 -5.559 -16.781 1 85.75 133 GLN B C 1
ATOM 3235 O O . GLN B 1 133 ? -22.672 -5.555 -15.867 1 85.75 133 GLN B O 1
ATOM 3240 N N . MET B 1 134 ? -20.609 -5.66 -16.609 1 85.12 134 MET B N 1
ATOM 3241 C CA . MET B 1 134 ? -20.062 -5.746 -15.258 1 85.12 134 MET B CA 1
ATOM 3242 C C . MET B 1 134 ? -20.375 -4.477 -14.469 1 85.12 134 MET B C 1
ATOM 3244 O O . MET B 1 134 ? -20.781 -4.551 -13.312 1 85.12 134 MET B O 1
ATOM 3248 N N . PHE B 1 135 ? -20.156 -3.422 -15.117 1 86.5 135 PHE B N 1
ATOM 3249 C CA . PHE B 1 135 ? -20.438 -2.129 -14.508 1 86.5 135 PHE B CA 1
ATOM 3250 C C . PHE B 1 135 ? -21.891 -2.029 -14.07 1 86.5 135 PHE B C 1
ATOM 3252 O O . PHE B 1 135 ? -22.188 -1.607 -12.953 1 86.5 135 PHE B O 1
ATOM 3259 N N . SER B 1 136 ? -22.766 -2.463 -14.914 1 82.38 136 SER B N 1
ATOM 3260 C CA . SER B 1 136 ? -24.203 -2.385 -14.641 1 82.38 136 SER B CA 1
ATOM 3261 C C . SER B 1 136 ? -24.609 -3.326 -13.516 1 82.38 136 SER B C 1
ATOM 3263 O O . SER B 1 136 ? -25.578 -3.074 -12.805 1 82.38 136 SER B O 1
ATOM 3265 N N . ARG B 1 137 ? -23.781 -4.301 -13.32 1 76.88 137 ARG B N 1
ATOM 3266 C CA . ARG B 1 137 ? -24.047 -5.277 -12.273 1 76.88 137 ARG B CA 1
ATOM 3267 C C . ARG B 1 137 ? -23.25 -4.945 -11.008 1 76.88 137 ARG B C 1
ATOM 3269 O O . ARG B 1 137 ? -23.172 -5.766 -10.094 1 76.88 137 ARG B O 1
ATOM 3276 N N . MET B 1 138 ? -22.656 -3.867 -11 1 74.19 138 MET B N 1
ATOM 3277 C CA . MET B 1 138 ? -21.922 -3.326 -9.852 1 74.19 138 MET B CA 1
ATOM 3278 C C . MET B 1 138 ? -20.766 -4.242 -9.461 1 74.19 138 MET B C 1
ATOM 3280 O O . MET B 1 138 ? -20.359 -4.262 -8.305 1 74.19 138 MET B O 1
ATOM 3284 N N . GLY B 1 139 ? -20.469 -5.113 -10.359 1 70.31 139 GLY B N 1
ATOM 3285 C CA . GLY B 1 139 ? -19.297 -5.949 -10.172 1 70.31 139 GLY B CA 1
ATOM 3286 C C . GLY B 1 139 ? -19.469 -7.004 -9.102 1 70.31 139 GLY B C 1
ATOM 3287 O O . GLY B 1 139 ? -18.5 -7.488 -8.523 1 70.31 139 GLY B O 1
ATOM 3288 N N . VAL B 1 140 ? -20.656 -7.305 -8.719 1 74.88 140 VAL B N 1
ATOM 3289 C CA . VAL B 1 140 ? -20.875 -8.227 -7.602 1 74.88 140 VAL B CA 1
ATOM 3290 C C . VAL B 1 140 ? -21.281 -9.602 -8.133 1 74.88 140 VAL B C 1
ATOM 3292 O O . VAL B 1 140 ? -21.938 -9.703 -9.172 1 74.88 140 VAL B O 1
ATOM 3295 N N . ALA B 1 141 ? -20.859 -10.617 -7.492 1 73.56 141 ALA B N 1
ATOM 3296 C CA . ALA B 1 141 ? -21.031 -12.008 -7.902 1 73.56 141 ALA B CA 1
ATOM 3297 C C . ALA B 1 141 ? -22.5 -12.414 -7.863 1 73.56 141 ALA B C 1
ATOM 3299 O O . ALA B 1 141 ? -22.953 -13.164 -8.727 1 73.56 141 ALA B O 1
ATOM 3300 N N . VAL B 1 142 ? -23.203 -11.938 -7.02 1 70.5 142 VAL B N 1
ATOM 3301 C CA . VAL B 1 142 ? -24.594 -12.32 -6.863 1 70.5 142 VAL B CA 1
ATOM 3302 C C . VAL B 1 142 ? -25.391 -11.898 -8.102 1 70.5 142 VAL B C 1
ATOM 3304 O O . VAL B 1 142 ? -26.359 -12.555 -8.469 1 70.5 142 VAL B O 1
ATOM 3307 N N . MET B 1 143 ? -24.875 -10.961 -8.742 1 72.69 143 MET B N 1
ATOM 3308 C CA . MET B 1 143 ? -25.547 -10.477 -9.945 1 72.69 143 MET B CA 1
ATOM 3309 C C . MET B 1 143 ? -25 -11.18 -11.188 1 72.69 143 MET B C 1
ATOM 3311 O O . MET B 1 143 ? -25.297 -10.766 -12.312 1 72.69 143 MET B O 1
ATOM 3315 N N . GLY B 1 144 ? -24.109 -12.211 -10.938 1 72.25 144 GLY B N 1
ATOM 3316 C CA . GLY B 1 144 ? -23.703 -13.055 -12.055 1 72.25 144 GLY B CA 1
ATOM 3317 C C . GLY B 1 144 ? -22.281 -12.781 -12.516 1 72.25 144 GLY B C 1
ATOM 3318 O O . GLY B 1 144 ? -21.812 -13.391 -13.477 1 72.25 144 GLY B O 1
ATOM 3319 N N . ASN B 1 145 ? -21.672 -11.883 -11.875 1 74.38 145 ASN B N 1
ATOM 3320 C CA . ASN B 1 145 ? -20.297 -11.617 -12.266 1 74.38 145 ASN B CA 1
ATOM 3321 C C . ASN B 1 145 ? -19.344 -12.703 -11.758 1 74.38 145 ASN B C 1
ATOM 3323 O O . ASN B 1 145 ? -19.312 -12.992 -10.562 1 74.38 145 ASN B O 1
ATOM 3327 N N . ARG B 1 146 ? -18.703 -13.438 -12.742 1 77.19 146 ARG B N 1
ATOM 3328 C CA . ARG B 1 146 ? -17.75 -14.492 -12.398 1 77.19 146 ARG B CA 1
ATOM 3329 C C . ARG B 1 146 ? -16.375 -14.203 -12.961 1 77.19 146 ARG B C 1
ATOM 3331 O O . ARG B 1 146 ? -15.742 -15.078 -13.57 1 77.19 146 ARG B O 1
ATOM 3338 N N . THR B 1 147 ? -16 -12.914 -12.773 1 78.62 147 THR B N 1
ATOM 3339 C CA . THR B 1 147 ? -14.656 -12.547 -13.219 1 78.62 147 THR B CA 1
ATOM 3340 C C . THR B 1 147 ? -13.625 -12.938 -12.164 1 78.62 147 THR B C 1
ATOM 3342 O O . THR B 1 147 ? -13.898 -12.891 -10.969 1 78.62 147 THR B O 1
ATOM 3345 N N . CYS B 1 148 ? -12.578 -13.398 -12.781 1 81.38 148 CYS B N 1
ATOM 3346 C CA . CYS B 1 148 ? -11.445 -13.758 -11.93 1 81.38 148 CYS B CA 1
ATOM 3347 C C . CYS B 1 148 ? -10.195 -12.984 -12.32 1 81.38 148 CYS B C 1
ATOM 3349 O O . CYS B 1 148 ? -10.211 -12.234 -13.297 1 81.38 148 CYS B O 1
ATOM 3351 N N . GLY B 1 149 ? -9.242 -12.906 -11.453 1 80.88 149 GLY B N 1
ATOM 3352 C CA . GLY B 1 149 ? -7.949 -12.367 -11.836 1 80.88 149 GLY B CA 1
ATOM 3353 C C . GLY B 1 149 ? -7.652 -11.023 -11.195 1 80.88 149 GLY B C 1
ATOM 3354 O O . GLY B 1 149 ? -6.539 -10.516 -11.305 1 80.88 149 GLY B O 1
ATOM 3355 N N . ASP B 1 150 ? -8.648 -10.477 -10.664 1 83.62 150 ASP B N 1
ATOM 3356 C CA . ASP B 1 150 ? -8.406 -9.18 -10.039 1 83.62 150 ASP B CA 1
ATOM 3357 C C . ASP B 1 150 ? -7.801 -9.344 -8.641 1 83.62 150 ASP B C 1
ATOM 3359 O O . ASP B 1 150 ? -8.391 -8.922 -7.648 1 83.62 150 ASP B O 1
ATOM 3363 N N . TYR B 1 151 ? -6.504 -9.867 -8.82 1 89.06 151 TYR B N 1
ATOM 3364 C CA . TYR B 1 151 ? -5.797 -10.141 -7.57 1 89.06 151 TYR B CA 1
ATOM 3365 C C . TYR B 1 151 ? -4.754 -9.062 -7.293 1 89.06 151 TYR B C 1
ATOM 3367 O O . TYR B 1 151 ? -4.137 -8.531 -8.219 1 89.06 151 TYR B O 1
ATOM 3375 N N . ILE B 1 152 ? -4.496 -8.789 -6 1 88.44 152 ILE B N 1
ATOM 3376 C CA . ILE B 1 152 ? -3.631 -7.785 -5.391 1 88.44 152 ILE B CA 1
ATOM 3377 C C . ILE B 1 152 ? -4.012 -6.395 -5.898 1 88.44 152 ILE B C 1
ATOM 3379 O O . ILE B 1 152 ? -3.465 -5.926 -6.898 1 88.44 152 ILE B O 1
ATOM 3383 N N . PHE B 1 153 ? -4.809 -5.852 -5.375 1 93.12 153 PHE B N 1
ATOM 3384 C CA . PHE B 1 153 ? -5.383 -6.172 -4.074 1 93.12 153 PHE B CA 1
ATOM 3385 C C . PHE B 1 153 ? -6.898 -6.285 -4.164 1 93.12 153 PHE B C 1
ATOM 3387 O O . PHE B 1 153 ? -7.488 -5.965 -5.199 1 93.12 153 PHE B O 1
ATOM 3394 N N . SER B 1 154 ? -7.523 -6.719 -3.148 1 95.25 154 SER B N 1
ATOM 3395 C CA . SER B 1 154 ? -8.953 -7.023 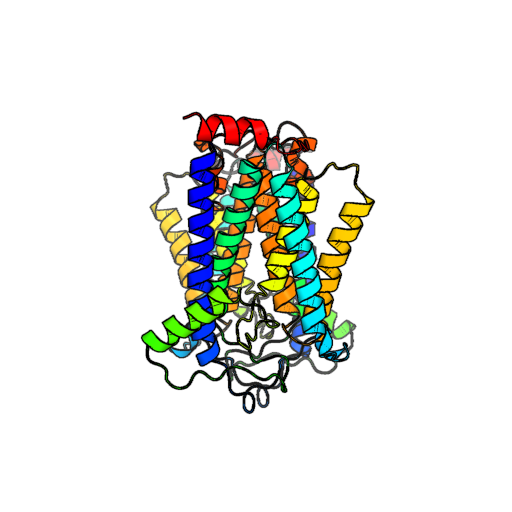-3.098 1 95.25 154 SER B CA 1
ATOM 3396 C C . SER B 1 154 ? -9.789 -5.75 -3.059 1 95.25 154 SER B C 1
ATOM 3398 O O . SER B 1 154 ? -9.742 -5 -2.08 1 95.25 154 SER B O 1
ATOM 3400 N N . GLY B 1 155 ? -10.586 -5.57 -4.031 1 93.44 155 GLY B N 1
ATOM 3401 C CA . GLY B 1 155 ? -11.484 -4.43 -4.062 1 93.44 155 GLY B CA 1
ATOM 3402 C C . GLY B 1 155 ? -12.562 -4.488 -2.996 1 93.44 155 GLY B C 1
ATOM 3403 O O . GLY B 1 155 ? -12.922 -3.467 -2.402 1 93.44 155 GLY B O 1
ATOM 3404 N N . HIS B 1 156 ? -13.133 -5.688 -2.789 1 94.06 156 HIS B N 1
ATOM 3405 C CA . HIS B 1 156 ? -14.156 -5.867 -1.766 1 94.06 156 HIS B CA 1
ATOM 3406 C C . HIS B 1 156 ? -13.625 -5.488 -0.386 1 94.06 156 HIS B C 1
ATOM 3408 O O . HIS B 1 156 ? -14.312 -4.797 0.376 1 94.06 156 HIS B O 1
ATOM 3414 N N . THR B 1 157 ? -12.438 -5.918 -0.134 1 97.12 157 THR B N 1
ATOM 3415 C CA . THR B 1 157 ? -11.836 -5.574 1.149 1 97.12 157 THR B CA 1
ATOM 3416 C C . THR B 1 157 ? -11.664 -4.066 1.281 1 97.12 157 THR B C 1
ATOM 3418 O O . THR B 1 157 ? -11.969 -3.488 2.328 1 97.12 157 THR B O 1
ATOM 3421 N N . ALA B 1 158 ? -11.125 -3.467 0.232 1 96.88 158 ALA B N 1
ATOM 3422 C CA . ALA B 1 158 ? -10.922 -2.02 0.253 1 96.88 158 ALA B CA 1
ATOM 3423 C C . ALA B 1 158 ? -12.234 -1.287 0.509 1 96.88 158 ALA B C 1
ATOM 3425 O O . ALA B 1 158 ? -12.289 -0.362 1.324 1 96.88 158 ALA B O 1
ATOM 3426 N N . MET B 1 159 ? -13.312 -1.74 -0.125 1 95.81 159 MET B N 1
ATOM 3427 C CA . MET B 1 159 ? -14.602 -1.08 0.018 1 95.81 159 MET B CA 1
ATOM 3428 C C . MET B 1 159 ? -15.195 -1.331 1.402 1 95.81 159 MET B C 1
ATOM 3430 O O . MET B 1 159 ? -15.75 -0.421 2.02 1 95.81 159 MET B O 1
ATOM 3434 N N . LEU B 1 160 ? -15.07 -2.564 1.859 1 98 160 LEU B N 1
ATOM 3435 C CA . LEU B 1 160 ? -15.508 -2.875 3.219 1 98 160 LEU B CA 1
ATOM 3436 C C . LEU B 1 160 ? -14.859 -1.929 4.223 1 98 160 LEU B C 1
ATOM 3438 O O . LEU B 1 160 ? -15.547 -1.359 5.078 1 98 160 LEU B O 1
ATOM 3442 N N . THR B 1 161 ? -13.578 -1.727 4.055 1 98.38 161 THR B N 1
ATOM 3443 C CA . THR B 1 161 ? -12.805 -0.938 5.004 1 98.38 161 THR B CA 1
ATOM 3444 C C . THR B 1 161 ? -13.156 0.542 4.898 1 98.38 161 THR B C 1
ATOM 3446 O O . THR B 1 161 ? -13.406 1.199 5.914 1 98.38 161 THR B O 1
ATOM 3449 N N . ILE B 1 162 ? -13.203 1.035 3.695 1 97.81 162 ILE B N 1
ATOM 3450 C CA . ILE B 1 162 ? -13.492 2.449 3.484 1 97.81 162 ILE B CA 1
ATOM 3451 C C . ILE B 1 162 ? -14.883 2.775 4.023 1 97.81 162 ILE B C 1
ATOM 3453 O O . ILE B 1 162 ? -15.062 3.762 4.742 1 97.81 162 ILE B O 1
ATOM 3457 N N . LEU B 1 163 ? -15.859 1.949 3.699 1 98 163 LEU B N 1
ATOM 3458 C CA . LEU B 1 163 ? -17.234 2.191 4.152 1 98 163 LEU B CA 1
ATOM 3459 C C . LEU B 1 163 ? -17.312 2.123 5.672 1 98 163 LEU B C 1
ATOM 3461 O O . LEU B 1 163 ? -17.969 2.963 6.297 1 98 163 LEU B O 1
ATOM 3465 N N . ASN B 1 164 ? -16.688 1.176 6.215 1 98.44 164 ASN B N 1
ATOM 3466 C CA . ASN B 1 164 ? -16.641 1.047 7.668 1 98.44 164 ASN B CA 1
ATOM 3467 C C . ASN B 1 164 ? -16.047 2.293 8.32 1 98.44 164 ASN B C 1
ATOM 3469 O O . ASN B 1 164 ? -16.594 2.809 9.297 1 98.44 164 ASN B O 1
ATOM 3473 N N . LEU B 1 165 ? -14.953 2.764 7.773 1 97.69 165 LEU B N 1
ATOM 3474 C CA . LEU B 1 165 ? -14.266 3.912 8.359 1 97.69 165 LEU B CA 1
ATOM 3475 C C . LEU B 1 165 ? -15.109 5.176 8.219 1 97.69 165 LEU B C 1
ATOM 3477 O O . LEU B 1 165 ? -15.125 6.02 9.117 1 97.69 165 LEU B O 1
ATOM 3481 N N . PHE B 1 166 ? -15.805 5.293 7.121 1 97.38 166 PHE B N 1
ATOM 3482 C CA . PHE B 1 166 ? -16.688 6.441 6.953 1 97.38 166 PHE B CA 1
ATOM 3483 C C . PHE B 1 166 ? -17.812 6.418 7.984 1 97.38 166 PHE B C 1
ATOM 3485 O O . PHE B 1 166 ? -18.156 7.453 8.555 1 97.38 166 PHE B O 1
ATOM 3492 N N . LEU B 1 167 ? -18.375 5.258 8.203 1 97.75 167 LEU B N 1
ATOM 3493 C CA . LEU B 1 167 ? -19.453 5.133 9.195 1 97.75 167 LEU B CA 1
ATOM 3494 C C . LEU B 1 167 ? -18.938 5.48 10.586 1 97.75 167 LEU B C 1
ATOM 3496 O O . LEU B 1 167 ? -19.625 6.148 11.359 1 97.75 167 LEU B O 1
ATOM 3500 N N . ASN B 1 168 ? -17.766 5.102 10.867 1 95.44 168 ASN B N 1
ATOM 3501 C CA . ASN B 1 168 ? -17.172 5.402 12.164 1 95.44 168 ASN B CA 1
ATOM 3502 C C . ASN B 1 168 ? -16.859 6.887 12.312 1 95.44 168 ASN B C 1
ATOM 3504 O O . ASN B 1 168 ? -17.016 7.453 13.398 1 95.44 168 ASN B O 1
ATOM 3508 N N . GLU B 1 169 ? -16.469 7.52 11.258 1 93.69 169 GLU B N 1
ATOM 3509 C CA . GLU B 1 169 ? -16.016 8.906 11.297 1 93.69 169 GLU B CA 1
ATOM 3510 C C . GLU B 1 169 ? -17.203 9.867 11.32 1 93.69 169 GLU B C 1
ATOM 3512 O O . GLU B 1 169 ? -17.141 10.922 11.961 1 93.69 169 GLU B O 1
ATOM 3517 N N . TYR B 1 170 ? -18.312 9.523 10.688 1 94.44 170 TYR B N 1
ATOM 3518 C CA . TYR B 1 170 ? -19.359 10.516 10.445 1 94.44 170 TYR B CA 1
ATOM 3519 C C . TYR B 1 170 ? -20.609 10.203 11.258 1 94.44 170 TYR B C 1
ATOM 3521 O O . TYR B 1 170 ? -21.703 10.672 10.93 1 94.44 170 TYR B O 1
ATOM 3529 N N . THR B 1 171 ? -20.469 9.359 12.227 1 95.19 171 THR B N 1
ATOM 3530 C CA . THR B 1 171 ? -21.5 9.148 13.242 1 95.19 171 THR B CA 1
ATOM 3531 C C . THR B 1 171 ? -21 9.562 14.617 1 95.19 171 THR B C 1
ATOM 3533 O O . THR B 1 171 ? -19.781 9.633 14.852 1 95.19 171 THR B O 1
ATOM 3536 N N . PRO B 1 172 ? -21.891 9.938 15.484 1 92.12 172 PRO B N 1
ATOM 3537 C CA . PRO B 1 172 ? -21.453 10.375 16.812 1 92.12 172 PRO B CA 1
ATOM 3538 C C . PRO B 1 172 ? -20.578 9.344 17.516 1 92.12 172 PRO B C 1
ATOM 3540 O O . PRO B 1 172 ? -20.812 8.141 17.406 1 92.12 172 PRO B O 1
ATOM 3543 N N . LYS B 1 173 ? -19.578 9.773 18.219 1 90.44 173 LYS B N 1
ATOM 3544 C CA . LYS B 1 173 ? -18.609 8.914 18.891 1 90.44 173 LYS B CA 1
ATOM 3545 C C . LYS B 1 173 ? -19.266 8.102 20 1 90.44 173 LYS B C 1
ATOM 3547 O O . LYS B 1 173 ? -18.75 7.059 20.406 1 90.44 173 LYS B O 1
ATOM 3552 N N . SER B 1 174 ? -20.438 8.523 20.484 1 93.62 174 SER B N 1
ATOM 3553 C CA . SER B 1 174 ? -21.156 7.836 21.547 1 93.62 174 SER B CA 1
ATOM 3554 C C . SER B 1 174 ? -21.781 6.539 21.047 1 93.62 174 SER B C 1
ATOM 3556 O O . SER B 1 174 ? -22.188 5.691 21.859 1 93.62 174 SER B O 1
ATOM 3558 N N . TRP B 1 175 ? -21.922 6.359 19.734 1 95.88 175 TRP B N 1
ATOM 3559 C CA . TRP B 1 175 ? -22.547 5.172 19.172 1 95.88 175 TRP B CA 1
ATOM 3560 C C . TRP B 1 175 ? -21.578 3.998 19.156 1 95.88 175 TRP B C 1
ATOM 3562 O O . TRP B 1 175 ? -21.359 3.377 18.109 1 95.88 175 TRP B O 1
ATOM 3572 N N . LYS B 1 176 ? -21.141 3.539 20.266 1 96.5 176 LYS B N 1
ATOM 3573 C CA . LYS B 1 176 ? -20.109 2.523 20.391 1 96.5 176 LYS B CA 1
ATOM 3574 C C . LYS B 1 176 ? -20.578 1.175 19.859 1 96.5 176 LYS B C 1
ATOM 3576 O O . LYS B 1 176 ? -19.828 0.454 19.203 1 96.5 176 LYS B O 1
ATOM 3581 N N . ILE B 1 177 ? -21.797 0.793 20.172 1 97.38 177 ILE B N 1
ATOM 3582 C CA . ILE B 1 177 ? -22.344 -0.483 19.734 1 97.38 177 ILE B CA 1
ATOM 3583 C C . ILE B 1 177 ? -22.438 -0.496 18.203 1 97.38 177 ILE B C 1
ATOM 3585 O O . ILE B 1 177 ? -22.141 -1.508 17.562 1 97.38 177 ILE B O 1
ATOM 3589 N N . PHE B 1 178 ? -22.859 0.658 17.641 1 97.5 178 PHE B N 1
ATOM 3590 C CA . PHE B 1 178 ? -22.953 0.783 16.188 1 97.5 178 PHE B CA 1
ATOM 3591 C C . PHE B 1 178 ? -21.578 0.648 15.539 1 97.5 178 PHE B C 1
ATOM 3593 O O . PHE B 1 178 ? -21.422 -0.059 14.539 1 97.5 178 PHE B O 1
ATOM 3600 N N . HIS B 1 179 ? -20.625 1.284 16.078 1 97.81 179 HIS B N 1
ATOM 3601 C CA . HIS B 1 179 ? -19.266 1.188 15.562 1 97.81 179 HIS B CA 1
ATOM 3602 C C . HIS B 1 179 ? -18.734 -0.242 15.641 1 97.81 179 HIS B C 1
ATOM 3604 O O . HIS B 1 179 ? -18.094 -0.728 14.711 1 97.81 179 HIS B O 1
ATOM 3610 N N . PHE B 1 180 ? -19.031 -0.855 16.797 1 98.06 180 PHE B N 1
ATOM 3611 C CA . PHE B 1 180 ? -18.625 -2.248 16.969 1 98.06 180 PHE B CA 1
ATOM 3612 C C . PHE B 1 180 ? -19.281 -3.131 15.906 1 98.06 180 PHE B C 1
ATOM 3614 O O . PHE B 1 180 ? -18.609 -4.004 15.336 1 98.06 180 PHE B O 1
ATOM 3621 N N . PHE B 1 181 ? -20.5 -2.912 15.664 1 98.56 181 PHE B N 1
ATOM 3622 C CA . PHE B 1 181 ? -21.234 -3.66 14.656 1 98.56 181 PHE B CA 1
ATOM 3623 C C . PHE B 1 181 ? -20.609 -3.465 13.281 1 98.56 181 PHE B C 1
ATOM 3625 O O . PHE B 1 181 ? -20.406 -4.434 12.539 1 98.56 181 PHE B O 1
ATOM 3632 N N . CYS B 1 182 ? -20.25 -2.24 12.898 1 98.44 182 CYS B N 1
ATOM 3633 C CA . CYS B 1 182 ? -19.641 -1.945 11.602 1 98.44 182 CYS B CA 1
ATOM 3634 C C . CYS B 1 182 ? -18.281 -2.617 11.461 1 98.44 182 CYS B C 1
ATOM 3636 O O . CYS B 1 182 ? -17.969 -3.191 10.414 1 98.44 182 CYS B O 1
ATOM 3638 N N . TRP B 1 183 ? -17.516 -2.584 12.5 1 98.56 183 TRP B N 1
ATOM 3639 C CA . TRP B 1 183 ? -16.219 -3.242 12.484 1 98.56 183 TRP B CA 1
ATOM 3640 C C . TRP B 1 183 ? -16.375 -4.754 12.359 1 98.56 183 TRP B C 1
ATOM 3642 O O . TRP B 1 183 ? -15.57 -5.414 11.695 1 98.56 183 TRP B O 1
ATOM 3652 N N . THR B 1 184 ? -17.359 -5.289 13.031 1 98.62 184 THR B N 1
ATOM 3653 C CA . THR B 1 184 ? -17.625 -6.719 12.914 1 98.62 184 THR B CA 1
ATOM 3654 C C . THR B 1 184 ? -17.953 -7.098 11.477 1 98.62 184 THR B C 1
ATOM 3656 O O . THR B 1 184 ? -17.453 -8.094 10.953 1 98.62 184 THR B O 1
ATOM 3659 N N . LEU B 1 185 ? -18.797 -6.293 10.828 1 98.69 185 LEU B N 1
ATOM 3660 C CA . LEU B 1 185 ? -19.125 -6.539 9.43 1 98.69 185 LEU B CA 1
ATOM 3661 C C . LEU B 1 185 ? -17.891 -6.477 8.555 1 98.69 185 LEU B C 1
ATOM 3663 O O . LEU B 1 185 ? -17.719 -7.301 7.652 1 98.69 185 LEU B O 1
ATOM 3667 N N . ASN B 1 186 ? -17.016 -5.508 8.812 1 98.69 186 ASN B N 1
ATOM 3668 C CA . ASN B 1 186 ? -15.766 -5.359 8.07 1 98.69 186 ASN B CA 1
ATOM 3669 C C . ASN B 1 186 ? -14.875 -6.59 8.211 1 98.69 186 ASN B C 1
ATOM 3671 O O . ASN B 1 186 ? -14.492 -7.203 7.219 1 98.69 186 ASN B O 1
ATOM 3675 N N . ILE B 1 187 ? -14.68 -7.016 9.461 1 98.56 187 ILE B N 1
ATOM 3676 C CA . ILE B 1 187 ? -13.781 -8.125 9.766 1 98.56 187 ILE B CA 1
ATOM 3677 C C . ILE B 1 187 ? -14.391 -9.438 9.266 1 98.56 187 ILE B C 1
ATOM 3679 O O . ILE B 1 187 ? -13.703 -10.266 8.672 1 98.56 187 ILE B O 1
ATOM 3683 N N . MET B 1 188 ? -15.672 -9.594 9.453 1 98.44 188 MET B N 1
ATOM 3684 C CA . MET B 1 188 ? -16.359 -10.789 8.961 1 98.44 188 MET B CA 1
ATOM 3685 C C . MET B 1 188 ? -16.344 -10.836 7.441 1 98.44 188 MET B C 1
ATOM 3687 O O . MET B 1 188 ? -16.141 -11.891 6.844 1 98.44 188 MET B O 1
ATOM 3691 N N . GLY B 1 189 ? -16.625 -9.703 6.836 1 98.38 189 GLY B N 1
ATOM 3692 C CA . GLY B 1 189 ? -16.531 -9.656 5.383 1 98.38 189 GLY B CA 1
ATOM 3693 C C . GLY B 1 189 ? -15.188 -10.109 4.852 1 98.38 189 GLY B C 1
ATOM 3694 O O . GLY B 1 189 ? -15.117 -10.914 3.918 1 98.38 189 GLY B O 1
ATOM 3695 N N . MET B 1 190 ? -14.117 -9.594 5.461 1 98.25 190 MET B N 1
ATOM 3696 C CA . MET B 1 190 ? -12.766 -9.992 5.07 1 98.25 190 MET B CA 1
ATOM 3697 C C . MET B 1 190 ? -12.555 -11.484 5.293 1 98.25 190 MET B C 1
ATOM 3699 O O . MET B 1 190 ? -11.953 -12.164 4.457 1 98.25 190 MET B O 1
ATOM 3703 N N . PHE B 1 191 ? -13.055 -11.961 6.402 1 98.12 191 PHE B N 1
ATOM 3704 C CA . PHE B 1 191 ? -12.938 -13.375 6.73 1 98.12 191 PHE B CA 1
ATOM 3705 C C . PHE B 1 191 ? -13.664 -14.227 5.695 1 98.12 191 PHE B C 1
ATOM 3707 O O . PHE B 1 191 ? -13.141 -15.258 5.254 1 98.12 191 PHE B O 1
ATOM 3714 N N . PHE B 1 192 ? -14.797 -13.844 5.273 1 97.81 192 PHE B N 1
ATOM 3715 C CA . PHE B 1 192 ? -15.586 -14.609 4.312 1 97.81 192 PHE B CA 1
ATOM 3716 C C . PHE B 1 192 ? -14.93 -14.594 2.939 1 97.81 192 PHE B C 1
ATOM 3718 O O . PHE B 1 192 ? -15.016 -15.57 2.193 1 97.81 192 PHE B O 1
ATOM 3725 N N . ILE B 1 193 ? -14.266 -13.484 2.596 1 96.25 193 ILE B N 1
ATOM 3726 C CA . ILE B 1 193 ? -13.523 -13.398 1.341 1 96.25 193 ILE B CA 1
ATOM 3727 C C . ILE B 1 193 ? -12.445 -14.477 1.305 1 96.25 193 ILE B C 1
ATOM 3729 O O . ILE B 1 193 ? -12.219 -15.102 0.268 1 96.25 193 ILE B O 1
ATOM 3733 N N . LEU B 1 194 ? -11.812 -14.68 2.469 1 97.38 194 LEU B N 1
ATOM 3734 C CA . LEU B 1 194 ? -10.766 -15.695 2.564 1 97.38 194 LEU B CA 1
ATOM 3735 C C . LEU B 1 194 ? -11.375 -17.094 2.666 1 97.38 194 LEU B C 1
ATOM 3737 O O . LEU B 1 194 ? -10.844 -18.047 2.098 1 97.38 194 LEU B O 1
ATOM 3741 N N . LEU B 1 195 ? -12.492 -17.172 3.275 1 96.69 195 LEU B N 1
ATOM 3742 C CA . LEU B 1 195 ? -13.141 -18.453 3.529 1 96.69 195 LEU B CA 1
ATOM 3743 C C . LEU B 1 195 ? -13.547 -19.125 2.221 1 96.69 195 LEU B C 1
ATOM 3745 O O . LEU B 1 195 ? -13.43 -20.344 2.078 1 96.69 195 LEU B O 1
ATOM 3749 N N . HIS B 1 196 ? -14 -18.391 1.289 1 93.5 196 HIS B N 1
ATOM 3750 C CA . HIS B 1 196 ? -14.422 -18.984 0.025 1 93.5 196 HIS B CA 1
ATOM 3751 C C . HIS B 1 196 ? -13.312 -18.922 -1.015 1 93.5 196 HIS B C 1
ATOM 3753 O O . HIS B 1 196 ? -13.547 -19.141 -2.203 1 93.5 196 HIS B O 1
ATOM 3759 N N . ARG B 1 197 ? -12.125 -18.484 -0.589 1 94.81 197 ARG B N 1
ATOM 3760 C CA . ARG B 1 197 ? -10.93 -18.438 -1.426 1 94.81 197 ARG B CA 1
ATOM 3761 C C . ARG B 1 197 ? -11.125 -17.5 -2.611 1 94.81 197 ARG B C 1
ATOM 3763 O O . ARG B 1 197 ? -10.766 -17.844 -3.742 1 94.81 197 ARG B O 1
ATOM 3770 N N . GLY B 1 198 ? -11.727 -16.391 -2.305 1 92.12 198 GLY B N 1
ATOM 3771 C CA . GLY B 1 198 ? -11.883 -15.367 -3.328 1 92.12 198 GLY B CA 1
ATOM 3772 C C . GLY B 1 198 ? -10.602 -14.594 -3.602 1 92.12 198 GLY B C 1
ATOM 3773 O O . GLY B 1 198 ? -10.391 -14.109 -4.715 1 92.12 198 GLY B O 1
ATOM 3774 N N . HIS B 1 199 ? -9.82 -14.43 -2.592 1 95.31 199 HIS B N 1
ATOM 3775 C CA . HIS B 1 199 ? -8.555 -13.719 -2.65 1 95.31 199 HIS B CA 1
ATOM 3776 C C . HIS B 1 199 ? -7.504 -14.383 -1.767 1 95.31 199 HIS B C 1
ATOM 3778 O O . HIS B 1 199 ? -7.844 -15.164 -0.871 1 95.31 199 HIS B O 1
ATOM 3784 N N . TYR B 1 200 ? -6.262 -14.148 -2.096 1 96.81 200 TYR B N 1
ATOM 3785 C CA . TYR B 1 200 ? -5.176 -14.547 -1.208 1 96.81 200 TYR B CA 1
ATOM 3786 C C . TYR B 1 200 ? -5.098 -13.625 0.005 1 96.81 200 TYR B C 1
ATOM 3788 O O . TYR B 1 200 ? -5.598 -12.5 -0.031 1 96.81 200 TYR B O 1
ATOM 3796 N N . SER B 1 201 ? -4.488 -14.117 1.06 1 97.56 201 SER B N 1
ATOM 3797 C CA . SER B 1 201 ? -4.336 -13.328 2.277 1 97.56 201 SER B CA 1
ATOM 3798 C C . SER B 1 201 ? -3.592 -12.031 2.006 1 97.56 201 SER B C 1
ATOM 3800 O O . SER B 1 201 ? -3.922 -10.984 2.576 1 97.56 201 SER B O 1
ATOM 3802 N N . ILE B 1 202 ? -2.592 -12.07 1.133 1 97.19 202 ILE B N 1
ATOM 3803 C CA . ILE B 1 202 ? -1.804 -10.883 0.833 1 97.19 202 ILE B CA 1
ATOM 3804 C C . ILE B 1 202 ? -2.691 -9.828 0.177 1 97.19 202 ILE B C 1
ATOM 3806 O O . ILE B 1 202 ? -2.516 -8.625 0.407 1 97.19 202 ILE B O 1
ATOM 3810 N N . ASP B 1 203 ? -3.727 -10.25 -0.63 1 97.25 203 ASP B N 1
ATOM 3811 C CA . ASP B 1 203 ? -4.676 -9.32 -1.246 1 97.25 203 ASP B CA 1
ATOM 3812 C C . ASP B 1 203 ? -5.453 -8.547 -0.186 1 97.25 203 ASP B C 1
ATOM 3814 O O . ASP B 1 203 ? -5.625 -7.328 -0.304 1 97.25 203 ASP B O 1
ATOM 3818 N N . VAL B 1 204 ? -5.844 -9.305 0.736 1 97.94 204 VAL B N 1
ATOM 3819 C CA . VAL B 1 204 ? -6.688 -8.742 1.786 1 97.94 204 VAL B CA 1
ATOM 3820 C C . VAL B 1 204 ? -5.855 -7.832 2.684 1 97.94 204 VAL B C 1
ATOM 3822 O O . VAL B 1 204 ? -6.281 -6.723 3.02 1 97.94 204 VAL B O 1
ATOM 3825 N N . VAL B 1 205 ? -4.645 -8.227 3.006 1 97.44 205 VAL B N 1
ATOM 3826 C CA . VAL B 1 205 ? -3.771 -7.465 3.893 1 97.44 205 VAL B CA 1
ATOM 3827 C C . VAL B 1 205 ? -3.393 -6.141 3.23 1 97.44 205 VAL B C 1
ATOM 3829 O O . VAL B 1 205 ? -3.512 -5.078 3.844 1 97.44 205 VAL B O 1
ATOM 3832 N N . VAL B 1 206 ? -2.979 -6.211 2.043 1 96.94 206 VAL B N 1
ATOM 3833 C CA . VAL B 1 206 ? -2.553 -5.012 1.327 1 96.94 206 VAL B CA 1
ATOM 3834 C C . VAL B 1 206 ? -3.748 -4.082 1.118 1 96.94 206 VAL B C 1
ATOM 3836 O O . VAL B 1 206 ? -3.639 -2.869 1.306 1 96.94 206 VAL B O 1
ATOM 3839 N N . ALA B 1 207 ? -4.895 -4.676 0.785 1 97.81 207 ALA B N 1
ATOM 3840 C CA . ALA B 1 207 ? -6.102 -3.879 0.575 1 97.81 207 ALA B CA 1
ATOM 3841 C C . ALA B 1 207 ? -6.508 -3.152 1.854 1 97.81 207 ALA B C 1
ATOM 3843 O O . ALA B 1 207 ? -6.852 -1.969 1.819 1 97.81 207 ALA B O 1
ATOM 3844 N N . PHE B 1 208 ? -6.512 -3.891 2.914 1 97.94 208 PHE B N 1
ATOM 3845 C CA . PHE B 1 208 ? -6.871 -3.301 4.195 1 97.94 208 PHE B CA 1
ATOM 3846 C C . PHE B 1 208 ? -5.93 -2.154 4.547 1 97.94 208 PHE B C 1
ATOM 3848 O O . PHE B 1 208 ? -6.379 -1.067 4.918 1 97.94 208 PHE B O 1
ATOM 3855 N N . TYR B 1 209 ? -4.676 -2.383 4.438 1 96.81 209 TYR B N 1
ATOM 3856 C CA . TYR B 1 209 ? -3.688 -1.376 4.809 1 96.81 209 TYR B CA 1
ATOM 3857 C C . TYR B 1 209 ? -3.826 -0.131 3.941 1 96.81 209 TYR B C 1
ATOM 3859 O O . TYR B 1 209 ? -3.877 0.989 4.453 1 96.81 209 TYR B O 1
ATOM 3867 N N . ILE B 1 210 ? -3.832 -0.266 2.631 1 95.69 210 ILE B N 1
ATOM 3868 C CA . ILE B 1 210 ? -3.865 0.867 1.713 1 95.69 210 ILE B CA 1
ATOM 3869 C C . ILE B 1 210 ? -5.148 1.668 1.928 1 95.69 210 ILE B C 1
ATOM 3871 O O . ILE B 1 210 ? -5.113 2.898 1.997 1 95.69 210 ILE B O 1
ATOM 3875 N N . SER B 1 211 ? -6.289 0.959 2.068 1 96.69 211 SER B N 1
ATOM 3876 C CA . SER B 1 211 ? -7.551 1.668 2.254 1 96.69 211 SER B CA 1
ATOM 3877 C C . SER B 1 211 ? -7.594 2.377 3.604 1 96.69 211 SER B C 1
ATOM 3879 O O . SER B 1 211 ? -8.062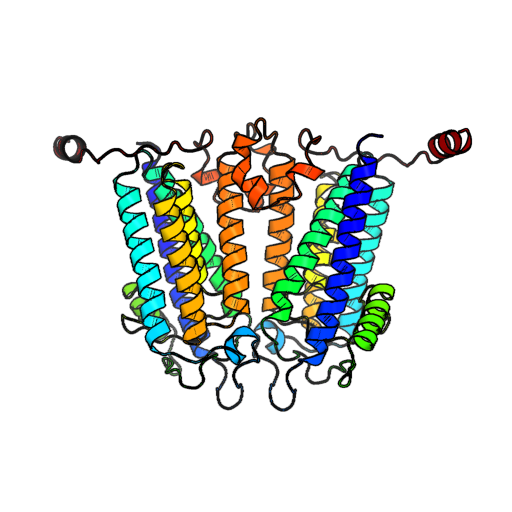 3.512 3.699 1 96.69 211 SER B O 1
ATOM 3881 N N . PHE B 1 212 ? -7.074 1.74 4.598 1 96.44 212 PHE B N 1
ATOM 3882 C CA . PHE B 1 212 ? -7.039 2.326 5.934 1 96.44 212 PHE B CA 1
ATOM 3883 C C . PHE B 1 212 ? -6.172 3.58 5.949 1 96.44 212 PHE B C 1
ATOM 3885 O O . PHE B 1 212 ? -6.598 4.629 6.441 1 96.44 212 PHE B O 1
ATOM 3892 N N . GLN B 1 213 ? -5.023 3.443 5.336 1 94.56 213 GLN B N 1
ATOM 3893 C CA . GLN B 1 213 ? -4.09 4.562 5.309 1 94.56 213 GLN B CA 1
ATOM 3894 C C . GLN B 1 213 ? -4.609 5.695 4.43 1 94.56 213 GLN B C 1
ATOM 3896 O O . GLN B 1 213 ? -4.434 6.871 4.754 1 94.56 213 GLN B O 1
ATOM 3901 N N . MET B 1 214 ? -5.16 5.352 3.344 1 94.19 214 MET B N 1
ATOM 3902 C CA . MET B 1 214 ? -5.699 6.371 2.447 1 94.19 214 MET B CA 1
ATOM 3903 C C . MET B 1 214 ? -6.801 7.172 3.133 1 94.19 214 MET B C 1
ATOM 3905 O O . MET B 1 214 ? -6.801 8.406 3.084 1 94.19 214 MET B O 1
ATOM 3909 N N . PHE B 1 215 ? -7.727 6.469 3.791 1 95.12 215 PHE B N 1
ATOM 3910 C CA . PHE B 1 215 ? -8.805 7.141 4.508 1 95.12 215 PHE B CA 1
ATOM 3911 C C . PHE B 1 215 ? -8.25 8.016 5.629 1 95.12 215 PHE B C 1
ATOM 3913 O O . PHE B 1 215 ? -8.602 9.188 5.738 1 95.12 215 PHE B O 1
ATOM 3920 N N . GLY B 1 216 ? -7.41 7.461 6.434 1 91.38 216 GLY B N 1
ATOM 3921 C CA . GLY B 1 216 ? -6.867 8.164 7.582 1 91.38 216 GLY B CA 1
ATOM 3922 C C . GLY B 1 216 ? -6.066 9.398 7.203 1 91.38 216 GLY B C 1
ATOM 3923 O O . GLY B 1 216 ? -6.254 10.469 7.781 1 91.38 216 GLY B O 1
ATOM 3924 N N . ASN B 1 217 ? -5.195 9.227 6.246 1 88.56 217 ASN B N 1
ATOM 3925 C CA . ASN B 1 217 ? -4.352 10.344 5.836 1 88.56 217 ASN B CA 1
ATOM 3926 C C . ASN B 1 217 ? -5.172 11.438 5.148 1 88.56 217 ASN B C 1
ATOM 3928 O O . ASN B 1 217 ? -4.898 12.625 5.324 1 88.56 217 ASN B O 1
ATOM 3932 N N . TYR B 1 218 ? -6.113 11.016 4.355 1 89.31 218 TYR B N 1
ATOM 3933 C CA . TYR B 1 218 ? -6.988 11.992 3.723 1 89.31 218 TYR B CA 1
ATOM 3934 C C . TYR B 1 218 ? -7.707 12.844 4.77 1 89.31 218 TYR B C 1
ATOM 3936 O O . TYR B 1 218 ? -7.754 14.07 4.656 1 89.31 218 TYR B O 1
ATOM 3944 N N . HIS B 1 219 ? -8.242 12.242 5.781 1 88.75 219 HIS B N 1
ATOM 3945 C CA . HIS B 1 219 ? -9.008 12.953 6.797 1 88.75 219 HIS B CA 1
ATOM 3946 C C . HIS B 1 219 ? -8.094 13.742 7.723 1 88.75 219 HIS B C 1
ATOM 3948 O O . HIS B 1 219 ? -8.461 14.82 8.203 1 88.75 219 HIS B O 1
ATOM 3954 N N . ALA B 1 220 ? -6.902 13.188 7.969 1 84 220 ALA B N 1
ATOM 3955 C CA . ALA B 1 220 ? -5.934 13.945 8.758 1 84 220 ALA B CA 1
ATOM 3956 C C . ALA B 1 220 ? -5.566 15.25 8.062 1 84 220 ALA B C 1
ATOM 3958 O O . ALA B 1 220 ? -5.496 16.297 8.711 1 84 220 ALA B O 1
ATOM 3959 N N . LEU B 1 221 ? -5.398 15.156 6.84 1 80.69 221 LEU B N 1
ATOM 3960 C CA . LEU B 1 221 ? -5.016 16.328 6.066 1 80.69 221 LEU B CA 1
ATOM 3961 C C . LEU B 1 221 ? -6.195 17.281 5.891 1 80.69 221 LEU B C 1
ATOM 3963 O O . LEU B 1 221 ? -6.031 18.5 5.938 1 80.69 221 LEU B O 1
ATOM 3967 N N . ALA B 1 222 ? -7.363 16.734 5.695 1 81.31 222 ALA B N 1
ATOM 3968 C CA . ALA B 1 222 ? -8.562 17.562 5.527 1 81.31 222 ALA B CA 1
ATOM 3969 C C . ALA B 1 222 ? -8.883 18.328 6.801 1 81.31 222 ALA B C 1
ATOM 3971 O O . ALA B 1 222 ? -9.398 19.453 6.742 1 81.31 222 ALA B O 1
ATOM 3972 N N . GLU B 1 223 ? -8.602 17.734 7.852 1 78.19 223 GLU B N 1
ATOM 3973 C CA . GLU B 1 223 ? -8.93 18.344 9.133 1 78.19 223 GLU B CA 1
ATOM 3974 C C . GLU B 1 223 ? -7.832 19.312 9.578 1 78.19 223 GLU B C 1
ATOM 3976 O O . GLU B 1 223 ? -8.055 20.141 10.461 1 78.19 223 GLU B O 1
ATOM 3981 N N . SER B 1 224 ? -6.711 19.047 9.023 1 71.69 224 SER B N 1
ATOM 3982 C CA . SER B 1 224 ? -5.617 19.938 9.398 1 71.69 224 SER B CA 1
ATOM 3983 C C . SER B 1 224 ? -5.816 21.344 8.82 1 71.69 224 SER B C 1
ATOM 3985 O O . SER B 1 224 ? -6.395 21.5 7.742 1 71.69 224 SER B O 1
ATOM 3987 N N . ARG B 1 225 ? -6.129 22.375 9.664 1 57.28 225 ARG B N 1
ATOM 3988 C CA . ARG B 1 225 ? -6.285 23.75 9.242 1 57.28 225 ARG B CA 1
ATOM 3989 C C . ARG B 1 225 ? -5.094 24.219 8.414 1 57.28 225 ARG B C 1
ATOM 3991 O O . ARG B 1 225 ? -4.121 24.75 8.945 1 57.28 225 ARG B O 1
ATOM 3998 N N . LEU B 1 226 ? -4.828 23.422 7.512 1 53.53 226 LEU B N 1
ATOM 3999 C CA . LEU B 1 226 ? -3.613 23.781 6.785 1 53.53 226 LEU B CA 1
ATOM 4000 C C . LEU B 1 226 ? -3.664 25.219 6.309 1 53.53 226 LEU B C 1
ATOM 4002 O O . LEU B 1 226 ? -4.598 25.609 5.605 1 53.53 226 LEU B O 1
ATOM 4006 N N . ALA B 1 227 ? -3.225 26.109 7.129 1 49.19 227 ALA B N 1
ATOM 4007 C CA . ALA B 1 227 ? -3.23 27.531 6.801 1 49.19 227 ALA B CA 1
ATOM 4008 C C . ALA B 1 227 ? -2.779 27.766 5.363 1 49.19 227 ALA B C 1
ATOM 4010 O O . ALA B 1 227 ? -3.441 28.484 4.605 1 49.19 227 ALA B O 1
ATOM 4011 N N . SER B 1 228 ? -1.3 27.547 5.031 1 50.66 228 SER B N 1
ATOM 4012 C CA . SER B 1 228 ? -0.837 28 3.723 1 50.66 228 SER B CA 1
ATOM 4013 C C . SER B 1 228 ? -0.553 26.812 2.803 1 50.66 228 SER B C 1
ATOM 4015 O O . SER B 1 228 ? -0.268 25.719 3.271 1 50.66 228 SER B O 1
ATOM 4017 N N . TRP B 1 229 ? -1.01 26.938 1.481 1 50.19 229 TRP B N 1
ATOM 4018 C CA . TRP B 1 229 ? -0.773 26.047 0.343 1 50.19 229 TRP B CA 1
ATOM 4019 C C . TRP B 1 229 ? 0.623 25.438 0.409 1 50.19 229 TRP B C 1
ATOM 4021 O O . TRP B 1 229 ? 0.799 24.25 0.137 1 50.19 229 TRP B O 1
ATOM 4031 N N . ARG B 1 230 ? 1.607 26.312 0.662 1 50.06 230 ARG B N 1
ATOM 4032 C CA . ARG B 1 230 ? 3.031 26 0.658 1 50.06 230 ARG B CA 1
ATOM 4033 C C . ARG B 1 230 ? 3.357 24.938 1.707 1 50.06 230 ARG B C 1
ATOM 4035 O O . ARG B 1 230 ? 4.219 24.078 1.488 1 50.06 230 ARG B O 1
ATOM 4042 N N . GLU B 1 231 ? 2.486 24.984 2.76 1 56.56 231 GLU B N 1
ATOM 4043 C CA . GLU B 1 231 ? 2.711 24.094 3.898 1 56.56 231 GLU B CA 1
ATOM 4044 C C . GLU B 1 231 ? 2.191 22.688 3.617 1 56.56 231 GLU B C 1
ATOM 4046 O O . GLU B 1 231 ? 2.641 21.719 4.234 1 56.56 231 GLU B O 1
ATOM 4051 N N . ARG B 1 232 ? 1.567 22.578 2.338 1 63.53 232 ARG B N 1
ATOM 4052 C CA . ARG B 1 232 ? 0.854 21.328 2.096 1 63.53 232 ARG B CA 1
ATOM 4053 C C . ARG B 1 232 ? 1.452 20.578 0.912 1 63.53 232 ARG B C 1
ATOM 4055 O O . ARG B 1 232 ? 0.728 19.938 0.143 1 63.53 232 ARG B O 1
ATOM 4062 N N . ARG B 1 233 ? 2.707 20.766 0.598 1 74.06 233 ARG B N 1
ATOM 4063 C CA . ARG B 1 233 ? 3.289 20.172 -0.608 1 74.06 233 ARG B CA 1
ATOM 4064 C C . ARG B 1 233 ? 3.029 18.672 -0.675 1 74.06 233 ARG B C 1
ATOM 4066 O O . ARG B 1 233 ? 2.473 18.188 -1.658 1 74.06 233 ARG B O 1
ATOM 4073 N N . TRP B 1 234 ? 3.266 18.109 0.365 1 75.62 234 TRP B N 1
ATOM 4074 C CA . TRP B 1 234 ? 3.141 16.656 0.356 1 75.62 234 TRP B CA 1
ATOM 4075 C C . TRP B 1 234 ? 1.675 16.234 0.33 1 75.62 234 TRP B C 1
ATOM 4077 O O . TRP B 1 234 ? 1.33 15.195 -0.237 1 75.62 234 TRP B O 1
ATOM 4087 N N . SER B 1 235 ? 0.809 17.047 0.879 1 72.38 235 SER B N 1
ATOM 4088 C CA . SER B 1 235 ? -0.615 16.75 0.792 1 72.38 235 SER B CA 1
ATOM 4089 C C . SER B 1 235 ? -1.107 16.812 -0.65 1 72.38 235 SER B C 1
ATOM 4091 O O . SER B 1 235 ? -1.895 15.969 -1.082 1 72.38 235 SER B O 1
ATOM 4093 N N . CYS B 1 236 ? -0.478 17.781 -1.351 1 75.56 236 CYS B N 1
ATOM 4094 C CA . CYS B 1 236 ? -0.865 17.938 -2.748 1 75.56 236 CYS B CA 1
ATOM 4095 C C . CYS B 1 236 ? -0.299 16.812 -3.604 1 75.56 236 CYS B C 1
ATOM 4097 O O . CYS B 1 236 ? -0.947 16.359 -4.547 1 75.56 236 CYS B O 1
ATOM 4099 N N . ILE B 1 237 ? 0.821 16.359 -3.203 1 76.88 237 ILE B N 1
ATOM 4100 C CA . ILE B 1 237 ? 1.488 15.32 -3.98 1 76.88 237 ILE B CA 1
ATOM 4101 C C . ILE B 1 237 ? 0.847 13.961 -3.691 1 76.88 237 ILE B C 1
ATOM 4103 O O . ILE B 1 237 ? 0.572 13.188 -4.613 1 76.88 237 ILE B O 1
ATOM 4107 N N . CYS B 1 238 ? 0.503 13.711 -2.416 1 78.81 238 CYS B N 1
ATOM 4108 C CA . CYS B 1 238 ? -0.041 12.414 -2.023 1 78.81 238 CYS B CA 1
ATOM 4109 C C . CYS B 1 238 ? -1.528 12.328 -2.344 1 78.81 238 CYS B C 1
ATOM 4111 O O . CYS B 1 238 ? -2.045 11.25 -2.625 1 78.81 238 CYS B O 1
ATOM 4113 N N . PHE B 1 239 ? -2.162 13.531 -2.275 1 81.94 239 PHE B N 1
ATOM 4114 C CA . PHE B 1 239 ? -3.588 13.609 -2.568 1 81.94 239 PHE B CA 1
ATOM 4115 C C . PHE B 1 239 ? -3.893 14.781 -3.488 1 81.94 239 PHE B C 1
ATOM 4117 O O . PHE B 1 239 ? -4.492 15.773 -3.062 1 81.94 239 PHE B O 1
ATOM 4124 N N . PRO B 1 240 ? -3.664 14.609 -4.695 1 78.5 240 PRO B N 1
ATOM 4125 C CA . PRO B 1 240 ? -3.82 15.734 -5.625 1 78.5 240 PRO B CA 1
ATOM 4126 C C . PRO B 1 240 ? -5.258 16.234 -5.703 1 78.5 240 PRO B C 1
ATOM 4128 O O . PRO B 1 240 ? -5.488 17.422 -5.977 1 78.5 240 PRO B O 1
ATOM 4131 N N . LEU B 1 241 ? -6.227 15.43 -5.43 1 82.25 241 LEU B N 1
ATOM 4132 C CA . LEU B 1 241 ? -7.625 15.836 -5.508 1 82.25 241 LEU B CA 1
ATOM 4133 C C . LEU B 1 241 ? -8.062 16.531 -4.223 1 82.25 241 LEU B C 1
ATOM 4135 O O . LEU B 1 241 ? -9.109 17.188 -4.191 1 82.25 241 LEU B O 1
ATOM 4139 N N . LEU B 1 242 ? -7.297 16.391 -3.229 1 80.56 242 LEU B N 1
ATOM 4140 C CA . LEU B 1 242 ? -7.66 16.906 -1.911 1 80.56 242 LEU B CA 1
ATOM 4141 C C . LEU B 1 242 ? -7.734 18.422 -1.924 1 80.56 242 LEU B C 1
ATOM 4143 O O . LEU B 1 242 ? -8.664 19.016 -1.371 1 80.56 242 LEU B O 1
ATOM 4147 N N . THR B 1 243 ? -6.703 19 -2.574 1 76.12 243 THR B N 1
ATOM 4148 C CA . THR B 1 243 ? -6.641 20.453 -2.578 1 76.12 243 THR B CA 1
ATOM 4149 C C . THR B 1 243 ? -7.855 21.047 -3.289 1 76.12 243 THR B C 1
ATOM 4151 O O . THR B 1 243 ? -8.375 22.094 -2.881 1 76.12 243 THR B O 1
ATOM 4154 N N . PHE B 1 244 ? -8.266 20.375 -4.246 1 82.75 244 PHE B N 1
ATOM 4155 C CA . PHE B 1 244 ? -9.43 20.828 -4.996 1 82.75 244 PHE B CA 1
ATOM 4156 C C . PHE B 1 244 ? -10.711 20.547 -4.227 1 82.75 244 PHE B C 1
ATOM 4158 O O . PHE B 1 244 ? -11.523 21.453 -4.008 1 82.75 244 PHE B O 1
ATOM 4165 N N . PHE B 1 245 ? -10.922 19.469 -3.66 1 85.56 245 PHE B N 1
ATOM 4166 C CA . PHE B 1 245 ? -12.172 19.047 -3.029 1 85.56 245 PHE B CA 1
ATOM 4167 C C . PHE B 1 245 ? -12.297 19.641 -1.631 1 85.56 245 PHE B C 1
ATOM 4169 O O . PHE B 1 245 ? -13.406 19.875 -1.148 1 85.56 245 PHE B O 1
ATOM 4176 N N . GLU B 1 246 ? -11.125 19.906 -1.013 1 83.44 246 GLU B N 1
ATOM 4177 C CA . GLU B 1 246 ? -11.172 20.391 0.365 1 83.44 246 GLU B CA 1
ATOM 4178 C C . GLU B 1 246 ? -10.773 21.859 0.448 1 83.44 246 GLU B C 1
ATOM 4180 O O . GLU B 1 246 ? -10.398 22.344 1.517 1 83.44 246 GLU B O 1
ATOM 4185 N N . SER B 1 247 ? -10.773 22.594 -0.588 1 77.19 247 SER B N 1
ATOM 4186 C CA . SER B 1 247 ? -10.344 23.984 -0.625 1 77.19 247 SER B CA 1
ATOM 4187 C C . SER B 1 247 ? -11.164 24.844 0.335 1 77.19 247 SER B C 1
ATOM 4189 O O . SER B 1 247 ? -10.664 25.828 0.879 1 77.19 247 SER B O 1
ATOM 4191 N N . GLU B 1 248 ? -12.422 24.375 0.568 1 72.94 248 GLU B N 1
ATOM 4192 C CA . GLU B 1 248 ? -13.289 25.188 1.417 1 72.94 248 GLU B CA 1
ATOM 4193 C C . GLU B 1 248 ? -13.484 24.547 2.787 1 72.94 248 GLU B C 1
ATOM 4195 O O . GLU B 1 248 ? -14.289 25.016 3.592 1 72.94 248 GLU B O 1
ATOM 4200 N N . SER B 1 249 ? -12.734 23.547 3.041 1 72.62 249 SER B N 1
ATOM 4201 C CA . SER B 1 249 ? -12.922 22.844 4.301 1 72.62 249 SER B CA 1
ATOM 4202 C C . SER B 1 249 ? -12.156 23.516 5.438 1 72.62 249 SER B C 1
ATOM 4204 O O . SER B 1 249 ? -11.031 23.984 5.25 1 72.62 249 SER B O 1
ATOM 4206 N N . ASP B 1 250 ? -12.891 23.797 6.445 1 68.25 250 ASP B N 1
ATOM 4207 C CA . ASP B 1 250 ? -12.305 24.484 7.59 1 68.25 250 ASP B CA 1
ATOM 4208 C C . ASP B 1 250 ? -12.258 23.578 8.812 1 68.25 250 ASP B C 1
ATOM 4210 O O . ASP B 1 250 ? -12.891 23.875 9.836 1 68.25 250 ASP B O 1
ATOM 4214 N N . GLY B 1 251 ? -11.578 22.375 8.688 1 69.25 251 GLY B N 1
ATOM 4215 C CA . GLY B 1 251 ? -11.414 21.562 9.891 1 69.25 251 GLY B CA 1
ATOM 4216 C C . GLY B 1 251 ? -12.289 20.328 9.891 1 69.25 251 GLY B C 1
ATOM 4217 O O . GLY B 1 251 ? -12.773 19.906 8.844 1 69.25 251 GLY B O 1
ATOM 4218 N N . PRO B 1 252 ? -12.469 19.797 11.125 1 75.06 252 PRO B N 1
ATOM 4219 C CA . PRO B 1 252 ? -13.258 18.578 11.242 1 75.06 252 PRO B CA 1
ATOM 4220 C C . PRO B 1 252 ? -14.75 18.812 11.031 1 75.06 252 PRO B C 1
ATOM 4222 O O . PRO B 1 252 ? -15.273 19.859 11.43 1 75.06 252 PRO B O 1
ATOM 4225 N N . VAL B 1 253 ? -15.414 17.906 10.383 1 79.31 253 VAL B N 1
ATOM 4226 C CA . VAL B 1 253 ? -16.844 17.969 10.102 1 79.31 253 VAL B CA 1
ATOM 4227 C C . VAL B 1 253 ? -17.641 17.516 11.328 1 79.31 253 VAL B C 1
ATOM 4229 O O . VAL B 1 253 ? -17.359 16.469 11.906 1 79.31 253 VAL B O 1
ATOM 4232 N N . ALA B 1 254 ? -18.547 18.328 11.758 1 80.75 254 ALA B N 1
ATOM 4233 C CA . ALA B 1 254 ? -19.391 17.984 12.898 1 80.75 254 ALA B CA 1
ATOM 4234 C C . ALA B 1 254 ? -20.391 16.891 12.531 1 80.75 254 ALA B C 1
ATOM 4236 O O . ALA B 1 254 ? -20.953 16.906 11.43 1 80.75 254 ALA B O 1
ATOM 4237 N N . ASN B 1 255 ? -20.562 15.93 13.406 1 87 255 ASN B N 1
ATOM 4238 C CA . ASN B 1 255 ? -21.516 14.844 13.188 1 87 255 ASN B CA 1
ATOM 4239 C C . ASN B 1 255 ? -22.906 15.203 13.703 1 87 255 ASN B C 1
ATOM 4241 O O . ASN B 1 255 ? -23.25 14.875 14.828 1 87 255 ASN B O 1
ATOM 4245 N N . GLU B 1 256 ? -23.641 15.93 12.906 1 86.5 256 GLU B N 1
ATOM 4246 C CA . GLU B 1 256 ? -25.016 16.297 13.188 1 86.5 256 GLU B CA 1
ATOM 4247 C C . GLU B 1 256 ? -25.969 15.656 12.188 1 86.5 256 GLU B C 1
ATOM 4249 O O . GLU B 1 256 ? -25.719 15.664 10.984 1 86.5 256 GLU B O 1
ATOM 4254 N N . LEU B 1 257 ? -26.938 15 12.836 1 84.56 257 LEU B N 1
ATOM 4255 C CA . LEU B 1 257 ? -27.922 14.328 11.992 1 84.56 257 LEU B CA 1
ATOM 4256 C C . LEU B 1 257 ? -29.172 15.18 11.828 1 84.56 257 LEU B C 1
ATOM 4258 O O . LEU B 1 257 ? -29.578 15.867 12.766 1 84.56 257 LEU B O 1
ATOM 4262 N N . CYS B 1 258 ? -29.547 15.516 10.664 1 78.5 258 CYS B N 1
ATOM 4263 C CA . CYS B 1 258 ? -30.766 16.266 10.383 1 78.5 258 CYS B CA 1
ATOM 4264 C C . CYS B 1 258 ? -31.594 15.586 9.305 1 78.5 258 CYS B C 1
ATOM 4266 O O . CYS B 1 258 ? -31.078 15.211 8.25 1 78.5 258 CYS B O 1
ATOM 4268 N N . TRP B 1 259 ? -32.844 15.133 9.781 1 70.94 259 TRP B N 1
ATOM 4269 C CA . TRP B 1 259 ? -33.719 14.578 8.758 1 70.94 259 TRP B CA 1
ATOM 4270 C C . TRP B 1 259 ? -33.906 15.562 7.613 1 70.94 259 TRP B C 1
ATOM 4272 O O . TRP B 1 259 ? -34.125 16.75 7.844 1 70.94 259 TRP B O 1
ATOM 4282 N N . PRO B 1 260 ? -33.594 15.125 6.422 1 65.19 260 PRO B N 1
ATOM 4283 C CA . PRO B 1 260 ? -33.75 16.047 5.297 1 65.19 260 PRO B CA 1
ATOM 4284 C C . PRO B 1 260 ? -35.156 16.641 5.215 1 65.19 260 PRO B C 1
ATOM 4286 O O . PRO B 1 260 ? -36.156 15.938 5.465 1 65.19 260 PRO B O 1
ATOM 4289 N N . ASN B 1 261 ? -35.375 17.75 5.539 1 57.72 261 ASN B N 1
ATOM 4290 C CA . ASN B 1 261 ? -36.656 18.359 5.25 1 57.72 261 ASN B CA 1
ATOM 4291 C C . ASN B 1 261 ? -36.906 18.469 3.748 1 57.72 261 ASN B C 1
ATOM 4293 O O . ASN B 1 261 ? -36.406 19.406 3.102 1 57.72 261 ASN B O 1
ATOM 4297 N N . TRP B 1 262 ? -37.062 17.375 3.23 1 48.84 262 TRP B N 1
ATOM 4298 C CA . TRP B 1 262 ? -37.281 17.391 1.787 1 48.84 262 TRP B CA 1
ATOM 4299 C C . TRP B 1 262 ? -38.344 18.406 1.405 1 48.84 262 TRP B C 1
ATOM 4301 O O . TRP B 1 262 ? -38.344 18.922 0.285 1 48.84 262 TRP B O 1
ATOM 4311 N N . LYS B 1 263 ? -39.25 18.656 2.258 1 50.31 263 LYS B N 1
ATOM 4312 C CA . LYS B 1 263 ? -40.406 19.5 1.868 1 50.31 263 LYS B CA 1
ATOM 4313 C C . LYS B 1 263 ? -39.938 20.906 1.489 1 50.31 263 LYS B C 1
ATOM 4315 O O . LYS B 1 263 ? -40.438 21.484 0.528 1 50.31 263 LYS B O 1
ATOM 4320 N N . SER B 1 264 ? -39.156 21.375 2.262 1 47.47 264 SER B N 1
ATOM 4321 C CA . SER B 1 264 ? -38.906 22.781 1.969 1 47.47 264 SER B CA 1
ATOM 4322 C C . SER B 1 264 ? -38.031 22.953 0.723 1 47.47 264 SER B C 1
ATOM 4324 O O . SER B 1 264 ? -38.25 23.875 -0.065 1 47.47 264 SER B O 1
ATOM 4326 N N . LYS B 1 265 ? -37.031 22.062 0.491 1 48.88 265 LYS B N 1
ATOM 4327 C CA . LYS B 1 265 ? -36.156 22.281 -0.651 1 48.88 265 LYS B CA 1
ATOM 4328 C C . LYS B 1 265 ? -36.812 21.859 -1.953 1 48.88 265 LYS B C 1
ATOM 4330 O O . LYS B 1 265 ? -36.594 22.469 -3.002 1 48.88 265 LYS B O 1
ATOM 4335 N N . LEU B 1 266 ? -37.531 20.797 -1.908 1 43.28 266 LEU B N 1
ATOM 4336 C CA . LEU B 1 266 ? -38.344 20.469 -3.084 1 43.28 266 LEU B CA 1
ATOM 4337 C C . LEU B 1 266 ? -39.344 21.562 -3.381 1 43.28 266 LEU B C 1
ATOM 4339 O O . LEU B 1 266 ? -39.594 21.891 -4.543 1 43.28 266 LEU B O 1
ATOM 4343 N N . SER B 1 267 ? -39.969 22.062 -2.416 1 44.53 267 SER B N 1
ATOM 4344 C CA . SER B 1 267 ? -40.875 23.172 -2.645 1 44.53 267 SER B CA 1
ATOM 4345 C C . SER B 1 267 ? -40.125 24.391 -3.188 1 44.53 267 SER B C 1
ATOM 4347 O O . SER B 1 267 ? -40.656 25.094 -4.055 1 44.53 267 SER B O 1
ATOM 4349 N N . SER B 1 268 ? -39 24.641 -2.709 1 46.25 268 SER B N 1
ATOM 4350 C CA . SER B 1 268 ? -38.25 25.781 -3.244 1 46.25 268 SER B CA 1
ATOM 4351 C C . SER B 1 268 ? -37.719 25.469 -4.629 1 46.25 268 SER B C 1
ATOM 4353 O O . SER B 1 268 ? -37.562 26.375 -5.457 1 46.25 268 SER B O 1
ATOM 4355 N N . ALA B 1 269 ? -37.25 24.25 -4.879 1 44.66 269 ALA B N 1
ATOM 4356 C CA . ALA B 1 269 ? -36.812 23.859 -6.219 1 44.66 269 ALA B CA 1
ATOM 4357 C C . ALA B 1 269 ? -37.969 23.797 -7.191 1 44.66 269 ALA B C 1
ATOM 4359 O O . ALA B 1 269 ? -37.844 24.156 -8.367 1 44.66 269 ALA B O 1
ATOM 4360 N N . LEU B 1 270 ? -39.094 23.422 -6.75 1 43.38 270 LEU B N 1
ATOM 4361 C CA . LEU B 1 270 ? -40.312 23.391 -7.574 1 43.38 270 LEU B CA 1
ATOM 4362 C C . LEU B 1 270 ? -40.938 24.781 -7.66 1 43.38 270 LEU B C 1
ATOM 4364 O O . LEU B 1 270 ? -41.75 25.047 -8.555 1 43.38 270 LEU B O 1
ATOM 4368 N N . SER B 1 271 ? -40.75 25.578 -6.703 1 39.12 271 SER B N 1
ATOM 4369 C CA . SER B 1 271 ? -41.281 26.938 -6.828 1 39.12 271 SER B CA 1
ATOM 4370 C C . SER B 1 271 ? -40.375 27.812 -7.668 1 39.12 271 SER B C 1
ATOM 4372 O O . SER B 1 271 ? -40.594 29.016 -7.801 1 39.12 271 SER B O 1
ATOM 4374 N N . VAL B 1 272 ? -39.25 27.234 -8.039 1 33.03 272 VAL B N 1
ATOM 4375 C CA . VAL B 1 272 ? -38.594 28.047 -9.07 1 33.03 272 VAL B CA 1
ATOM 4376 C C . VAL B 1 272 ? -39.156 27.656 -10.438 1 33.03 272 VAL B C 1
ATOM 4378 O O . VAL B 1 272 ? -39.281 26.469 -10.75 1 33.03 272 VAL B O 1
#

Secondary structure (DSSP, 8-state):
-TTHHHHHHHHHHHHHHHHHHHHHHHHHHHTPPPTTTSPPPPBTTGGGS---THHHHHHHHHHHHHHHHHHHHHHHBTTHHHHHHHHHHHHHHHHHHHHHHHHHB----S-TT------TT--HHHHHHHHHHHHHTTT-GGGT-------SS-HHHHHHHHHHHHHHHSS-TT-HHHHHHHHHHHHHHHHHHHHTTSS-HHHHHHHHHHHHHHHHHHHHHHHS----GGGGHHHHHH-HHHHHHTTT--SSPP--B----HHHHHHHHH--/-TTHHHHHHHHHHHHHHHHHHHHHHHHHHHTPPPTTTSPPPPBTTGGGS---THHHHHHHHHHHHHHHHHHHHHHHBTTHHHHHHHHHHHHHHHHHHHHHHHHHB----S-TT------TT--HHHHHHHHHHHHHTTT-GGGT-------SS-HHHHHHHHHHHHHHHSS-TT-HHHHHHHHHHHHHHHHHHHHTTSS-HHHHHHHHHHHHHHHHHHHHHHHS----GGGGHHHHHH-HHHHHHTTT--SPPP--B----HHHHHHHHHT-

pLDDT: mean 86.49, std 14.0, range [33.03, 98.69]

Solvent-accessible surface area (backbone atoms only — not comparable to full-atom values): 28185 Å² total; per-residue (Å²): 122,86,59,54,62,54,29,52,51,22,43,50,46,21,52,50,23,47,49,51,32,33,39,45,41,53,56,32,31,62,57,49,56,54,61,88,64,33,55,52,64,58,28,60,62,59,75,72,45,71,81,37,78,67,19,53,60,51,20,50,49,33,43,48,53,46,49,52,51,49,54,54,45,44,58,27,30,66,55,23,54,62,51,50,24,50,51,24,44,52,51,17,52,51,31,48,53,38,43,64,35,24,64,30,31,43,52,48,57,58,36,86,82,60,76,55,61,78,66,69,95,56,53,73,65,53,46,50,51,50,17,49,51,36,50,76,42,70,66,35,53,92,69,65,48,37,78,43,41,64,44,47,40,30,62,66,38,24,49,32,46,45,46,36,50,48,53,53,68,62,38,56,83,83,48,52,70,59,44,50,50,40,50,48,38,35,53,48,21,48,49,20,35,42,30,38,29,73,46,52,59,41,14,43,52,51,15,41,50,54,33,50,44,51,53,28,51,52,51,29,56,46,26,40,71,68,81,54,76,81,70,34,56,36,46,42,68,71,32,60,63,46,58,69,75,44,66,82,53,84,30,74,79,74,62,44,79,36,78,65,62,57,63,61,55,51,49,53,61,64,69,94,122,86,60,54,62,55,28,52,52,21,44,50,45,22,52,49,24,48,49,50,32,31,39,47,41,51,57,31,32,62,57,48,57,54,62,88,63,34,56,52,64,59,29,61,61,59,76,73,46,72,82,36,76,65,19,53,60,51,21,50,47,35,43,48,52,47,49,52,51,49,54,53,45,43,59,27,30,65,56,24,55,62,52,51,26,50,52,23,44,51,50,15,52,51,32,47,53,40,42,64,34,25,63,31,31,42,52,49,57,59,37,86,81,60,74,55,62,77,66,67,97,59,56,72,66,54,46,50,52,48,17,50,52,36,51,76,42,68,68,35,52,91,70,66,48,36,78,43,39,66,45,47,38,30,60,67,37,24,49,30,48,43,47,37,50,49,53,53,67,63,37,58,83,84,47,52,70,60,45,51,51,40,50,47,37,35,53,49,21,50,48,20,34,41,30,37,30,73,46,54,58,41,15,42,50,51,15,41,50,52,33,49,45,50,54,28,51,51,50,32,55,48,28,40,70,68,79,53,75,83,62,34,53,34,45,41,69,71,33,62,62,45,60,69,77,43,65,82,54,84,29,75,80,76,61,46,78,37,78,65,61,56,64,60,54,51,48,53,60,65,69,95

Foldseek 3Di:
DVLQVLLVVLQVLLLVLLLVLLLLLLVQLQVADDCVVAPADDAPLLVPAAADQCLQVLLVVLLVVLVVVLVVLLQFWPPNSLLSSLLSNLNSVLSNVLSVPLNPDFHHQQDSPQDADHDPVDPPVSSSVSSVVCVVQVVGCVSPHRGAGSAAADSSLLSLQLSLVSSCQQADVVPVVVNVVSVCSSVSSLVSCSNNRVYGPNNNVRSNVVSNCSNVVLQVVLQPQPPDPVVPVVCCVVRVCSCVSSVPRRHGDDNDTHNPPPVVVVVVVVVD/DVLQVLLVVLQVLLLVLLLVLLLLLLVQLQVADDCVVAPADDAPLLVPAAADQCLQVLLVVLLVVLVVVLVVLLQFWPPSSLLSSLLSNLNSVLSNVLSVFLNPDFHHQQDSPQDADHDPPDPPVVSSVSSVVCSVQVVGCVSPHRGAGSAAADSSLLSLQLSLVSSCQQADVVPVVVNVVSVCSSVSSLVSCSNNRVYGPNRNVRSNVVSNCSNVVLQVVLQPQPPDPVSCVVVCVVRVCSCVSSVPRRHGDDNDTHNPPPVVVVCVVVVD

InterPro domains:
  IPR025749 Sphingomyelin synthase-like domain [PF14360] (147-219)
  IPR045221 Sphingomyelin synthase-like [PTHR21290] (3-261)